Protein AF-0000000087132779 (afdb_homodimer)

pLDDT: mean 94.35, std 6.94, range [48.72, 98.88]

Structure (mmCIF, N/CA/C/O backbone):
data_AF-0000000087132779-model_v1
#
loop_
_entity.id
_entity.type
_entity.pdbx_description
1 polymer Glucokinase
#
loop_
_atom_site.group_PDB
_atom_site.id
_atom_site.type_symbol
_atom_site.label_atom_id
_atom_site.label_alt_id
_atom_site.label_comp_id
_atom_site.label_asym_id
_atom_site.label_entity_id
_atom_site.label_seq_id
_atom_site.pdbx_PDB_ins_code
_atom_site.Cartn_x
_atom_site.Cartn_y
_atom_site.Cartn_z
_atom_site.occupancy
_atom_site.B_iso_or_equiv
_atom_site.auth_seq_id
_atom_site.auth_comp_id
_atom_site.auth_asym_id
_atom_site.auth_atom_id
_atom_site.pdbx_PDB_model_num
ATOM 1 N N . MET A 1 1 ? -3.043 42.375 21.844 1 48.72 1 MET A N 1
ATOM 2 C CA . MET A 1 1 ? -3.693 41.344 21.031 1 48.72 1 MET A CA 1
ATOM 3 C C . MET A 1 1 ? -2.66 40.438 20.375 1 48.72 1 MET A C 1
ATOM 5 O O . MET A 1 1 ? -1.729 40.938 19.719 1 48.72 1 MET A O 1
ATOM 9 N N . THR A 1 2 ? -2.551 39.156 20.781 1 70.31 2 THR A N 1
ATOM 10 C CA . THR A 1 2 ? -1.488 38.312 20.266 1 70.31 2 THR A CA 1
ATOM 11 C C . THR A 1 2 ? -1.548 38.188 18.75 1 70.31 2 THR A C 1
ATOM 13 O O . THR A 1 2 ? -2.633 38.125 18.172 1 70.31 2 THR A O 1
ATOM 16 N N . ALA A 1 3 ? -0.578 38.594 18.094 1 89.5 3 ALA A N 1
ATOM 17 C CA . ALA A 1 3 ? -0.479 38.562 16.641 1 89.5 3 ALA A CA 1
ATOM 18 C C . ALA A 1 3 ? -0.928 37.219 16.078 1 89.5 3 ALA A C 1
ATOM 20 O O . ALA A 1 3 ? -0.63 36.156 16.656 1 89.5 3 ALA A O 1
ATOM 21 N N . THR A 1 4 ? -1.933 37.219 15.203 1 93.44 4 THR A N 1
ATOM 22 C CA . THR A 1 4 ? -2.475 36 14.609 1 93.44 4 THR A CA 1
ATOM 23 C C . THR A 1 4 ? -2.264 36 13.102 1 93.44 4 THR A C 1
ATOM 25 O O . THR A 1 4 ? -2.072 37.062 12.484 1 93.44 4 THR A O 1
ATOM 28 N N . ASP A 1 5 ? -2.135 34.812 12.57 1 95.38 5 ASP A N 1
ATOM 29 C CA . ASP A 1 5 ? -2.195 34.594 11.133 1 95.38 5 ASP A CA 1
ATOM 30 C C . ASP A 1 5 ? -3.545 34 10.727 1 95.38 5 ASP A C 1
ATOM 32 O O . ASP A 1 5 ? -4.23 33.375 11.547 1 95.38 5 ASP A O 1
ATOM 36 N N . LEU A 1 6 ? -3.941 34.281 9.516 1 96.75 6 LEU A N 1
ATOM 37 C CA . LEU A 1 6 ? -5.191 33.719 8.992 1 96.75 6 LEU A CA 1
ATOM 38 C C . LEU A 1 6 ? -4.93 32.625 7.988 1 96.75 6 LEU A C 1
ATOM 40 O O . LEU A 1 6 ? -4.059 32.75 7.121 1 96.75 6 LEU A O 1
ATOM 44 N N . ILE A 1 7 ? -5.664 31.469 8.133 1 98 7 ILE A N 1
ATOM 45 C CA . ILE A 1 7 ? -5.582 30.406 7.133 1 98 7 ILE A CA 1
ATOM 46 C C . ILE A 1 7 ? -6.988 29.984 6.723 1 98 7 ILE A C 1
ATOM 48 O O . ILE A 1 7 ? -7.965 30.297 7.406 1 98 7 ILE A O 1
ATOM 52 N N . MET A 1 8 ? -7.074 29.359 5.582 1 98.25 8 MET A N 1
ATOM 53 C CA . MET A 1 8 ? -8.336 28.891 5.02 1 98.25 8 MET A CA 1
ATOM 54 C C . MET A 1 8 ? -8.289 27.391 4.742 1 98.25 8 MET A C 1
ATOM 56 O O . MET A 1 8 ? -7.258 26.875 4.305 1 98.25 8 MET A O 1
ATOM 60 N N . SER A 1 9 ? -9.266 26.609 5.086 1 98.56 9 SER A N 1
ATOM 61 C CA . SER A 1 9 ? -9.422 25.203 4.738 1 98.56 9 SER A CA 1
ATOM 62 C C . SER A 1 9 ? -10.789 24.938 4.117 1 98.56 9 SER A C 1
ATOM 64 O O . SER A 1 9 ? -11.719 25.734 4.281 1 98.56 9 SER A O 1
ATOM 66 N N . GLY A 1 10 ? -10.867 23.891 3.359 1 97.94 10 GLY A N 1
ATOM 67 C CA . GLY A 1 10 ? -12.133 23.609 2.697 1 97.94 10 GLY A CA 1
ATOM 68 C C . GLY A 1 10 ? -12.328 22.141 2.385 1 97.94 10 GLY A C 1
ATOM 69 O O . GLY A 1 10 ? -11.367 21.375 2.314 1 97.94 10 GLY A O 1
ATOM 70 N N . ASP A 1 11 ? -13.531 21.734 2.316 1 96.44 11 ASP A N 1
ATOM 71 C CA . ASP A 1 11 ? -14.031 20.469 1.805 1 96.44 11 ASP A CA 1
ATOM 72 C C . ASP A 1 11 ? -14.867 20.672 0.544 1 96.44 11 ASP A C 1
ATOM 74 O O . ASP A 1 11 ? -15.984 21.188 0.611 1 96.44 11 ASP A O 1
ATOM 78 N N . CYS A 1 12 ? -14.305 20.266 -0.526 1 94.75 12 CYS A N 1
ATOM 79 C CA . CYS A 1 12 ? -14.883 20.578 -1.829 1 94.75 12 CYS A CA 1
ATOM 80 C C . CYS A 1 12 ? -15.375 19.312 -2.523 1 94.75 12 CYS A C 1
ATOM 82 O O . CYS A 1 12 ? -14.578 18.562 -3.086 1 94.75 12 CYS A O 1
ATOM 84 N N . GLY A 1 13 ? -16.656 19.109 -2.543 1 89.56 13 GLY A N 1
ATOM 85 C CA . GLY A 1 13 ? -17.25 18 -3.252 1 89.56 13 GLY A CA 1
ATOM 86 C C . GLY A 1 13 ? -17.875 18.391 -4.57 1 89.56 13 GLY A C 1
ATOM 87 O O . GLY A 1 13 ? -17.75 19.547 -5.008 1 89.56 13 GLY A O 1
ATOM 88 N N . GLY A 1 14 ? -18.469 17.453 -5.262 1 84.75 14 GLY A N 1
ATOM 89 C CA . GLY A 1 14 ? -19.141 17.719 -6.527 1 84.75 14 GLY A CA 1
ATOM 90 C C . GLY A 1 14 ? -20.375 18.594 -6.383 1 84.75 14 GLY A C 1
ATOM 91 O O . GLY A 1 14 ? -20.703 19.359 -7.289 1 84.75 14 GLY A O 1
ATOM 92 N N . THR A 1 15 ? -21.016 18.531 -5.223 1 87.62 15 THR A N 1
ATOM 93 C CA . THR A 1 15 ? -22.281 19.219 -5.035 1 87.62 15 THR A CA 1
ATOM 94 C C . THR A 1 15 ? -22.125 20.406 -4.102 1 87.62 15 THR A C 1
ATOM 96 O O . THR A 1 15 ? -22.703 21.469 -4.332 1 87.62 15 THR A O 1
ATOM 99 N N . ASN A 1 16 ? -21.344 20.203 -3.109 1 92.5 16 ASN A N 1
ATOM 100 C CA . ASN A 1 16 ? -21.203 21.25 -2.1 1 92.5 16 ASN A CA 1
ATOM 101 C C . ASN A 1 16 ? -19.734 21.562 -1.812 1 92.5 16 ASN A C 1
ATOM 103 O O . ASN A 1 16 ? -18.875 20.703 -1.989 1 92.5 16 ASN A O 1
ATOM 107 N N . THR A 1 17 ? -19.562 22.719 -1.429 1 94.94 17 THR A N 1
ATOM 108 C CA . THR A 1 17 ? -18.266 23.188 -0.926 1 94.94 17 THR A CA 1
ATOM 109 C C . THR A 1 17 ? -18.422 23.844 0.442 1 94.94 17 THR A C 1
ATOM 111 O O . THR A 1 17 ? -19.266 24.719 0.623 1 94.94 17 THR A O 1
ATOM 114 N N . ARG A 1 18 ? -17.688 23.406 1.365 1 97.38 18 ARG A N 1
ATOM 115 C CA . ARG A 1 18 ? -17.625 24.031 2.678 1 97.38 18 ARG A CA 1
ATOM 116 C C . ARG A 1 18 ? -16.266 24.688 2.908 1 97.38 18 ARG A C 1
ATOM 118 O O . ARG A 1 18 ? -15.234 24.031 2.764 1 97.38 18 ARG A O 1
ATOM 125 N N . LEU A 1 19 ? -16.25 25.906 3.248 1 98.06 19 LEU A N 1
ATOM 126 C CA . LEU A 1 19 ? -15.031 26.656 3.514 1 98.06 19 LEU A CA 1
ATOM 127 C C . LEU A 1 19 ? -14.992 27.141 4.957 1 98.06 19 LEU A C 1
ATOM 129 O O . LEU A 1 19 ? -16.031 27.406 5.551 1 98.06 19 LEU A O 1
ATOM 133 N N . SER A 1 20 ? -13.797 27.219 5.508 1 98.25 20 SER A N 1
ATOM 134 C CA . SER A 1 20 ? -13.594 27.688 6.867 1 98.25 20 SER A CA 1
ATOM 135 C C . SER A 1 20 ? -12.367 28.594 6.957 1 98.25 20 SER A C 1
ATOM 137 O O . SER A 1 20 ? -11.359 28.359 6.285 1 98.25 20 SER A O 1
ATOM 139 N N . LEU A 1 21 ? -12.469 29.641 7.785 1 97.88 21 LEU A N 1
ATOM 140 C CA . LEU A 1 21 ? -11.367 30.516 8.125 1 97.88 21 LEU A CA 1
ATOM 141 C C . LEU A 1 21 ? -10.93 30.312 9.578 1 97.88 21 LEU A C 1
ATOM 143 O O . LEU A 1 21 ? -11.773 30.156 10.461 1 97.88 21 LEU A O 1
ATOM 147 N N . TRP A 1 22 ? -9.617 30.297 9.719 1 97.69 22 TRP A N 1
ATOM 148 C CA . TRP A 1 22 ? -9.039 30.078 11.047 1 97.69 22 TRP A CA 1
ATOM 149 C C . TRP A 1 22 ? -8.023 31.156 11.383 1 97.69 22 TRP A C 1
ATOM 151 O O . TRP A 1 22 ? -7.215 31.547 10.539 1 97.69 22 TRP A O 1
ATOM 161 N N . THR A 1 23 ? -8.078 31.656 12.602 1 96.94 23 THR A N 1
ATOM 162 C CA . THR A 1 23 ? -7.004 32.5 13.125 1 96.94 23 THR A CA 1
ATOM 163 C C . THR A 1 23 ? -6.023 31.656 13.945 1 96.94 23 THR A C 1
ATOM 165 O O . THR A 1 23 ? -6.434 30.875 14.805 1 96.94 23 THR A O 1
ATOM 168 N N . ILE A 1 24 ? -4.754 31.766 13.609 1 97.12 24 ILE A N 1
ATOM 169 C CA . ILE A 1 24 ? -3.701 30.984 14.25 1 97.12 24 ILE A CA 1
ATOM 170 C C . ILE A 1 24 ? -2.779 31.906 15.039 1 97.12 24 ILE A C 1
ATOM 172 O O . ILE A 1 24 ? -2.078 32.75 14.461 1 97.12 24 ILE A O 1
ATOM 176 N N . PRO A 1 25 ? -2.711 31.781 16.344 1 95.75 25 PRO A N 1
ATOM 177 C CA . PRO A 1 25 ? -1.708 32.562 17.062 1 95.75 25 PRO A CA 1
ATOM 178 C C . PRO A 1 25 ? -0.286 32.281 16.578 1 95.75 25 PRO A C 1
ATOM 180 O O . PRO A 1 25 ? 0.076 31.141 16.328 1 95.75 25 PRO A O 1
ATOM 183 N N . LYS A 1 26 ? 0.53 33.281 16.422 1 93.69 26 LYS A N 1
ATOM 184 C CA . LYS A 1 26 ? 1.861 33.188 15.828 1 93.69 26 LYS A CA 1
ATOM 185 C C . LYS A 1 26 ? 2.742 32.219 16.625 1 93.69 26 LYS A C 1
ATOM 187 O O . LYS A 1 26 ? 3.57 31.5 16.047 1 93.69 26 LYS A O 1
ATOM 192 N N . GLU A 1 27 ? 2.529 32.062 17.891 1 92.12 27 GLU A N 1
ATOM 193 C CA . GLU A 1 27 ? 3.393 31.219 18.719 1 92.12 27 GLU A CA 1
ATOM 194 C C . GLU A 1 27 ? 2.766 29.844 18.953 1 92.12 27 GLU A C 1
ATOM 196 O O . GLU A 1 27 ? 3.346 29 19.656 1 92.12 27 GLU A O 1
ATOM 201 N N . ALA A 1 28 ? 1.688 29.656 18.312 1 94.06 28 ALA A N 1
ATOM 202 C CA . ALA A 1 28 ? 0.996 28.391 18.562 1 94.06 28 ALA A CA 1
ATOM 203 C C . ALA A 1 28 ? 1.761 27.219 17.938 1 94.06 28 ALA A C 1
ATOM 205 O O . ALA A 1 28 ? 2.316 27.344 16.844 1 94.06 28 ALA A O 1
ATOM 206 N N . LYS A 1 29 ? 1.892 26.109 18.688 1 93.69 29 LYS A N 1
ATOM 207 C CA . LYS A 1 29 ? 2.496 24.859 18.219 1 93.69 29 LYS A CA 1
ATOM 208 C C . LYS A 1 29 ? 1.529 23.688 18.375 1 93.69 29 LYS A C 1
ATOM 210 O O . LYS A 1 29 ? 0.797 23.609 19.359 1 93.69 29 LYS A O 1
ATOM 215 N N . HIS A 1 30 ? 1.453 22.875 17.375 1 94.69 30 HIS A N 1
ATOM 216 C CA . HIS A 1 30 ? 0.612 21.688 17.453 1 94.69 30 HIS A CA 1
ATOM 217 C C . HIS A 1 30 ? 1.139 20.703 18.5 1 94.69 30 HIS A C 1
ATOM 219 O O . HIS A 1 30 ? 2.34 20.438 18.547 1 94.69 30 HIS A O 1
ATOM 225 N N . VAL A 1 31 ? 0.242 20.203 19.297 1 92.88 31 VAL A N 1
ATOM 226 C CA . VAL A 1 31 ? 0.545 19.156 20.266 1 92.88 31 VAL A CA 1
ATOM 227 C C . VAL A 1 31 ? 0.028 17.812 19.75 1 92.88 31 VAL A C 1
ATOM 229 O O . VAL A 1 31 ? -1.149 17.688 19.406 1 92.88 31 VAL A O 1
ATOM 232 N N . LYS A 1 32 ? 0.917 16.859 19.719 1 88.94 32 LYS A N 1
ATOM 233 C CA . LYS A 1 32 ? 0.518 15.531 19.281 1 88.94 32 LYS A CA 1
ATOM 234 C C . LYS A 1 32 ? -0.653 15.008 20.109 1 88.94 32 LYS A C 1
ATOM 236 O O . LYS A 1 32 ? -0.661 15.133 21.344 1 88.94 32 LYS A O 1
ATOM 241 N N . GLY A 1 33 ? -1.621 14.383 19.359 1 89.62 33 GLY A N 1
ATOM 242 C CA . GLY A 1 33 ? -2.787 13.859 20.047 1 89.62 33 GLY A CA 1
ATOM 243 C C . GLY A 1 33 ? -3.867 14.898 20.281 1 89.62 33 GLY A C 1
ATOM 244 O O . GLY A 1 33 ? -4.77 14.695 21.094 1 89.62 33 GLY A O 1
ATOM 245 N N . ASP A 1 34 ? -3.727 16.031 19.641 1 95.56 34 ASP A N 1
ATOM 246 C CA . ASP A 1 34 ? -4.723 17.094 19.781 1 95.56 34 ASP A CA 1
ATOM 247 C C . ASP A 1 34 ? -5.059 17.688 18.406 1 95.56 34 ASP A C 1
ATOM 249 O O . ASP A 1 34 ? -4.387 17.406 17.422 1 95.56 34 ASP A O 1
ATOM 253 N N . ILE A 1 35 ? -6.121 18.469 18.406 1 96.81 35 ILE A N 1
ATOM 254 C CA . ILE A 1 35 ? -6.523 19.203 17.203 1 96.81 35 ILE A CA 1
ATOM 255 C C . ILE A 1 35 ? -5.496 20.281 16.875 1 96.81 35 ILE A C 1
ATOM 257 O O . ILE A 1 35 ? -4.887 20.859 17.781 1 96.81 35 ILE A O 1
ATOM 261 N N . ALA A 1 36 ? -5.297 20.562 15.578 1 97.38 36 ALA A N 1
ATOM 262 C CA . ALA A 1 36 ? -4.371 21.625 15.195 1 97.38 36 ALA A CA 1
ATOM 263 C C . ALA A 1 36 ? -4.785 22.953 15.812 1 97.38 36 ALA A C 1
ATOM 265 O O . ALA A 1 36 ? -5.973 23.203 16.031 1 97.38 36 ALA A O 1
ATOM 266 N N . PRO A 1 37 ? -3.812 23.812 16.062 1 97.25 37 PRO A N 1
ATOM 267 C CA . PRO A 1 37 ? -4.141 25.094 16.688 1 97.25 37 PRO A CA 1
ATOM 268 C C . PRO A 1 37 ? -4.988 26 15.797 1 97.25 37 PRO A C 1
ATOM 270 O O . PRO A 1 37 ? -4.938 25.875 14.57 1 97.25 37 PRO A O 1
ATOM 273 N N . GLY A 1 38 ? -5.719 26.844 16.547 1 96.69 38 GLY A N 1
ATOM 274 C CA . GLY A 1 38 ? -6.473 27.875 15.828 1 96.69 38 GLY A CA 1
ATOM 275 C C . GLY A 1 38 ? -7.922 27.953 16.266 1 96.69 38 GLY A C 1
ATOM 276 O O . GLY A 1 38 ? -8.438 27.031 16.906 1 96.69 38 GLY A O 1
ATOM 277 N N . GLU A 1 39 ? -8.508 29.078 15.953 1 96.38 39 GLU A N 1
ATOM 278 C CA . GLU A 1 39 ? -9.93 29.312 16.188 1 96.38 39 GLU A CA 1
ATOM 279 C C . GLU A 1 39 ? -10.664 29.578 14.875 1 96.38 39 GLU A C 1
ATOM 281 O O . GLU A 1 39 ? -10.242 30.406 14.07 1 96.38 39 GLU A O 1
ATOM 286 N N . MET A 1 40 ? -11.695 28.75 14.672 1 96.94 40 MET A N 1
ATOM 287 C CA . MET A 1 40 ? -12.508 29 13.477 1 96.94 40 MET A CA 1
ATOM 288 C C . MET A 1 40 ? -13.305 30.297 13.609 1 96.94 40 MET A C 1
ATOM 290 O O . MET A 1 40 ? -14.094 30.453 14.539 1 96.94 40 MET A O 1
ATOM 294 N N . VAL A 1 41 ? -13.172 31.234 12.719 1 96.06 41 VAL A N 1
ATOM 295 C CA . VAL A 1 41 ? -13.797 32.531 12.859 1 96.06 41 VAL A CA 1
ATOM 296 C C . VAL A 1 41 ? -14.969 32.656 11.883 1 96.06 41 VAL A C 1
ATOM 298 O O . VAL A 1 41 ? -15.844 33.531 12.062 1 96.06 41 VAL A O 1
ATOM 301 N N . TYR A 1 42 ? -14.938 31.844 10.852 1 97.19 42 TYR A N 1
ATOM 302 C CA . TYR A 1 42 ? -16.031 31.859 9.891 1 97.19 42 TYR A CA 1
ATOM 303 C C . TYR A 1 42 ? -16.094 30.562 9.109 1 97.19 42 TYR A C 1
ATOM 305 O O . TYR A 1 42 ? -15.055 29.984 8.781 1 97.19 42 TYR A O 1
ATOM 313 N N . SER A 1 43 ? -17.281 30.016 8.828 1 97.88 43 SER A N 1
ATOM 314 C CA . SER A 1 43 ? -17.5 28.828 8.008 1 97.88 43 SER A CA 1
ATOM 315 C C . SER A 1 43 ? -18.844 28.906 7.289 1 97.88 43 SER A C 1
ATOM 317 O O . SER A 1 43 ? -19.828 29.422 7.828 1 97.88 43 SER A O 1
ATOM 319 N N . LYS A 1 44 ? -18.828 28.375 6.121 1 98 44 LYS A N 1
ATOM 320 C CA . LYS A 1 44 ? -20.078 28.391 5.348 1 98 44 LYS A CA 1
ATOM 321 C C . LYS A 1 44 ? -20.062 27.312 4.27 1 98 44 LYS A C 1
ATOM 323 O O . LYS A 1 44 ? -19 26.984 3.723 1 98 44 LYS A O 1
ATOM 328 N N . LYS A 1 45 ? -21.203 26.797 4 1 97.75 45 LYS A N 1
ATOM 329 C CA . LYS A 1 45 ? -21.422 25.812 2.947 1 97.75 45 LYS A CA 1
ATOM 330 C C . LYS A 1 45 ? -22.109 26.438 1.735 1 97.75 45 LYS A C 1
ATOM 332 O O . LYS A 1 45 ? -23.031 27.25 1.883 1 97.75 45 LYS A O 1
ATOM 337 N N . TYR A 1 46 ? -21.625 26.109 0.609 1 96.31 46 TYR A N 1
ATOM 338 C CA . TYR A 1 46 ? -22.156 26.609 -0.649 1 96.31 46 TYR A CA 1
ATOM 339 C C . TYR A 1 46 ? -22.625 25.469 -1.538 1 96.31 46 TYR A C 1
ATOM 341 O O . TYR A 1 46 ? -21.984 24.422 -1.604 1 96.31 46 TYR A O 1
ATOM 349 N N . LEU A 1 47 ? -23.75 25.656 -2.201 1 94.69 47 LEU A N 1
ATOM 350 C CA . LEU A 1 47 ? -24.156 24.75 -3.283 1 94.69 47 LEU A CA 1
ATOM 351 C C . LEU A 1 47 ? -23.422 25.109 -4.578 1 94.69 47 LEU A C 1
ATOM 353 O O . LEU A 1 47 ? -23.641 26.188 -5.137 1 94.69 47 LEU A O 1
ATOM 357 N N . ASN A 1 48 ? -22.641 24.203 -5.07 1 91.75 48 ASN A N 1
ATOM 358 C CA . ASN A 1 48 ? -21.75 24.516 -6.176 1 91.75 48 ASN A CA 1
ATOM 359 C C . ASN A 1 48 ? -22.516 25 -7.402 1 91.75 48 ASN A C 1
ATOM 361 O O . ASN A 1 48 ? -22.062 25.922 -8.094 1 91.75 48 ASN A O 1
ATOM 365 N N . GLU A 1 49 ? -23.672 24.406 -7.672 1 89.56 49 GLU A N 1
ATOM 366 C CA . GLU A 1 49 ? -24.453 24.672 -8.883 1 89.56 49 GLU A CA 1
ATOM 367 C C . GLU A 1 49 ? -24.953 26.125 -8.914 1 89.56 49 GLU A C 1
ATOM 369 O O . GLU A 1 49 ? -25.375 26.609 -9.961 1 89.56 49 GLU A O 1
ATOM 374 N N . GLU A 1 50 ? -24.938 26.797 -7.848 1 92.75 50 GLU A N 1
ATOM 375 C CA . GLU A 1 50 ? -25.469 28.156 -7.758 1 92.75 50 GLU A CA 1
ATOM 376 C C . GLU A 1 50 ? -24.422 29.188 -8.172 1 92.75 50 GLU A C 1
ATOM 378 O O . GLU A 1 50 ? -24.719 30.375 -8.305 1 92.75 50 GLU A O 1
ATOM 383 N N . TYR A 1 51 ? -23.234 28.719 -8.445 1 92.94 51 TYR A N 1
ATOM 384 C CA . TYR A 1 51 ? -22.156 29.656 -8.742 1 92.94 51 TYR A CA 1
ATOM 385 C C . TYR A 1 51 ? -21.438 29.25 -10.023 1 92.94 51 TYR A C 1
ATOM 387 O O . TYR A 1 51 ? -21.406 28.078 -10.391 1 92.94 51 TYR A O 1
ATOM 395 N N . ALA A 1 52 ? -20.75 30.188 -10.68 1 89.38 52 ALA A N 1
ATOM 396 C CA . ALA A 1 52 ? -20.141 29.969 -12 1 89.38 52 ALA A CA 1
ATOM 397 C C . ALA A 1 52 ? -18.781 29.281 -11.875 1 89.38 52 ALA A C 1
ATOM 399 O O . ALA A 1 52 ? -18.375 28.562 -12.781 1 89.38 52 ALA A O 1
ATOM 400 N N . SER A 1 53 ? -18.109 29.562 -10.789 1 89.81 53 SER A N 1
ATOM 401 C CA . SER A 1 53 ? -16.766 29 -10.609 1 89.81 53 SER A CA 1
ATOM 402 C C . SER A 1 53 ? -16.406 28.891 -9.133 1 89.81 53 SER A C 1
ATOM 404 O O . SER A 1 53 ? -17.031 29.531 -8.289 1 89.81 53 SER A O 1
ATOM 406 N N . PHE A 1 54 ? -15.414 28.094 -8.867 1 92 54 PHE A N 1
ATOM 407 C CA . PHE A 1 54 ? -14.93 27.969 -7.496 1 92 54 PHE A CA 1
ATOM 408 C C . PHE A 1 54 ? -14.312 29.281 -7.016 1 92 54 PHE A C 1
ATOM 410 O O . PHE A 1 54 ? -14.453 29.641 -5.844 1 92 54 PHE A O 1
ATOM 417 N N . ALA A 1 55 ? -13.617 29.938 -7.902 1 92.19 55 ALA A N 1
ATOM 418 C CA . ALA A 1 55 ? -13.039 31.234 -7.551 1 92.19 55 ALA A CA 1
ATOM 419 C C . ALA A 1 55 ? -14.109 32.219 -7.074 1 92.19 55 ALA A C 1
ATOM 421 O O . ALA A 1 55 ? -13.891 32.969 -6.125 1 92.19 55 ALA A O 1
ATOM 422 N N . GLU A 1 56 ? -15.195 32.188 -7.754 1 93.25 56 GLU A N 1
ATOM 423 C CA . GLU A 1 56 ? -16.328 33.031 -7.34 1 93.25 56 GLU A CA 1
ATOM 424 C C . GLU A 1 56 ? -16.75 32.719 -5.914 1 93.25 56 GLU A C 1
ATOM 426 O O . GLU A 1 56 ? -17.016 33.625 -5.117 1 93.25 56 GLU A O 1
ATOM 431 N N . VAL A 1 57 ? -16.828 31.438 -5.613 1 94.62 57 VAL A N 1
ATOM 432 C CA . VAL A 1 57 ? -17.219 30.969 -4.285 1 94.62 57 VAL A CA 1
ATOM 433 C C . VAL A 1 57 ? -16.219 31.484 -3.248 1 94.62 57 VAL A C 1
ATOM 435 O O . VAL A 1 57 ? -16.609 31.969 -2.182 1 94.62 57 VAL A O 1
ATOM 438 N N . CYS A 1 58 ? -14.977 31.453 -3.551 1 94.69 58 CYS A N 1
ATOM 439 C CA . CYS A 1 58 ? -13.945 31.891 -2.625 1 94.69 58 CYS A CA 1
ATOM 440 C C . CYS A 1 58 ? -14.055 33.406 -2.369 1 94.69 58 CYS A C 1
ATOM 442 O O . CYS A 1 58 ? -13.938 33.844 -1.229 1 94.69 58 CYS A O 1
ATOM 444 N N . HIS A 1 59 ? -14.258 34.156 -3.426 1 94.25 59 HIS A N 1
ATOM 445 C CA . HIS A 1 59 ? -14.422 35.594 -3.273 1 94.25 59 HIS A CA 1
ATOM 446 C C . HIS A 1 59 ? -15.633 35.938 -2.402 1 94.25 59 HIS A C 1
ATOM 448 O O . HIS A 1 59 ? -15.547 36.781 -1.509 1 94.25 59 HIS A O 1
ATOM 454 N N . LEU A 1 60 ? -16.672 35.281 -2.742 1 94.81 60 LEU A N 1
ATOM 455 C CA . LEU A 1 60 ? -17.891 35.5 -1.975 1 94.81 60 LEU A CA 1
ATOM 456 C C . LEU A 1 60 ? -17.688 35.156 -0.503 1 94.81 60 LEU A C 1
ATOM 458 O O . LEU A 1 60 ? -18.094 35.906 0.378 1 94.81 60 LEU A O 1
ATOM 462 N N . PHE A 1 61 ? -17.062 34.062 -0.261 1 96.62 61 PHE A N 1
ATOM 463 C CA . PHE A 1 61 ? -16.781 33.594 1.092 1 96.62 61 PHE A CA 1
ATOM 464 C C . PHE A 1 61 ? -15.961 34.625 1.86 1 96.62 61 PHE A C 1
ATOM 466 O O . PHE A 1 61 ? -16.297 34.969 2.99 1 96.62 61 PHE A O 1
ATOM 473 N N . LEU A 1 62 ? -14.859 35.031 1.24 1 94.81 62 LEU A N 1
ATOM 474 C CA . LEU A 1 62 ? -13.961 36 1.891 1 94.81 62 LEU A CA 1
ATOM 475 C C . LEU A 1 62 ? -14.664 37.312 2.133 1 94.81 62 LEU A C 1
ATOM 477 O O . LEU A 1 62 ? -14.422 37.969 3.15 1 94.81 62 LEU A O 1
ATOM 481 N N . ASN A 1 63 ? -15.492 37.719 1.248 1 93.81 63 ASN A N 1
ATOM 482 C CA . ASN A 1 63 ? -16.266 38.938 1.419 1 93.81 63 ASN A CA 1
ATOM 483 C C . ASN A 1 63 ? -17.266 38.844 2.562 1 93.81 63 ASN A C 1
ATOM 485 O O . ASN A 1 63 ? -17.438 39.75 3.35 1 93.81 63 ASN A O 1
ATOM 489 N N . GLU A 1 64 ? -17.906 37.688 2.592 1 94.88 64 GLU A N 1
ATOM 490 C CA . GLU A 1 64 ? -18.938 37.438 3.596 1 94.88 64 GLU A CA 1
ATOM 491 C C . GLU A 1 64 ? -18.328 37.375 4.996 1 94.88 64 GLU A C 1
ATOM 493 O O . GLU A 1 64 ? -18.984 37.719 5.98 1 94.88 64 GLU A O 1
ATOM 498 N N . ALA A 1 65 ? -17.141 36.875 5.102 1 93.31 65 ALA A N 1
ATOM 499 C CA . ALA A 1 65 ? -16.469 36.75 6.391 1 93.31 65 ALA A CA 1
ATOM 500 C C . ALA A 1 65 ? -16.172 38.125 7.012 1 93.31 65 ALA A C 1
ATOM 502 O O . ALA A 1 65 ? -15.953 38.219 8.219 1 93.31 65 ALA A O 1
ATOM 503 N N . LYS A 1 66 ? -16.25 39.219 6.215 1 87.62 66 LYS A N 1
ATOM 504 C CA . LYS A 1 66 ? -16.078 40.594 6.648 1 87.62 66 LYS A CA 1
ATOM 505 C C . LYS A 1 66 ? -14.75 40.781 7.371 1 87.62 66 LYS A C 1
ATOM 507 O O . LYS A 1 66 ? -14.688 41.469 8.391 1 87.62 66 LYS A O 1
ATOM 512 N N . LEU A 1 67 ? -13.867 39.938 7.184 1 74.25 67 LEU A N 1
ATOM 513 C CA . LEU A 1 67 ? -12.531 40.156 7.742 1 74.25 67 LEU A CA 1
ATOM 514 C C . LEU A 1 67 ? -11.734 41.125 6.895 1 74.25 67 LEU A C 1
ATOM 516 O O . LEU A 1 67 ? -11.156 40.75 5.875 1 74.25 67 LEU A O 1
ATOM 520 N N . VAL A 1 68 ? -11.984 42.375 7.039 1 65.81 68 VAL A N 1
ATOM 521 C CA . VAL A 1 68 ? -11.461 43.469 6.254 1 65.81 68 VAL A CA 1
ATOM 522 C C . VAL A 1 68 ? -9.938 43.438 6.246 1 65.81 68 VAL A C 1
ATOM 524 O O . VAL A 1 68 ? -9.312 43.25 7.289 1 65.81 68 VAL A O 1
ATOM 527 N N . ASP A 1 69 ? -9.305 43.406 5.07 1 71.81 69 ASP A N 1
ATOM 528 C CA . ASP A 1 69 ? -7.898 43.656 4.773 1 71.81 69 ASP A CA 1
ATOM 529 C C . ASP A 1 69 ? -7.035 42.469 5.191 1 71.81 69 ASP A C 1
ATOM 531 O O . ASP A 1 69 ? -5.824 42.594 5.383 1 71.81 69 ASP A O 1
ATOM 535 N N . GLN A 1 70 ? -7.688 41.312 5.492 1 88.25 70 GLN A N 1
ATOM 536 C CA . GLN A 1 70 ? -6.855 40.156 5.84 1 88.25 70 GLN A CA 1
ATOM 537 C C . GLN A 1 70 ? -6.977 39.062 4.793 1 88.25 70 GLN A C 1
ATOM 539 O O . GLN A 1 70 ? -8.086 38.656 4.422 1 88.25 70 GLN A O 1
ATOM 544 N N . ILE A 1 71 ? -5.895 38.688 4.27 1 93.19 71 ILE A N 1
ATOM 545 C CA . ILE A 1 71 ? -5.797 37.594 3.303 1 93.19 71 ILE A CA 1
ATOM 546 C C . ILE A 1 71 ? -5.156 36.375 3.963 1 93.19 71 ILE A C 1
ATOM 548 O O . ILE A 1 71 ? -4.129 36.5 4.633 1 93.19 71 ILE A O 1
ATOM 552 N N . PRO A 1 72 ? -5.836 35.25 3.826 1 97.31 72 PRO A N 1
ATOM 553 C CA . PRO A 1 72 ? -5.203 34.062 4.395 1 97.31 72 PRO A CA 1
ATOM 554 C C . PRO A 1 72 ? -3.791 33.844 3.855 1 97.31 72 PRO A C 1
ATOM 556 O O . PRO A 1 72 ? -3.535 34.062 2.67 1 97.31 72 PRO A O 1
ATOM 559 N N . GLU A 1 73 ? -2.922 33.344 4.73 1 97.38 73 GLU A N 1
ATOM 560 C CA . GLU A 1 73 ? -1.543 33.062 4.336 1 97.38 73 GLU A CA 1
ATOM 561 C C . GLU A 1 73 ? -1.436 31.734 3.611 1 97.38 73 GLU A C 1
ATOM 563 O O . GLU A 1 73 ? -0.584 31.562 2.736 1 97.38 73 GLU A O 1
ATOM 568 N N . ALA A 1 74 ? -2.287 30.812 4.008 1 98.19 74 ALA A N 1
ATOM 569 C CA . ALA A 1 74 ? -2.295 29.469 3.453 1 98.19 74 ALA A CA 1
ATOM 570 C C . ALA A 1 74 ? -3.721 28.938 3.309 1 98.19 74 ALA A C 1
ATOM 572 O O . ALA A 1 74 ? -4.605 29.312 4.086 1 98.19 74 ALA A O 1
ATOM 573 N N . CYS A 1 75 ? -3.9 28.094 2.303 1 98.5 75 CYS A N 1
ATOM 574 C CA . CYS A 1 75 ? -5.199 27.484 2.037 1 98.5 75 CYS A CA 1
ATOM 575 C C . CYS A 1 75 ? -5.047 26.031 1.604 1 98.5 75 CYS A C 1
ATOM 577 O O . CYS A 1 75 ? -4.234 25.734 0.729 1 98.5 75 CYS A O 1
ATOM 579 N N . VAL A 1 76 ? -5.785 25.172 2.26 1 98.69 76 VAL A N 1
ATOM 580 C CA . VAL A 1 76 ? -5.824 23.766 1.851 1 98.69 76 VAL A CA 1
ATOM 581 C C . VAL A 1 76 ? -7.262 23.359 1.534 1 98.69 76 VAL A C 1
ATOM 583 O O . VAL A 1 76 ? -8.164 23.578 2.348 1 98.69 76 VAL A O 1
ATOM 586 N N . LEU A 1 77 ? -7.441 22.812 0.361 1 98.25 77 LEU A N 1
ATOM 587 C CA . LEU A 1 77 ? -8.758 22.375 -0.095 1 98.25 77 LEU A CA 1
ATOM 588 C C . LEU A 1 77 ? -8.781 20.859 -0.293 1 98.25 77 LEU A C 1
ATOM 590 O O . LEU A 1 77 ? -8.055 20.328 -1.137 1 98.25 77 LEU A O 1
ATOM 594 N N . ALA A 1 78 ? -9.57 20.156 0.509 1 97.94 78 ALA A N 1
ATOM 595 C CA . ALA A 1 78 ? -9.836 18.734 0.302 1 97.94 78 ALA A CA 1
ATOM 596 C C . ALA A 1 78 ? -10.867 18.531 -0.803 1 97.94 78 ALA A C 1
ATOM 598 O O . ALA A 1 78 ? -12.016 18.953 -0.676 1 97.94 78 ALA A O 1
ATOM 599 N N . CYS A 1 79 ? -10.453 17.859 -1.825 1 95.62 79 CYS A N 1
ATOM 600 C CA . CYS A 1 79 ? -11.305 17.781 -3.006 1 95.62 79 CYS A CA 1
ATOM 601 C C . CYS A 1 79 ? -11.625 16.328 -3.34 1 95.62 79 CYS A C 1
ATOM 603 O O . CYS A 1 79 ? -10.781 15.445 -3.184 1 95.62 79 CYS A O 1
ATOM 605 N N . ALA A 1 80 ? -12.852 16.156 -3.811 1 88.25 80 ALA A N 1
ATOM 606 C CA . ALA A 1 80 ? -13.203 14.859 -4.363 1 88.25 80 ALA A CA 1
ATOM 607 C C . ALA A 1 80 ? -12.5 14.617 -5.695 1 88.25 80 ALA A C 1
ATOM 609 O O . ALA A 1 80 ? -12.344 15.547 -6.496 1 88.25 80 ALA A O 1
ATOM 610 N N . GLY A 1 81 ? -11.961 13.453 -5.891 1 83.12 81 GLY A N 1
ATOM 611 C CA . GLY A 1 81 ? -11.367 13.109 -7.172 1 83.12 81 GLY A CA 1
ATOM 612 C C . GLY A 1 81 ? -9.852 13.18 -7.164 1 83.12 81 GLY A C 1
ATOM 613 O O . GLY A 1 81 ? -9.25 13.602 -6.176 1 83.12 81 GLY A O 1
ATOM 614 N N . PRO A 1 82 ? -9.25 12.844 -8.234 1 84.25 82 PRO A N 1
ATOM 615 C CA . PRO A 1 82 ? -7.789 12.828 -8.344 1 84.25 82 PRO A CA 1
ATOM 616 C C . PRO A 1 82 ? -7.191 14.227 -8.453 1 84.25 82 PRO A C 1
ATOM 618 O O . PRO A 1 82 ? -7.684 15.055 -9.227 1 84.25 82 PRO A O 1
ATOM 621 N N . ILE A 1 83 ? -6.168 14.5 -7.684 1 91.19 83 ILE A N 1
ATOM 622 C CA . ILE A 1 83 ? -5.434 15.758 -7.746 1 91.19 83 ILE A CA 1
ATOM 623 C C . ILE A 1 83 ? -4.203 15.602 -8.633 1 91.19 83 ILE A C 1
ATOM 625 O O . ILE A 1 83 ? -3.34 14.758 -8.359 1 91.19 83 ILE A O 1
ATOM 629 N N . LEU A 1 84 ? -4.141 16.312 -9.688 1 85.81 84 LEU A N 1
ATOM 630 C CA . LEU A 1 84 ? -2.982 16.297 -10.57 1 85.81 84 LEU A CA 1
ATOM 631 C C . LEU A 1 84 ? -2.369 17.703 -10.688 1 85.81 84 LEU A C 1
ATOM 633 O O . LEU A 1 84 ? -3.043 18.641 -11.094 1 85.81 84 LEU A O 1
ATOM 637 N N . LYS A 1 85 ? -1.12 17.891 -10.281 1 88.38 85 LYS A N 1
ATOM 638 C CA . LYS A 1 85 ? -0.406 19.172 -10.359 1 88.38 85 LYS A CA 1
ATOM 639 C C . LYS A 1 85 ? -1.173 20.266 -9.633 1 88.38 85 LYS A C 1
ATOM 641 O O . LYS A 1 85 ? -1.381 21.359 -10.188 1 88.38 85 LYS A O 1
ATOM 646 N N . ASN A 1 86 ? -1.749 19.891 -8.539 1 94.94 86 ASN A N 1
ATOM 647 C CA . ASN A 1 86 ? -2.455 20.828 -7.668 1 94.94 86 ASN A CA 1
ATOM 648 C C . ASN A 1 86 ? -3.707 21.375 -8.344 1 94.94 86 ASN A C 1
ATOM 650 O O . ASN A 1 86 ? -4.047 22.547 -8.164 1 94.94 86 ASN A O 1
ATOM 654 N N . THR A 1 87 ? -4.297 20.531 -9.203 1 94.12 87 THR A N 1
ATOM 655 C CA . THR A 1 87 ? -5.559 20.844 -9.859 1 94.12 87 THR A CA 1
ATOM 656 C C . THR A 1 87 ? -6.52 19.656 -9.789 1 94.12 87 THR A C 1
ATOM 658 O O . THR A 1 87 ? -6.094 18.516 -9.602 1 94.12 87 THR A O 1
ATOM 661 N N . VAL A 1 88 ? -7.82 19.938 -9.875 1 93 88 VAL A N 1
ATOM 662 C CA . VAL A 1 88 ? -8.836 18.891 -9.914 1 93 88 VAL A CA 1
ATOM 663 C C . VAL A 1 88 ? -9.984 19.328 -10.828 1 93 88 VAL A C 1
ATOM 665 O O . VAL A 1 88 ? -10.336 20.5 -10.883 1 93 88 VAL A O 1
ATOM 668 N N . ASP A 1 89 ? -10.461 18.359 -11.617 1 87.62 89 ASP A N 1
ATOM 669 C CA . ASP A 1 89 ? -11.633 18.547 -12.461 1 87.62 89 ASP A CA 1
ATOM 670 C C . ASP A 1 89 ? -12.836 17.797 -11.922 1 87.62 89 ASP A C 1
ATOM 672 O O . ASP A 1 89 ? -12.766 16.578 -11.703 1 87.62 89 ASP A O 1
ATOM 676 N N . PHE A 1 90 ? -13.875 18.516 -11.656 1 81.5 90 PHE A N 1
ATOM 677 C CA . PHE A 1 90 ? -15.125 17.875 -11.258 1 81.5 90 PHE A CA 1
ATOM 678 C C . PHE A 1 90 ? -16.016 17.609 -12.469 1 81.5 90 PHE A C 1
ATOM 680 O O . PHE A 1 90 ? -16.594 18.531 -13.031 1 81.5 90 PHE A O 1
ATOM 687 N N . THR A 1 91 ? -15.977 16.484 -13.062 1 63.88 91 THR A N 1
ATOM 688 C CA . THR A 1 91 ? -16.672 16.188 -14.305 1 63.88 91 THR A CA 1
ATOM 689 C C . THR A 1 91 ? -18.172 16.078 -14.07 1 63.88 91 THR A C 1
ATOM 691 O O . THR A 1 91 ? -18.969 16.156 -15.016 1 63.88 91 THR A O 1
ATOM 694 N N . ASN A 1 92 ? -18.578 15.758 -13 1 59.94 92 ASN A N 1
ATOM 695 C CA . ASN A 1 92 ? -19.984 15.523 -12.734 1 59.94 92 ASN A CA 1
ATOM 696 C C . ASN A 1 92 ? -20.734 16.828 -12.508 1 59.94 92 ASN A C 1
ATOM 698 O O . ASN A 1 92 ? -21.953 16.812 -12.305 1 59.94 92 ASN A O 1
ATOM 702 N N . VAL A 1 93 ? -20.062 17.891 -12.492 1 59.34 93 VAL A N 1
ATOM 703 C CA . VAL A 1 93 ? -20.734 19.172 -12.32 1 59.34 93 VAL A CA 1
ATOM 704 C C . VAL A 1 93 ? -21.125 19.734 -13.68 1 59.34 93 VAL A C 1
ATOM 706 O O . VAL A 1 93 ? -20.328 19.719 -14.617 1 59.34 93 VAL A O 1
ATOM 709 N N . GLU A 1 94 ? -22.375 19.922 -13.992 1 55.22 94 GLU A N 1
ATOM 710 C CA . GLU A 1 94 ? -22.969 20.328 -15.258 1 55.22 94 GLU A CA 1
ATOM 711 C C . GLU A 1 94 ? -22.031 21.281 -16.016 1 55.22 94 GLU A C 1
ATOM 713 O O . GLU A 1 94 ? -21.875 21.156 -17.234 1 55.22 94 GLU A O 1
ATOM 718 N N . PHE A 1 95 ? -21.531 22.281 -15.391 1 59.5 95 PHE A N 1
ATOM 719 C CA . PHE A 1 95 ? -20.734 23.266 -16.125 1 59.5 95 PHE A CA 1
ATOM 720 C C . PHE A 1 95 ? -19.25 23 -15.93 1 59.5 95 PHE A C 1
ATOM 722 O O . PHE A 1 95 ? -18.406 23.766 -16.422 1 59.5 95 PHE A O 1
ATOM 729 N N . GLY A 1 96 ? -18.875 21.891 -15.445 1 65.5 96 GLY A N 1
ATOM 730 C CA . GLY A 1 96 ? -17.484 21.531 -15.227 1 65.5 96 GLY A CA 1
ATOM 731 C C . GLY A 1 96 ? -16.766 22.453 -14.258 1 65.5 96 GLY A C 1
ATOM 732 O O . GLY A 1 96 ? -16.875 23.672 -14.359 1 65.5 96 GLY A O 1
ATOM 733 N N . TRP A 1 97 ? -16.641 22.219 -13.031 1 80.31 97 TRP A N 1
ATOM 734 C CA . TRP A 1 97 ? -15.891 22.984 -12.039 1 80.31 97 TRP A CA 1
ATOM 735 C C . TRP A 1 97 ? -14.445 22.484 -11.961 1 80.31 97 TRP A C 1
ATOM 737 O O . TRP A 1 97 ? -14.195 21.281 -11.945 1 80.31 97 TRP A O 1
ATOM 747 N N . LYS A 1 98 ? -13.586 23.469 -12.297 1 87.88 98 LYS A N 1
ATOM 748 C CA . LYS A 1 98 ? -12.156 23.188 -12.133 1 87.88 98 LYS A CA 1
ATOM 749 C C . LYS A 1 98 ? -11.562 24.031 -11.016 1 87.88 98 LYS A C 1
ATOM 751 O O . LYS A 1 98 ? -11.867 25.219 -10.891 1 87.88 98 LYS A O 1
ATOM 756 N N . ILE A 1 99 ? -10.867 23.406 -10.125 1 94.12 99 ILE A N 1
ATOM 757 C CA . ILE A 1 99 ? -10.117 24.125 -9.102 1 94.12 99 ILE A CA 1
ATOM 758 C C . ILE A 1 99 ? -8.625 24.062 -9.422 1 94.12 99 ILE A C 1
ATOM 760 O O . ILE A 1 99 ? -8.055 22.984 -9.578 1 94.12 99 ILE A O 1
ATOM 764 N N . ASP A 1 100 ? -8.07 25.219 -9.578 1 95.56 100 ASP A N 1
ATOM 765 C CA . ASP A 1 100 ? -6.656 25.375 -9.906 1 95.56 100 ASP A CA 1
ATOM 766 C C . ASP A 1 100 ? -5.906 26.094 -8.789 1 95.56 100 ASP A C 1
ATOM 768 O O . ASP A 1 100 ? -6.012 27.312 -8.648 1 95.56 100 ASP A O 1
ATOM 772 N N . GLY A 1 101 ? -5.008 25.375 -8.031 1 96.81 101 GLY A N 1
ATOM 773 C CA . GLY A 1 101 ? -4.301 25.906 -6.883 1 96.81 101 GLY A CA 1
ATOM 774 C C . GLY A 1 101 ? -3.477 27.141 -7.215 1 96.81 101 GLY A C 1
ATOM 775 O O . GLY A 1 101 ? -3.711 28.219 -6.66 1 96.81 101 GLY A O 1
ATOM 776 N N . PRO A 1 102 ? -2.57 27 -8.117 1 96.88 102 PRO A N 1
ATOM 777 C CA . PRO A 1 102 ? -1.768 28.156 -8.523 1 96.88 102 PRO A CA 1
ATOM 778 C C . PRO A 1 102 ? -2.621 29.328 -8.992 1 96.88 102 PRO A C 1
ATOM 780 O O . PRO A 1 102 ? -2.309 30.484 -8.695 1 96.88 102 PRO A O 1
ATOM 783 N N . GLY A 1 103 ? -3.621 29.062 -9.766 1 96.38 103 GLY A N 1
ATOM 784 C CA . GLY A 1 103 ? -4.535 30.109 -10.18 1 96.38 103 GLY A CA 1
ATOM 785 C C . GLY A 1 103 ? -5.195 30.828 -9.016 1 96.38 103 GLY A C 1
ATOM 786 O O . GLY A 1 103 ? -5.34 32.062 -9.031 1 96.38 103 GLY A O 1
ATOM 787 N N . LEU A 1 104 ? -5.602 30.078 -8.055 1 96.69 104 LEU A N 1
ATOM 788 C CA . LEU A 1 104 ? -6.242 30.641 -6.875 1 96.69 104 LEU A CA 1
ATOM 789 C C . LEU A 1 104 ? -5.262 31.5 -6.086 1 96.69 104 LEU A C 1
ATOM 791 O O . LEU A 1 104 ? -5.648 32.531 -5.504 1 96.69 104 LEU A O 1
ATOM 795 N N . GLU A 1 105 ? -4.008 31.016 -5.969 1 97.56 105 GLU A N 1
ATOM 796 C CA . GLU A 1 105 ? -2.982 31.828 -5.316 1 97.56 105 GLU A CA 1
ATOM 797 C C . GLU A 1 105 ? -2.922 33.219 -5.914 1 97.56 105 GLU A C 1
ATOM 799 O O . GLU A 1 105 ? -2.945 34.219 -5.184 1 97.56 105 GLU A O 1
ATOM 804 N N . LYS A 1 106 ? -2.939 33.344 -7.199 1 96.81 106 LYS A N 1
ATOM 805 C CA . LYS A 1 106 ? -2.844 34.594 -7.91 1 96.81 106 LYS A CA 1
ATOM 806 C C . LYS A 1 106 ? -4.125 35.406 -7.758 1 96.81 106 LYS A C 1
ATOM 808 O O . LYS A 1 106 ? -4.074 36.625 -7.477 1 96.81 106 LYS A O 1
ATOM 813 N N . GLU A 1 107 ? -5.172 34.812 -7.926 1 94.5 107 GLU A N 1
ATOM 814 C CA . GLU A 1 107 ? -6.461 35.469 -7.965 1 94.5 107 GLU A CA 1
ATOM 815 C C . GLU A 1 107 ? -6.844 36.031 -6.586 1 94.5 107 GLU A C 1
ATOM 817 O O . GLU A 1 107 ? -7.445 37.094 -6.477 1 94.5 107 GLU A O 1
ATOM 822 N N . LEU A 1 108 ? -6.547 35.281 -5.559 1 94.5 108 LEU A N 1
ATOM 823 C CA . LEU A 1 108 ? -7.004 35.625 -4.219 1 94.5 108 LEU A CA 1
ATOM 824 C C . LEU A 1 108 ? -5.891 36.312 -3.422 1 94.5 108 LEU A C 1
ATOM 826 O O . LEU A 1 108 ? -6.141 36.875 -2.354 1 94.5 108 LEU A O 1
ATOM 830 N N . GLY A 1 109 ? -4.691 36.188 -3.949 1 94.88 109 GLY A N 1
ATOM 831 C CA . GLY A 1 109 ? -3.551 36.75 -3.252 1 94.88 109 GLY A CA 1
ATOM 832 C C . GLY A 1 109 ? -3.078 35.906 -2.086 1 94.88 109 GLY A C 1
ATOM 833 O O . GLY A 1 109 ? -2.449 36.406 -1.156 1 94.88 109 GLY A O 1
ATOM 834 N N . ILE A 1 110 ? -3.441 34.688 -2.045 1 96.62 110 ILE A N 1
ATOM 835 C CA . ILE A 1 110 ? -3 33.75 -1.009 1 96.62 110 ILE A CA 1
ATOM 836 C C . ILE A 1 110 ? -1.611 33.219 -1.352 1 96.62 110 ILE A C 1
ATOM 838 O O . ILE A 1 110 ? -1.366 32.781 -2.48 1 96.62 110 ILE A O 1
ATOM 842 N N . LYS A 1 111 ? -0.742 33.188 -0.385 1 97 111 LYS A N 1
ATOM 843 C CA . LYS A 1 111 ? 0.65 32.844 -0.647 1 97 111 LYS A CA 1
ATOM 844 C C . LYS A 1 111 ? 0.776 31.375 -1.096 1 97 111 LYS A C 1
ATOM 846 O O . LYS A 1 111 ? 1.543 31.062 -2.01 1 97 111 LYS A O 1
ATOM 851 N N . LYS A 1 112 ? 0.054 30.5 -0.426 1 97.69 112 LYS A N 1
ATOM 852 C CA . LYS A 1 112 ? 0.137 29.078 -0.75 1 97.69 112 LYS A CA 1
ATOM 853 C C . LYS A 1 112 ? -1.242 28.422 -0.729 1 97.69 112 LYS A C 1
ATOM 855 O O . LYS A 1 112 ? -1.955 28.5 0.274 1 97.69 112 LYS A O 1
ATOM 860 N N . VAL A 1 113 ? -1.589 27.859 -1.876 1 98.12 113 VAL A N 1
ATOM 861 C CA . VAL A 1 113 ? -2.816 27.078 -1.976 1 98.12 113 VAL A CA 1
ATOM 862 C C . VAL A 1 113 ? -2.484 25.625 -2.363 1 98.12 113 VAL A C 1
ATOM 864 O O . VAL A 1 113 ? -1.793 25.391 -3.355 1 98.12 113 VAL A O 1
ATOM 867 N N . ARG A 1 114 ? -2.947 24.672 -1.555 1 97.88 114 ARG A N 1
ATOM 868 C CA . ARG A 1 114 ? -2.73 23.266 -1.854 1 97.88 114 ARG A CA 1
ATOM 869 C C . ARG A 1 114 ? -4.055 22.516 -1.924 1 97.88 114 ARG A C 1
ATOM 871 O O . ARG A 1 114 ? -4.926 22.688 -1.071 1 97.88 114 ARG A O 1
ATOM 878 N N . LEU A 1 115 ? -4.203 21.812 -2.994 1 97.56 115 LEU A N 1
ATOM 879 C CA . LEU A 1 115 ? -5.301 20.859 -3.115 1 97.56 115 LEU A CA 1
ATOM 880 C C . LEU A 1 115 ? -4.863 19.469 -2.686 1 97.56 115 LEU A C 1
ATOM 882 O O . LEU A 1 115 ? -3.787 19 -3.066 1 97.56 115 LEU A O 1
ATOM 886 N N . ILE A 1 116 ? -5.695 18.812 -1.871 1 96.88 116 ILE A N 1
ATOM 887 C CA . ILE A 1 116 ? -5.461 17.422 -1.517 1 96.88 116 ILE A CA 1
ATOM 888 C C . ILE A 1 116 ? -6.734 16.609 -1.735 1 96.88 116 ILE A C 1
ATOM 890 O O . ILE A 1 116 ? -7.836 17.172 -1.763 1 96.88 116 ILE A O 1
ATOM 894 N N . ASN A 1 117 ? -6.543 15.312 -1.998 1 95.62 117 ASN A N 1
ATOM 895 C CA . ASN A 1 117 ? -7.68 14.398 -2.057 1 95.62 117 ASN A CA 1
ATOM 896 C C . ASN A 1 117 ? -8.43 14.344 -0.728 1 95.62 117 ASN A C 1
ATOM 898 O O . ASN A 1 117 ? -7.812 14.445 0.338 1 95.62 117 ASN A O 1
ATOM 902 N N . ASP A 1 118 ? -9.688 14.148 -0.823 1 94.19 118 ASP A N 1
ATOM 903 C CA . ASP A 1 118 ? -10.523 14.117 0.373 1 94.19 118 ASP A CA 1
ATOM 904 C C . ASP A 1 118 ? -10.062 13.023 1.337 1 94.19 118 ASP A C 1
ATOM 906 O O . ASP A 1 118 ? -10.117 13.203 2.555 1 94.19 118 ASP A O 1
ATOM 910 N N . PHE A 1 119 ? -9.586 11.93 0.841 1 94.88 119 PHE A N 1
ATOM 911 C CA . PHE A 1 119 ? -9.156 10.875 1.75 1 94.88 119 PHE A CA 1
ATOM 912 C C . PHE A 1 119 ? -7.762 11.164 2.289 1 94.88 119 PHE A C 1
ATOM 914 O O . PHE A 1 119 ? -7.383 10.656 3.346 1 94.88 119 PHE A O 1
ATOM 921 N N . ALA A 1 120 ? -6.992 11.891 1.52 1 97 120 ALA A N 1
ATOM 922 C CA . ALA A 1 120 ? -5.754 12.383 2.115 1 97 120 ALA A CA 1
ATOM 923 C C . ALA A 1 120 ? -6.043 13.312 3.293 1 97 120 ALA A C 1
ATOM 925 O O . ALA A 1 120 ? -5.34 13.281 4.305 1 97 120 ALA A O 1
ATOM 926 N N . ALA A 1 121 ? -7.078 14.172 3.127 1 97.75 121 ALA A N 1
ATOM 927 C CA . ALA A 1 121 ? -7.484 15.016 4.246 1 97.75 121 ALA A CA 1
ATOM 928 C C . ALA A 1 121 ? -7.887 14.164 5.453 1 97.75 121 ALA A C 1
ATOM 930 O O . ALA A 1 121 ? -7.539 14.5 6.59 1 97.75 121 ALA A O 1
ATOM 931 N N . MET A 1 122 ? -8.594 13.094 5.203 1 96.5 122 MET A N 1
ATOM 932 C CA . MET A 1 122 ? -8.922 12.141 6.258 1 96.5 122 MET A CA 1
ATOM 933 C C . MET A 1 122 ? -7.66 11.617 6.934 1 96.5 122 MET A C 1
ATOM 935 O O . MET A 1 122 ? -7.605 11.523 8.164 1 96.5 122 MET A O 1
ATOM 939 N N . GLY A 1 123 ? -6.676 11.273 6.133 1 98.06 123 GLY A N 1
ATOM 940 C CA . GLY A 1 123 ? -5.402 10.797 6.652 1 98.06 123 GLY A CA 1
ATOM 941 C C . GLY A 1 123 ? -4.723 11.805 7.566 1 98.06 123 GLY A C 1
ATOM 942 O O . GLY A 1 123 ? -4.293 11.453 8.672 1 98.06 123 GLY A O 1
ATOM 943 N N . TYR A 1 124 ? -4.668 13.047 7.129 1 98.19 124 TYR A N 1
ATOM 944 C CA . TYR A 1 124 ? -4.078 14.078 7.969 1 98.19 124 TYR A CA 1
ATOM 945 C C . TYR A 1 124 ? -4.883 14.266 9.25 1 98.19 124 TYR A C 1
ATOM 947 O O . TYR A 1 124 ? -4.324 14.586 10.305 1 98.19 124 TYR A O 1
ATOM 955 N N . GLY A 1 125 ? -6.18 14.07 9.141 1 98.25 125 GLY A N 1
ATOM 956 C CA . GLY A 1 125 ? -7.035 14.148 10.312 1 98.25 125 GLY A CA 1
ATOM 957 C C . GLY A 1 125 ? -6.645 13.172 11.406 1 98.25 125 GLY A C 1
ATOM 958 O O . GLY A 1 125 ? -6.848 13.438 12.586 1 98.25 125 GLY A O 1
ATOM 959 N N . LEU A 1 126 ? -6.094 12.047 11.055 1 98.25 126 LEU A N 1
ATOM 960 C CA . LEU A 1 126 ? -5.66 11.039 12.023 1 98.25 126 LEU A CA 1
ATOM 961 C C . LEU A 1 126 ? -4.648 11.633 13 1 98.25 126 LEU A C 1
ATOM 963 O O . LEU A 1 126 ? -4.598 11.227 14.164 1 98.25 126 LEU A O 1
ATOM 967 N N . LEU A 1 127 ? -3.854 12.594 12.516 1 97.94 127 LEU A N 1
ATOM 968 C CA . LEU A 1 127 ? -2.781 13.188 13.305 1 97.94 127 LEU A CA 1
ATOM 969 C C . LEU A 1 127 ? -3.342 14.141 14.352 1 97.94 127 LEU A C 1
ATOM 971 O O . LEU A 1 127 ? -2.6 14.656 15.188 1 97.94 127 LEU A O 1
ATOM 975 N N . THR A 1 128 ? -4.695 14.289 14.359 1 98.06 128 THR A N 1
ATOM 976 C CA . THR A 1 128 ? -5.34 15.234 15.266 1 98.06 128 THR A CA 1
ATOM 977 C C . THR A 1 128 ? -6.246 14.508 16.25 1 98.06 128 THR A C 1
ATOM 979 O O . THR A 1 128 ? -6.957 15.141 17.031 1 98.06 128 THR A O 1
ATOM 982 N N . LEU A 1 129 ? -6.234 13.234 16.219 1 98.06 129 LEU A N 1
ATOM 983 C CA . LEU A 1 129 ? -7.137 12.445 17.047 1 98.06 129 LEU A CA 1
ATOM 984 C C . LEU A 1 129 ? -6.723 12.523 18.516 1 98.06 129 LEU A C 1
ATOM 986 O O . LEU A 1 129 ? -5.539 12.398 18.844 1 98.06 129 LEU A O 1
ATOM 990 N N . ARG A 1 130 ? -7.68 12.766 19.406 1 97.19 130 ARG A N 1
ATOM 991 C CA . ARG A 1 130 ? -7.504 12.672 20.859 1 97.19 130 ARG A CA 1
ATOM 992 C C . ARG A 1 130 ? -7.848 11.273 21.359 1 97.19 130 ARG A C 1
ATOM 994 O O . ARG A 1 130 ? -8.664 10.57 20.75 1 97.19 130 ARG A O 1
ATOM 1001 N N . PRO A 1 131 ? -7.332 10.789 22.438 1 95.5 131 PRO A N 1
ATOM 1002 C CA . PRO A 1 131 ? -7.461 9.406 22.906 1 95.5 131 PRO A CA 1
ATOM 1003 C C . PRO A 1 131 ? -8.914 8.977 23.078 1 95.5 131 PRO A C 1
ATOM 1005 O O . PRO A 1 131 ? -9.25 7.805 22.859 1 95.5 131 PRO A O 1
ATOM 1008 N N . HIS A 1 132 ? -9.828 9.875 23.375 1 96.88 132 HIS A N 1
ATOM 1009 C CA . HIS A 1 132 ? -11.219 9.508 23.641 1 96.88 132 HIS A CA 1
ATOM 1010 C C . HIS A 1 132 ? -12.016 9.406 22.344 1 96.88 132 HIS A C 1
ATOM 1012 O O . HIS A 1 132 ? -13.188 9.031 22.344 1 96.88 132 HIS A O 1
ATOM 1018 N N . GLU A 1 133 ? -11.367 9.664 21.25 1 97.94 133 GLU A N 1
ATOM 1019 C CA . GLU A 1 133 ? -12.078 9.766 19.969 1 97.94 133 GLU A CA 1
ATOM 1020 C C . GLU A 1 133 ? -11.906 8.5 19.141 1 97.94 133 GLU A C 1
ATOM 1022 O O . GLU A 1 133 ? -12.312 8.445 17.984 1 97.94 133 GLU A O 1
ATOM 1027 N N . TYR A 1 134 ? -11.312 7.492 19.656 1 97.94 134 TYR A N 1
ATOM 1028 C CA . TYR A 1 134 ? -11.195 6.203 18.984 1 97.94 134 TYR A CA 1
ATOM 1029 C C . TYR A 1 134 ? -11.203 5.062 20 1 97.94 134 TYR A C 1
ATOM 1031 O O . TYR A 1 134 ? -10.969 5.281 21.188 1 97.94 134 TYR A O 1
ATOM 1039 N N . ILE A 1 135 ? -11.508 3.916 19.562 1 98.31 135 ILE A N 1
ATOM 1040 C CA . ILE A 1 135 ? -11.469 2.693 20.359 1 98.31 135 ILE A CA 1
ATOM 1041 C C . ILE A 1 135 ? -10.242 1.87 19.984 1 98.31 135 ILE A C 1
ATOM 1043 O O . ILE A 1 135 ? -9.961 1.662 18.797 1 98.31 135 ILE A O 1
ATOM 1047 N N . VAL A 1 136 ? -9.438 1.455 20.969 1 98.12 136 VAL A N 1
ATOM 1048 C CA . VAL A 1 136 ? -8.297 0.562 20.766 1 98.12 136 VAL A CA 1
ATOM 1049 C C . VAL A 1 136 ? -8.797 -0.868 20.562 1 98.12 136 VAL A C 1
ATOM 1051 O O . VAL A 1 136 ? -9.438 -1.438 21.453 1 98.12 136 VAL A O 1
ATOM 1054 N N . LEU A 1 137 ? -8.516 -1.47 19.422 1 98.19 137 LEU A N 1
ATOM 1055 C CA . LEU A 1 137 ? -9.086 -2.773 19.094 1 98.19 137 LEU A CA 1
ATOM 1056 C C . LEU A 1 137 ? -8.117 -3.895 19.469 1 98.19 137 LEU A C 1
ATOM 1058 O O . LEU A 1 137 ? -8.516 -5.059 19.562 1 98.19 137 LEU A O 1
ATOM 1062 N N . ASN A 1 138 ? -6.844 -3.617 19.531 1 97.94 138 ASN A N 1
ATOM 1063 C CA . ASN A 1 138 ? -5.852 -4.598 19.953 1 97.94 138 ASN A CA 1
ATOM 1064 C C . ASN A 1 138 ? -4.711 -3.943 20.719 1 97.94 138 ASN A C 1
ATOM 1066 O O . ASN A 1 138 ? -4.504 -2.732 20.625 1 97.94 138 ASN A O 1
ATOM 1070 N N . GLU A 1 139 ? -3.988 -4.742 21.484 1 96.12 139 GLU A N 1
ATOM 1071 C CA . GLU A 1 139 ? -2.852 -4.25 22.25 1 96.12 139 GLU A CA 1
ATOM 1072 C C . GLU A 1 139 ? -1.551 -4.375 21.469 1 96.12 139 GLU A C 1
ATOM 1074 O O . GLU A 1 139 ? -1.034 -5.48 21.281 1 96.12 139 GLU A O 1
ATOM 1079 N N . ALA A 1 140 ? -1.015 -3.365 20.984 1 97.06 140 ALA A N 1
ATOM 1080 C CA . ALA A 1 140 ? 0.271 -3.271 20.297 1 97.06 140 ALA A CA 1
ATOM 1081 C C . ALA A 1 140 ? 0.87 -1.875 20.453 1 97.06 140 ALA A C 1
ATOM 1083 O O . ALA A 1 140 ? 0.146 -0.876 20.422 1 97.06 140 ALA A O 1
ATOM 1084 N N . PRO A 1 141 ? 2.145 -1.815 20.656 1 95.69 141 PRO A N 1
ATOM 1085 C CA . PRO A 1 141 ? 2.762 -0.495 20.812 1 95.69 141 PRO A CA 1
ATOM 1086 C C . PRO A 1 141 ? 2.744 0.317 19.516 1 95.69 141 PRO A C 1
ATOM 1088 O O . PRO A 1 141 ? 2.904 -0.243 18.438 1 95.69 141 PRO A O 1
ATOM 1091 N N . LYS A 1 142 ? 2.605 1.598 19.688 1 96.25 142 LYS A N 1
ATOM 1092 C CA . LYS A 1 142 ? 2.668 2.521 18.547 1 96.25 142 LYS A CA 1
ATOM 1093 C C . LYS A 1 142 ? 4.109 2.928 18.25 1 96.25 142 LYS A C 1
ATOM 1095 O O . LYS A 1 142 ? 4.863 3.275 19.172 1 96.25 142 LYS A O 1
ATOM 1100 N N . ASP A 1 143 ? 4.543 2.809 17 1 95.5 143 ASP A N 1
ATOM 1101 C CA . ASP A 1 143 ? 5.852 3.256 16.531 1 95.5 143 ASP A CA 1
ATOM 1102 C C . ASP A 1 143 ? 5.734 4.52 15.68 1 95.5 143 ASP A C 1
ATOM 1104 O O . ASP A 1 143 ? 5.398 4.449 14.5 1 95.5 143 ASP A O 1
ATOM 1108 N N . GLU A 1 144 ? 6.078 5.645 16.172 1 93.19 144 GLU A N 1
ATOM 1109 C CA . GLU A 1 144 ? 5.871 6.941 15.531 1 93.19 144 GLU A CA 1
ATOM 1110 C C . GLU A 1 144 ? 6.828 7.141 14.359 1 93.19 144 GLU A C 1
ATOM 1112 O O . GLU A 1 144 ? 6.723 8.125 13.625 1 93.19 144 GLU A O 1
ATOM 1117 N N . THR A 1 145 ? 7.715 6.227 14.164 1 92.56 145 THR A N 1
ATOM 1118 C CA . THR A 1 145 ? 8.672 6.32 13.062 1 92.56 145 THR A CA 1
ATOM 1119 C C . THR A 1 145 ? 8.273 5.383 11.922 1 92.56 145 THR A C 1
ATOM 1121 O O . THR A 1 145 ? 9.055 5.168 10.992 1 92.56 145 THR A O 1
ATOM 1124 N N . ALA A 1 146 ? 7.105 4.801 12.023 1 95.94 146 ALA A N 1
ATOM 1125 C CA . ALA A 1 146 ? 6.625 3.836 11.039 1 95.94 146 ALA A CA 1
ATOM 1126 C C . ALA A 1 146 ? 5.391 4.363 10.312 1 95.94 146 ALA A C 1
ATOM 1128 O O . ALA A 1 146 ? 4.789 5.352 10.742 1 95.94 146 ALA A O 1
ATOM 1129 N N . PRO A 1 147 ? 5.02 3.766 9.242 1 97.94 147 PRO A N 1
ATOM 1130 C CA . PRO A 1 147 ? 3.844 4.203 8.484 1 97.94 147 PRO A CA 1
ATOM 1131 C C . PRO A 1 147 ? 2.549 4.086 9.281 1 97.94 147 PRO A C 1
ATOM 1133 O O . PRO A 1 147 ? 2.463 3.283 10.219 1 97.94 147 PRO A O 1
ATOM 1136 N N . MET A 1 148 ? 1.619 4.941 8.977 1 98.75 148 MET A N 1
ATOM 1137 C CA . MET A 1 148 ? 0.213 4.848 9.359 1 98.75 148 MET A CA 1
ATOM 1138 C C . MET A 1 148 ? -0.664 4.562 8.141 1 98.75 148 MET A C 1
ATOM 1140 O O . MET A 1 148 ? -0.231 4.742 7.004 1 98.75 148 MET A O 1
ATOM 1144 N N . ALA A 1 149 ? -1.856 4.094 8.359 1 98.81 149 ALA A N 1
ATOM 1145 C CA . ALA A 1 149 ? -2.809 3.896 7.27 1 98.81 149 ALA A CA 1
ATOM 1146 C C . ALA A 1 149 ? -4.242 3.883 7.789 1 98.81 149 ALA A C 1
ATOM 1148 O O . ALA A 1 149 ? -4.473 3.734 8.992 1 98.81 149 ALA A O 1
ATOM 1149 N N . THR A 1 150 ? -5.133 4.121 6.918 1 98.56 150 THR A N 1
ATOM 1150 C CA . THR A 1 150 ? -6.543 4.055 7.281 1 98.56 150 THR A CA 1
ATOM 1151 C C . THR A 1 150 ? -7.367 3.447 6.152 1 98.56 150 THR A C 1
ATOM 1153 O O . THR A 1 150 ? -6.957 3.473 4.992 1 98.56 150 THR A O 1
ATOM 1156 N N . ILE A 1 151 ? -8.375 2.832 6.484 1 98.62 151 ILE A N 1
ATOM 1157 C CA . ILE A 1 151 ? -9.43 2.314 5.617 1 98.62 151 ILE A CA 1
ATOM 1158 C C . ILE A 1 151 ? -10.797 2.736 6.16 1 98.62 151 ILE A C 1
ATOM 1160 O O . ILE A 1 151 ? -11.016 2.734 7.371 1 98.62 151 ILE A O 1
ATOM 1164 N N . GLY A 1 152 ? -11.625 3.203 5.336 1 97.81 152 GLY A N 1
ATOM 1165 C CA . GLY A 1 152 ? -12.93 3.67 5.781 1 97.81 152 GLY A CA 1
ATOM 1166 C C . GLY A 1 152 ? -14.047 3.332 4.812 1 97.81 152 GLY A C 1
ATOM 1167 O O . GLY A 1 152 ? -13.977 3.688 3.633 1 97.81 152 GLY A O 1
ATOM 1168 N N . ALA A 1 153 ? -15.125 2.695 5.316 1 97.19 153 ALA A N 1
ATOM 1169 C CA . ALA A 1 153 ? -16.281 2.332 4.504 1 97.19 153 ALA A CA 1
ATOM 1170 C C . ALA A 1 153 ? -17.438 3.305 4.723 1 97.19 153 ALA A C 1
ATOM 1172 O O . ALA A 1 153 ? -17.734 3.686 5.859 1 97.19 153 ALA A O 1
ATOM 1173 N N . GLY A 1 154 ? -18.016 3.789 3.771 1 94.06 154 GLY A N 1
ATOM 1174 C CA . GLY A 1 154 ? -19.234 4.566 3.645 1 94.06 154 GLY A CA 1
ATOM 1175 C C . GLY A 1 154 ? -19.969 4.32 2.34 1 94.06 154 GLY A C 1
ATOM 1176 O O . GLY A 1 154 ? -20.25 3.172 1.992 1 94.06 154 GLY A O 1
ATOM 1177 N N . THR A 1 155 ? -20.172 5.453 1.571 1 91.62 155 THR A N 1
ATOM 1178 C CA . THR A 1 155 ? -20.703 5.254 0.228 1 91.62 155 THR A CA 1
ATOM 1179 C C . THR A 1 155 ? -19.75 4.398 -0.608 1 91.62 155 THR A C 1
ATOM 1181 O O . THR A 1 155 ? -20.188 3.617 -1.453 1 91.62 155 THR A O 1
ATOM 1184 N N . GLY A 1 156 ? -18.531 4.551 -0.429 1 94.81 156 GLY A N 1
ATOM 1185 C CA . GLY A 1 156 ? -17.484 3.725 -1.002 1 94.81 156 GLY A CA 1
ATOM 1186 C C . GLY A 1 156 ? -16.484 3.219 0.029 1 94.81 156 GLY A C 1
ATOM 1187 O O . GLY A 1 156 ? -16.797 3.182 1.224 1 94.81 156 GLY A O 1
ATOM 1188 N N . LEU A 1 157 ? -15.422 2.742 -0.398 1 97.5 157 LEU A N 1
ATOM 1189 C CA . LEU A 1 157 ? -14.344 2.262 0.458 1 97.5 157 LEU A CA 1
ATOM 1190 C C . LEU A 1 157 ? -13.047 2.994 0.155 1 97.5 157 LEU A C 1
ATOM 1192 O O . LEU A 1 157 ? -12.406 2.74 -0.869 1 97.5 157 LEU A O 1
ATOM 1196 N N . GLY A 1 158 ? -12.664 3.908 1.048 1 96.88 158 GLY A N 1
ATOM 1197 C CA . GLY A 1 158 ? -11.461 4.691 0.846 1 96.88 158 GLY A CA 1
ATOM 1198 C C . GLY A 1 158 ? -10.273 4.164 1.628 1 96.88 158 GLY A C 1
ATOM 1199 O O . GLY A 1 158 ? -10.438 3.516 2.664 1 96.88 158 GLY A O 1
ATOM 1200 N N . GLU A 1 159 ? -9.117 4.375 1.107 1 98.06 159 GLU A N 1
ATOM 1201 C CA . GLU A 1 159 ? -7.859 4.055 1.772 1 98.06 159 GLU A CA 1
ATOM 1202 C C . GLU A 1 159 ? -6.809 5.137 1.513 1 98.06 159 GLU A C 1
ATOM 1204 O O . GLU A 1 159 ? -6.84 5.801 0.476 1 98.06 159 GLU A O 1
ATOM 1209 N N . CYS A 1 160 ? -5.973 5.363 2.422 1 98.25 160 CYS A N 1
ATOM 1210 C CA . CYS A 1 160 ? -4.746 6.133 2.234 1 98.25 160 CYS A CA 1
ATOM 1211 C C . CYS A 1 160 ? -3.686 5.719 3.248 1 98.25 160 CYS A C 1
ATOM 1213 O O . CYS A 1 160 ? -3.949 4.898 4.129 1 98.25 160 CYS A O 1
ATOM 1215 N N . PHE A 1 161 ? -2.477 6.148 3.072 1 98.75 161 PHE A N 1
ATOM 1216 C CA . PHE A 1 161 ? -1.391 5.836 3.992 1 98.75 161 PHE A CA 1
ATOM 1217 C C . PHE A 1 161 ? -0.516 7.059 4.234 1 98.75 161 PHE A C 1
ATOM 1219 O O . PHE A 1 161 ? -0.546 8.016 3.457 1 98.75 161 PHE A O 1
ATOM 1226 N N . LEU A 1 162 ? 0.123 7.109 5.383 1 98.5 162 LEU A N 1
ATOM 1227 C CA . LEU A 1 162 ? 1.042 8.172 5.785 1 98.5 162 LEU A CA 1
ATOM 1228 C C . LEU A 1 162 ? 2.424 7.605 6.094 1 98.5 162 LEU A C 1
ATOM 1230 O O . LEU A 1 162 ? 2.541 6.5 6.625 1 98.5 162 LEU A O 1
ATOM 1234 N N . THR A 1 163 ? 3.439 8.312 5.727 1 98 163 THR A N 1
ATOM 1235 C CA . THR A 1 163 ? 4.805 7.938 6.078 1 98 163 THR A CA 1
ATOM 1236 C C . THR A 1 163 ? 5.527 9.102 6.758 1 98 163 THR A C 1
ATOM 1238 O O . THR A 1 163 ? 5.324 10.258 6.395 1 98 163 THR A O 1
ATOM 1241 N N . PRO A 1 164 ? 6.324 8.773 7.754 1 95.12 164 PRO A N 1
ATOM 1242 C CA . PRO A 1 164 ? 7.094 9.82 8.43 1 95.12 164 PRO A CA 1
ATOM 1243 C C . PRO A 1 164 ? 8.312 10.273 7.617 1 95.12 164 PRO A C 1
ATOM 1245 O O . PRO A 1 164 ? 8.992 9.445 7.012 1 95.12 164 PRO A O 1
ATOM 1248 N N . GLY A 1 165 ? 8.516 11.57 7.578 1 90.06 165 GLY A N 1
ATOM 1249 C CA . GLY A 1 165 ? 9.758 12.102 7.027 1 90.06 165 GLY A CA 1
ATOM 1250 C C . GLY A 1 165 ? 10.906 12.07 8.016 1 90.06 165 GLY A C 1
ATOM 1251 O O . GLY A 1 165 ? 10.742 11.617 9.148 1 90.06 165 GLY A O 1
ATOM 1252 N N . THR A 1 166 ? 12.07 12.477 7.559 1 83.12 166 THR A N 1
ATOM 1253 C CA . THR A 1 166 ? 13.25 12.539 8.414 1 83.12 166 THR A CA 1
ATOM 1254 C C . THR A 1 166 ? 13.039 13.539 9.555 1 83.12 166 THR A C 1
ATOM 1256 O O . THR A 1 166 ? 13.695 13.445 10.594 1 83.12 166 THR A O 1
ATOM 1259 N N . ASP A 1 167 ? 12.117 14.477 9.359 1 83.31 167 ASP A N 1
ATOM 1260 C CA . ASP A 1 167 ? 11.812 15.469 10.383 1 83.31 167 ASP A CA 1
ATOM 1261 C C . ASP A 1 167 ? 10.75 14.953 11.344 1 83.31 167 ASP A C 1
ATOM 1263 O O . ASP A 1 167 ? 10.383 15.648 12.297 1 83.31 167 ASP A O 1
ATOM 1267 N N . GLY A 1 168 ? 10.273 13.797 11.094 1 86.62 168 GLY A N 1
ATOM 1268 C CA . GLY A 1 168 ? 9.273 13.195 11.961 1 86.62 168 GLY A CA 1
ATOM 1269 C C . GLY A 1 168 ? 7.852 13.57 11.578 1 86.62 168 GLY A C 1
ATOM 1270 O O . GLY A 1 168 ? 6.891 13.062 12.156 1 86.62 168 GLY A O 1
ATOM 1271 N N . GLN A 1 169 ? 7.723 14.484 10.594 1 91.38 169 GLN A N 1
ATOM 1272 C CA . GLN A 1 169 ? 6.395 14.891 10.141 1 91.38 169 GLN A CA 1
ATOM 1273 C C . GLN A 1 169 ? 5.84 13.914 9.109 1 91.38 169 GLN A C 1
ATOM 1275 O O . GLN A 1 169 ? 6.566 13.461 8.227 1 91.38 169 GLN A O 1
ATOM 1280 N N . TYR A 1 170 ? 4.609 13.594 9.227 1 96.06 170 TYR A N 1
ATOM 1281 C CA . TYR A 1 170 ? 3.98 12.633 8.32 1 96.06 170 TYR A CA 1
ATOM 1282 C C . TYR A 1 170 ? 3.496 13.32 7.051 1 96.06 170 TYR A C 1
ATOM 1284 O O . TYR A 1 170 ? 3.023 14.453 7.09 1 96.06 170 TYR A O 1
ATOM 1292 N N . SER A 1 171 ? 3.627 12.664 5.977 1 96.44 171 SER A N 1
ATOM 1293 C CA . SER A 1 171 ? 2.979 12.992 4.711 1 96.44 171 SER A CA 1
ATOM 1294 C C . SER A 1 171 ? 1.934 11.938 4.34 1 96.44 171 SER A C 1
ATOM 1296 O O . SER A 1 171 ? 2.15 10.742 4.535 1 96.44 171 SER A O 1
ATOM 1298 N N . CYS A 1 172 ? 0.843 12.414 3.854 1 97.44 172 CYS A N 1
ATOM 1299 C CA . CYS A 1 172 ? -0.253 11.516 3.514 1 97.44 172 CYS A CA 1
ATOM 1300 C C . CYS A 1 172 ? -0.351 11.32 2.006 1 97.44 172 CYS A C 1
ATOM 1302 O O . CYS A 1 172 ? -0.188 12.273 1.24 1 97.44 172 CYS A O 1
ATOM 1304 N N . PHE A 1 173 ? -0.617 10.148 1.573 1 97.19 173 PHE A N 1
ATOM 1305 C CA . PHE A 1 173 ? -0.763 9.781 0.172 1 97.19 173 PHE A CA 1
ATOM 1306 C C . PHE A 1 173 ? -2.096 9.078 -0.067 1 97.19 173 PHE A C 1
ATOM 1308 O O . PHE A 1 173 ? -2.35 8.008 0.488 1 97.19 173 PHE A O 1
ATOM 1315 N N . ALA A 1 174 ? -2.945 9.711 -0.874 1 96.44 174 ALA A N 1
ATOM 1316 C CA . ALA A 1 174 ? -4.211 9.094 -1.268 1 96.44 174 ALA A CA 1
ATOM 1317 C C . ALA A 1 174 ? -3.98 7.945 -2.244 1 96.44 174 ALA A C 1
ATOM 1319 O O . ALA A 1 174 ? -2.975 7.926 -2.961 1 96.44 174 ALA A O 1
ATOM 1320 N N . CYS A 1 175 ? -4.914 7.016 -2.221 1 96.81 175 CYS A N 1
ATOM 1321 C CA . CYS A 1 175 ? -4.816 5.902 -3.156 1 96.81 175 CYS A CA 1
ATOM 1322 C C . CYS A 1 175 ? -6.203 5.379 -3.523 1 96.81 175 CYS A C 1
ATOM 1324 O O . CYS A 1 175 ? -7.199 6.082 -3.357 1 96.81 175 CYS A O 1
ATOM 1326 N N . GLU A 1 176 ? -6.223 4.238 -4.219 1 97.38 176 GLU A N 1
ATOM 1327 C CA . GLU A 1 176 ? -7.465 3.613 -4.66 1 97.38 176 GLU A CA 1
ATOM 1328 C C . GLU A 1 176 ? -7.57 2.176 -4.156 1 97.38 176 GLU A C 1
ATOM 1330 O O . GLU A 1 176 ? -8.07 1.3 -4.863 1 97.38 176 GLU A O 1
ATOM 1335 N N . GLY A 1 177 ? -7.129 1.962 -2.945 1 97.88 177 GLY A N 1
ATOM 1336 C CA . GLY A 1 177 ? -7.02 0.613 -2.414 1 97.88 177 GLY A CA 1
ATOM 1337 C C . GLY A 1 177 ? -8.359 -0.084 -2.271 1 97.88 177 GLY A C 1
ATOM 1338 O O . GLY A 1 177 ? -8.422 -1.315 -2.252 1 97.88 177 GLY A O 1
ATOM 1339 N N . GLY A 1 178 ? -9.422 0.652 -2.174 1 97.94 178 GLY A N 1
ATOM 1340 C CA . GLY A 1 178 ? -10.742 0.069 -2.041 1 97.94 178 GLY A CA 1
ATOM 1341 C C . GLY A 1 178 ? -11.211 -0.639 -3.299 1 97.94 178 GLY A C 1
ATOM 1342 O O . GLY A 1 178 ? -12.203 -1.373 -3.273 1 97.94 178 GLY A O 1
ATOM 1343 N N . HIS A 1 179 ? -10.453 -0.541 -4.371 1 98.12 179 HIS A N 1
ATOM 1344 C CA . HIS A 1 179 ? -10.875 -1.104 -5.648 1 98.12 179 HIS A CA 1
ATOM 1345 C C . HIS A 1 179 ? -10.062 -2.354 -5.992 1 98.12 179 HIS A C 1
ATOM 1347 O O . HIS A 1 179 ? -10.109 -2.834 -7.125 1 98.12 179 HIS A O 1
ATOM 1353 N N . THR A 1 180 ? -9.312 -2.881 -5.039 1 98.19 180 THR A N 1
ATOM 1354 C CA . THR A 1 180 ? -8.625 -4.152 -5.246 1 98.19 180 THR A CA 1
ATOM 1355 C C . THR A 1 180 ? -9.625 -5.289 -5.414 1 98.19 180 THR A C 1
ATOM 1357 O O . THR A 1 180 ? -10.82 -5.109 -5.176 1 98.19 180 THR A O 1
ATOM 1360 N N . ASP A 1 181 ? -9.133 -6.41 -5.844 1 97.5 181 ASP A N 1
ATOM 1361 C CA . ASP A 1 181 ? -9.977 -7.551 -6.176 1 97.5 181 ASP A CA 1
ATOM 1362 C C . ASP A 1 181 ? -10.602 -8.156 -4.922 1 97.5 181 ASP A C 1
ATOM 1364 O O . ASP A 1 181 ? -9.93 -8.312 -3.898 1 97.5 181 ASP A O 1
ATOM 1368 N N . PHE A 1 182 ? -11.898 -8.438 -4.961 1 97.06 182 PHE A N 1
ATOM 1369 C CA . PHE A 1 182 ? -12.555 -9.188 -3.895 1 97.06 182 PHE A CA 1
ATOM 1370 C C . PHE A 1 182 ? -12.141 -10.656 -3.928 1 97.06 182 PHE A C 1
ATOM 1372 O O . PHE A 1 182 ? -12.234 -11.305 -4.969 1 97.06 182 PHE A O 1
ATOM 1379 N N . ALA A 1 183 ? -11.633 -11.164 -2.822 1 95.75 183 ALA A N 1
ATOM 1380 C CA . ALA A 1 183 ? -11.266 -12.57 -2.654 1 95.75 183 ALA A CA 1
ATOM 1381 C C . ALA A 1 183 ? -12.273 -13.297 -1.767 1 95.75 183 ALA A C 1
ATOM 1383 O O . ALA A 1 183 ? -12.234 -13.18 -0.54 1 95.75 183 ALA A O 1
ATOM 1384 N N . PRO A 1 184 ? -13.133 -14.07 -2.34 1 93.62 184 PRO A N 1
ATOM 1385 C CA . PRO A 1 184 ? -14.094 -14.805 -1.509 1 93.62 184 PRO A CA 1
ATOM 1386 C C . PRO A 1 184 ? -13.422 -15.812 -0.581 1 93.62 184 PRO A C 1
ATOM 1388 O O . PRO A 1 184 ? -12.453 -16.469 -0.973 1 93.62 184 PRO A O 1
ATOM 1391 N N . ALA A 1 185 ? -13.938 -15.969 0.619 1 90.5 185 ALA A N 1
ATOM 1392 C CA . ALA A 1 185 ? -13.227 -16.734 1.639 1 90.5 185 ALA A CA 1
ATOM 1393 C C . ALA A 1 185 ? -13.836 -18.125 1.801 1 90.5 185 ALA A C 1
ATOM 1395 O O . ALA A 1 185 ? -13.148 -19.062 2.209 1 90.5 185 ALA A O 1
ATOM 1396 N N . ASP A 1 186 ? -15.078 -18.219 1.57 1 90.06 186 ASP A N 1
ATOM 1397 C CA . ASP A 1 186 ? -15.766 -19.484 1.818 1 90.06 186 ASP A CA 1
ATOM 1398 C C . ASP A 1 186 ? -16.859 -19.719 0.776 1 90.06 186 ASP A C 1
ATOM 1400 O O . ASP A 1 186 ? -16.953 -18.984 -0.206 1 90.06 186 ASP A O 1
ATOM 1404 N N . GLU A 1 187 ? -17.609 -20.766 1.017 1 90.94 187 GLU A N 1
ATOM 1405 C CA . GLU A 1 187 ? -18.562 -21.219 0.002 1 90.94 187 GLU A CA 1
ATOM 1406 C C . GLU A 1 187 ? -19.641 -20.172 -0.234 1 90.94 187 GLU A C 1
ATOM 1408 O O . GLU A 1 187 ? -20.016 -19.906 -1.378 1 90.94 187 GLU A O 1
ATOM 1413 N N . ILE A 1 188 ? -20.188 -19.609 0.821 1 95.12 188 ILE A N 1
ATOM 1414 C CA . ILE A 1 188 ? -21.266 -18.641 0.683 1 95.12 188 ILE A CA 1
ATOM 1415 C C . ILE A 1 188 ? -20.75 -17.406 -0.055 1 95.12 188 ILE A C 1
ATOM 1417 O O . ILE A 1 188 ? -21.469 -16.828 -0.878 1 95.12 188 ILE A O 1
ATOM 1421 N N . GLU A 1 189 ? -19.531 -16.969 0.206 1 94.94 189 GLU A N 1
ATOM 1422 C CA . GLU A 1 189 ? -18.953 -15.805 -0.478 1 94.94 189 GLU A CA 1
ATOM 1423 C C . GLU A 1 189 ? -18.641 -16.125 -1.934 1 94.94 189 GLU A C 1
ATOM 1425 O O . GLU A 1 189 ? -18.703 -15.25 -2.799 1 94.94 189 GLU A O 1
ATOM 1430 N N . ILE A 1 190 ? -18.297 -17.359 -2.207 1 92.56 190 ILE A N 1
ATOM 1431 C CA . ILE A 1 190 ? -18.062 -17.75 -3.592 1 92.56 190 ILE A CA 1
ATOM 1432 C C . ILE A 1 190 ? -19.375 -17.672 -4.375 1 92.56 190 ILE A C 1
ATOM 1434 O O . ILE A 1 190 ? -19.391 -17.234 -5.52 1 92.56 190 ILE A O 1
ATOM 1438 N N . GLU A 1 191 ? -20.484 -18.156 -3.746 1 95.06 191 GLU A N 1
ATOM 1439 C CA . GLU A 1 191 ? -21.781 -18.031 -4.387 1 95.06 191 GLU A CA 1
ATOM 1440 C C . GLU A 1 191 ? -22.156 -16.578 -4.609 1 95.06 191 GLU A C 1
ATOM 1442 O O . GLU A 1 191 ? -22.641 -16.203 -5.676 1 95.06 191 GLU A O 1
ATOM 1447 N N . LEU A 1 192 ? -21.938 -15.797 -3.568 1 96.06 192 LEU A N 1
ATOM 1448 C CA . LEU A 1 192 ? -22.156 -14.352 -3.654 1 96.06 192 LEU A CA 1
ATOM 1449 C C . LEU A 1 192 ? -21.328 -13.75 -4.789 1 96.06 192 LEU A C 1
ATOM 1451 O O . LEU A 1 192 ? -21.844 -12.953 -5.578 1 96.06 192 LEU A O 1
ATOM 1455 N N . TYR A 1 193 ? -20.047 -14.117 -4.844 1 93.62 193 TYR A N 1
ATOM 1456 C CA . TYR A 1 193 ? -19.094 -13.672 -5.859 1 93.62 193 TYR A CA 1
ATOM 1457 C C . TYR A 1 193 ? -19.609 -13.977 -7.262 1 93.62 193 TYR A C 1
ATOM 1459 O O . TYR A 1 193 ? -19.641 -13.102 -8.125 1 93.62 193 TYR A O 1
ATOM 1467 N N . ASN A 1 194 ? -20.031 -15.156 -7.484 1 92.44 194 ASN A N 1
ATOM 1468 C CA . AS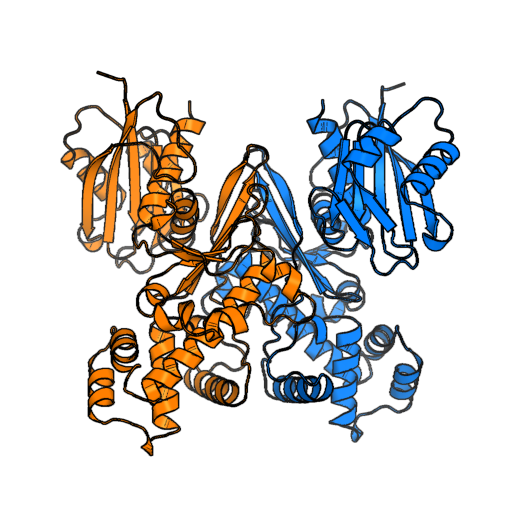N A 1 194 ? -20.516 -15.586 -8.797 1 92.44 194 ASN A CA 1
ATOM 1469 C C . ASN A 1 194 ? -21.781 -14.836 -9.188 1 92.44 194 ASN A C 1
ATOM 1471 O O . ASN A 1 194 ? -21.953 -14.461 -10.352 1 92.44 194 ASN A O 1
ATOM 1475 N N . GLU A 1 195 ? -22.656 -14.648 -8.281 1 93.75 195 GLU A N 1
ATOM 1476 C CA . GLU A 1 195 ? -23.906 -13.945 -8.57 1 93.75 195 GLU A CA 1
ATOM 1477 C C . GLU A 1 195 ? -23.641 -12.492 -8.961 1 93.75 195 GLU A C 1
ATOM 1479 O O . GLU A 1 195 ? -24.234 -11.984 -9.914 1 93.75 195 GLU A O 1
ATOM 1484 N N . ILE A 1 196 ? -22.812 -11.844 -8.148 1 93.25 196 ILE A N 1
ATOM 1485 C CA . ILE A 1 196 ? -22.516 -10.438 -8.414 1 93.25 196 ILE A CA 1
ATOM 1486 C C . ILE A 1 196 ? -21.828 -10.305 -9.766 1 93.25 196 ILE A C 1
ATOM 1488 O O . ILE A 1 196 ? -22.125 -9.391 -10.539 1 93.25 196 ILE A O 1
ATOM 1492 N N . LYS A 1 197 ? -20.875 -11.18 -10.016 1 91.44 197 LYS A N 1
ATOM 1493 C CA . LYS A 1 197 ? -20.203 -11.172 -11.312 1 91.44 197 LYS A CA 1
ATOM 1494 C C . LYS A 1 197 ? -21.203 -11.258 -12.453 1 91.44 197 LYS A C 1
ATOM 1496 O O . LYS A 1 197 ? -21.094 -10.523 -13.445 1 91.44 197 LYS A O 1
ATOM 1501 N N . SER A 1 198 ? -22.109 -12.148 -12.336 1 90.75 198 SER A N 1
ATOM 1502 C CA . SER A 1 198 ? -23.141 -12.328 -13.352 1 90.75 198 SER A CA 1
ATOM 1503 C C . SER A 1 198 ? -23.984 -11.078 -13.516 1 90.75 198 SER A C 1
ATOM 1505 O O . SER A 1 198 ? -24.25 -10.641 -14.633 1 90.75 198 SER A O 1
ATOM 1507 N N . LYS A 1 199 ? -24.359 -10.461 -12.469 1 90.38 199 LYS A N 1
ATOM 1508 C CA . LYS A 1 199 ? -25.203 -9.266 -12.477 1 90.38 199 LYS A CA 1
ATOM 1509 C C . LYS A 1 199 ? -24.469 -8.078 -13.102 1 90.38 199 LYS A C 1
ATOM 1511 O O . LYS A 1 199 ? -25.062 -7.289 -13.836 1 90.38 199 LYS A O 1
ATOM 1516 N N . LEU A 1 200 ? -23.188 -7.977 -12.766 1 87.19 200 LEU A N 1
ATOM 1517 C CA . LEU A 1 200 ? -22.391 -6.848 -13.227 1 87.19 200 LEU A CA 1
ATOM 1518 C C . LEU A 1 200 ? -21.922 -7.074 -14.656 1 87.19 200 LEU A C 1
ATOM 1520 O O . LEU A 1 200 ? -21.484 -6.133 -15.328 1 87.19 200 LEU A O 1
ATOM 1524 N N . GLY A 1 201 ? -21.969 -8.352 -15.109 1 80.94 201 GLY A N 1
ATOM 1525 C CA . GLY A 1 201 ? -21.453 -8.672 -16.438 1 80.94 201 GLY A CA 1
ATOM 1526 C C . GLY A 1 201 ? -19.938 -8.664 -16.484 1 80.94 201 GLY A C 1
ATOM 1527 O O . GLY A 1 201 ? -19.344 -8.359 -17.531 1 80.94 201 GLY A O 1
ATOM 1528 N N . CYS A 1 202 ? -19.359 -8.828 -15.359 1 78 202 CYS A N 1
ATOM 1529 C CA . CYS A 1 202 ? -17.891 -8.891 -15.32 1 78 202 CYS A CA 1
ATOM 1530 C C . CYS A 1 202 ? -17.391 -10.297 -15.602 1 78 202 CYS A C 1
ATOM 1532 O O . CYS A 1 202 ? -17.891 -11.266 -15.016 1 78 202 CYS A O 1
ATOM 1534 N N . GLY A 1 203 ? -16.562 -10.406 -16.484 1 71.94 203 GLY A N 1
ATOM 1535 C CA . GLY A 1 203 ? -16.047 -11.719 -16.844 1 71.94 203 GLY A CA 1
ATOM 1536 C C . GLY A 1 203 ? -15.008 -12.242 -15.867 1 71.94 203 GLY A C 1
ATOM 1537 O O . GLY A 1 203 ? -14.734 -13.445 -15.828 1 71.94 203 GLY A O 1
ATOM 1538 N N . LYS A 1 204 ? -14.453 -11.336 -15.078 1 81.94 204 LYS A N 1
ATOM 1539 C CA . LYS A 1 204 ? -13.344 -11.828 -14.266 1 81.94 204 LYS A CA 1
ATOM 1540 C C . LYS A 1 204 ? -13.461 -11.352 -12.82 1 81.94 204 LYS A C 1
ATOM 1542 O O . LYS A 1 204 ? -14.086 -12.016 -11.992 1 81.94 204 LYS A O 1
ATOM 1547 N N . ARG A 1 205 ? -13.039 -10.25 -12.484 1 84.62 205 ARG A N 1
ATOM 1548 C CA . ARG A 1 205 ? -12.938 -9.766 -11.109 1 84.62 205 ARG A CA 1
ATOM 1549 C C . ARG A 1 205 ? -13.852 -8.562 -10.891 1 84.62 205 ARG A C 1
ATOM 1551 O O . ARG A 1 205 ? -14.336 -7.957 -11.852 1 84.62 205 ARG A O 1
ATOM 1558 N N . PHE A 1 206 ? -14.25 -8.305 -9.617 1 92.31 206 PHE A N 1
ATOM 1559 C CA . PHE A 1 206 ? -14.797 -7.008 -9.234 1 92.31 206 PHE A CA 1
ATOM 1560 C C . PHE A 1 206 ? -14.148 -6.508 -7.945 1 92.31 206 PHE A C 1
ATOM 1562 O O . PHE A 1 206 ? -13.422 -7.25 -7.281 1 92.31 206 PHE A O 1
ATOM 1569 N N . SER A 1 207 ? -14.359 -5.27 -7.621 1 96.25 207 SER A N 1
ATOM 1570 C CA . SER A 1 207 ? -13.703 -4.582 -6.512 1 96.25 207 SER A CA 1
ATOM 1571 C C . SER A 1 207 ? -14.305 -4.996 -5.172 1 96.25 207 SER A C 1
ATOM 1573 O O . SER A 1 207 ? -15.508 -5.219 -5.07 1 96.25 207 SER A O 1
ATOM 1575 N N . ILE A 1 208 ? -13.469 -5.023 -4.117 1 98 208 ILE A N 1
ATOM 1576 C CA . ILE A 1 208 ? -13.875 -5.297 -2.746 1 98 208 ILE A CA 1
ATOM 1577 C C . ILE A 1 208 ? -14.891 -4.25 -2.293 1 98 208 ILE A C 1
ATOM 1579 O O . ILE A 1 208 ? -15.742 -4.531 -1.443 1 98 208 ILE A O 1
ATOM 1583 N N . GLU A 1 209 ? -14.891 -3.082 -2.879 1 97.81 209 GLU A N 1
ATOM 1584 C CA . GLU A 1 209 ? -15.836 -2.02 -2.553 1 97.81 209 GLU A CA 1
ATOM 1585 C C . GLU A 1 209 ? -17.281 -2.465 -2.807 1 97.81 209 GLU A C 1
ATOM 1587 O O . GLU A 1 209 ? -18.203 -1.952 -2.184 1 97.81 209 GLU A O 1
ATOM 1592 N N . ARG A 1 210 ? -17.453 -3.418 -3.732 1 96.5 210 ARG A N 1
ATOM 1593 C CA . ARG A 1 210 ? -18.781 -3.924 -4.051 1 96.5 210 ARG A CA 1
ATOM 1594 C C . ARG A 1 210 ? -19.359 -4.734 -2.889 1 96.5 210 ARG A C 1
ATOM 1596 O O . ARG A 1 210 ? -20.562 -5.008 -2.848 1 96.5 210 ARG A O 1
ATOM 1603 N N . ILE A 1 211 ? -18.547 -5.121 -1.971 1 97.75 211 ILE A N 1
ATOM 1604 C CA . ILE A 1 211 ? -18.938 -5.906 -0.807 1 97.75 211 ILE A CA 1
ATOM 1605 C C . ILE A 1 211 ? -18.828 -5.051 0.454 1 97.75 211 ILE A C 1
ATOM 1607 O O . ILE A 1 211 ? -19.734 -5.047 1.293 1 97.75 211 ILE A O 1
ATOM 1611 N N . VAL A 1 212 ? -17.719 -4.293 0.565 1 98.44 212 VAL A N 1
ATOM 1612 C CA . VAL A 1 212 ? -17.422 -3.516 1.766 1 98.44 212 VAL A CA 1
ATOM 1613 C C . VAL A 1 212 ? -17.719 -2.041 1.508 1 98.44 212 VAL A C 1
ATOM 1615 O O . VAL A 1 212 ? -16.812 -1.249 1.269 1 98.44 212 VAL A O 1
ATOM 1618 N N . SER A 1 213 ? -18.906 -1.651 1.566 1 97.5 213 SER A N 1
ATOM 1619 C CA . SER A 1 213 ? -19.469 -0.311 1.445 1 97.5 213 SER A CA 1
ATOM 1620 C C . SER A 1 213 ? -20.953 -0.303 1.794 1 97.5 213 SER A C 1
ATOM 1622 O O . SER A 1 213 ? -21.547 -1.358 2.029 1 97.5 213 SER A O 1
ATOM 1624 N N . GLY A 1 214 ? -21.562 0.888 1.906 1 96.12 214 GLY A N 1
ATOM 1625 C CA . GLY A 1 214 ? -23 0.966 2.104 1 96.12 214 GLY A CA 1
ATOM 1626 C C . GLY A 1 214 ? -23.781 0.182 1.07 1 96.12 214 GLY A C 1
ATOM 1627 O O . GLY A 1 214 ? -24.531 -0.736 1.416 1 96.12 214 GLY A O 1
ATOM 1628 N N . PRO A 1 215 ? -23.641 0.494 -0.191 1 96.25 215 PRO A N 1
ATOM 1629 C CA . PRO A 1 215 ? -24.266 -0.294 -1.253 1 96.25 215 PRO A CA 1
ATOM 1630 C C . PRO A 1 215 ? -23.891 -1.773 -1.188 1 96.25 215 PRO A C 1
ATOM 1632 O O . PRO A 1 215 ? -24.703 -2.633 -1.548 1 96.25 215 PRO A O 1
ATOM 1635 N N . GLY A 1 216 ? -22.688 -2.076 -0.782 1 97.06 216 GLY A N 1
ATOM 1636 C CA . GLY A 1 216 ? -22.266 -3.461 -0.625 1 97.06 216 GLY A CA 1
ATOM 1637 C C . GLY A 1 216 ? -23.125 -4.23 0.371 1 97.06 216 GLY A C 1
ATOM 1638 O O . GLY A 1 216 ? -23.438 -5.402 0.151 1 97.06 216 GLY A O 1
ATOM 1639 N N . LEU A 1 217 ? -23.516 -3.576 1.483 1 97.25 217 LEU A N 1
ATOM 1640 C CA . LEU A 1 217 ? -24.406 -4.18 2.465 1 97.25 217 LEU A CA 1
ATOM 1641 C C . LEU A 1 217 ? -25.719 -4.598 1.817 1 97.25 217 LEU A C 1
ATOM 1643 O O . LEU A 1 217 ? -26.219 -5.695 2.068 1 97.25 217 LEU A O 1
ATOM 1647 N N . ALA A 1 218 ? -26.203 -3.699 1.067 1 97.5 218 ALA A N 1
ATOM 1648 C CA . ALA A 1 218 ? -27.453 -3.971 0.374 1 97.5 218 ALA A CA 1
ATOM 1649 C C . ALA A 1 218 ? -27.312 -5.164 -0.568 1 97.5 218 ALA A C 1
ATOM 1651 O O . ALA A 1 218 ? -28.203 -6.016 -0.634 1 97.5 218 ALA A O 1
ATOM 1652 N N . THR A 1 219 ? -26.234 -5.211 -1.291 1 97.19 219 THR A N 1
ATOM 1653 C CA . THR A 1 219 ? -25.969 -6.293 -2.234 1 97.19 219 THR A CA 1
ATOM 1654 C C . THR A 1 219 ? -25.938 -7.637 -1.518 1 97.19 219 THR A C 1
ATOM 1656 O O . THR A 1 219 ? -26.5 -8.617 -2.002 1 97.19 219 THR A O 1
ATOM 1659 N N . ILE A 1 220 ? -25.266 -7.727 -0.39 1 98.31 220 ILE A N 1
ATOM 1660 C CA . ILE A 1 220 ? -25.156 -8.961 0.385 1 98.31 220 ILE A CA 1
ATOM 1661 C C . ILE A 1 220 ? -26.547 -9.391 0.858 1 98.31 220 ILE A C 1
ATOM 1663 O O . ILE A 1 220 ? -26.922 -10.562 0.727 1 98.31 220 ILE A O 1
ATOM 1667 N N . TYR A 1 221 ? -27.312 -8.445 1.411 1 98.56 221 TYR A N 1
ATOM 1668 C CA . TYR A 1 221 ? -28.656 -8.75 1.898 1 98.56 221 TYR A CA 1
ATOM 1669 C C . TYR A 1 221 ? -29.531 -9.297 0.778 1 98.56 221 TYR A C 1
ATOM 1671 O O . TYR A 1 221 ? -30.25 -10.289 0.964 1 98.56 221 TYR A O 1
ATOM 1679 N N . GLU A 1 222 ? -29.5 -8.648 -0.335 1 97.75 222 GLU A N 1
ATOM 1680 C CA . GLU A 1 222 ? -30.297 -9.078 -1.475 1 97.75 222 GLU A CA 1
ATOM 1681 C C . GLU A 1 222 ? -29.953 -10.508 -1.886 1 97.75 222 GLU A C 1
ATOM 1683 O O . GLU A 1 222 ? -30.844 -11.305 -2.188 1 97.75 222 GLU A O 1
ATOM 1688 N N . PHE A 1 223 ? -28.75 -10.812 -1.927 1 98.19 223 PHE A N 1
ATOM 1689 C CA . PHE A 1 223 ? -28.297 -12.164 -2.236 1 98.19 223 PHE A CA 1
ATOM 1690 C C . PHE A 1 223 ? -28.859 -13.172 -1.238 1 98.19 223 PHE A C 1
ATOM 1692 O O . PHE A 1 223 ? -29.406 -14.203 -1.63 1 98.19 223 PHE A O 1
ATOM 1699 N N . LEU A 1 224 ? -28.688 -12.844 0.056 1 98.38 224 LEU A N 1
ATOM 1700 C CA . LEU A 1 224 ? -29.125 -13.766 1.102 1 98.38 224 LEU A CA 1
ATOM 1701 C C . LEU A 1 224 ? -30.641 -13.938 1.065 1 98.38 224 LEU A C 1
ATOM 1703 O O . LEU A 1 224 ? -31.141 -15.047 1.262 1 98.38 224 LEU A O 1
ATOM 1707 N N . ALA A 1 225 ? -31.344 -12.852 0.832 1 98.31 225 ALA A N 1
ATOM 1708 C CA . ALA A 1 225 ? -32.812 -12.914 0.749 1 98.31 225 ALA A CA 1
ATOM 1709 C C . ALA A 1 225 ? -33.25 -13.82 -0.392 1 98.31 225 ALA A C 1
ATOM 1711 O O . ALA A 1 225 ? -34.25 -14.523 -0.274 1 98.31 225 ALA A O 1
ATOM 1712 N N . LYS A 1 226 ? -32.594 -13.742 -1.481 1 97.75 226 LYS A N 1
ATOM 1713 C CA . LYS A 1 226 ? -32.875 -14.602 -2.623 1 97.75 226 LYS A CA 1
ATOM 1714 C C . LYS A 1 226 ? -32.531 -16.047 -2.326 1 97.75 226 LYS A C 1
ATOM 1716 O O . LYS A 1 226 ? -33.281 -16.969 -2.695 1 97.75 226 LYS A O 1
ATOM 1721 N N . LYS A 1 227 ? -31.391 -16.281 -1.711 1 97.62 227 LYS A N 1
ATOM 1722 C CA . LYS A 1 227 ? -30.891 -17.625 -1.43 1 97.62 227 LYS A CA 1
ATOM 1723 C C . LYS A 1 227 ? -31.75 -18.328 -0.382 1 97.62 227 LYS A C 1
ATOM 1725 O O . LYS A 1 227 ? -31.953 -19.547 -0.45 1 97.62 227 LYS A O 1
ATOM 1730 N N . PHE A 1 228 ? -32.156 -17.562 0.581 1 97.88 228 PHE A N 1
ATOM 1731 C CA . PHE A 1 228 ? -32.938 -18.109 1.684 1 97.88 228 PHE A CA 1
ATOM 1732 C C . PHE A 1 228 ? -34.312 -17.406 1.796 1 97.88 228 PHE A C 1
ATOM 1734 O O . PHE A 1 228 ? -34.594 -16.781 2.816 1 97.88 228 PHE A O 1
ATOM 1741 N N . PRO A 1 229 ? -35.156 -17.594 0.929 1 97.69 229 PRO A N 1
ATOM 1742 C CA . PRO A 1 229 ? -36.438 -16.906 0.93 1 97.69 229 PRO A CA 1
ATOM 1743 C C . PRO A 1 229 ? -37.281 -17.219 2.168 1 97.69 229 PRO A C 1
ATOM 1745 O O . PRO A 1 229 ? -38.062 -16.375 2.607 1 97.69 229 PRO A O 1
ATOM 1748 N N . GLU A 1 230 ? -37.062 -18.328 2.707 1 97.31 230 GLU A N 1
ATOM 1749 C CA . GLU A 1 230 ? -37.844 -18.75 3.877 1 97.31 230 GLU A CA 1
ATOM 1750 C C . GLU A 1 230 ? -37.469 -17.938 5.109 1 97.31 230 GLU A C 1
ATOM 1752 O O . GLU A 1 230 ? -38.219 -17.906 6.086 1 97.31 230 GLU A O 1
ATOM 1757 N N . LYS A 1 231 ? -36.344 -17.297 5.102 1 97.62 231 LYS A N 1
ATOM 1758 C CA . LYS A 1 231 ? -35.844 -16.547 6.25 1 97.62 231 LYS A CA 1
ATOM 1759 C C . LYS A 1 231 ? -36.188 -15.062 6.121 1 97.62 231 LYS A C 1
ATOM 1761 O O . LYS A 1 231 ? -35.906 -14.273 7.027 1 97.62 231 LYS A O 1
ATOM 1766 N N . VAL A 1 232 ? -36.812 -14.695 5.051 1 98.31 232 VAL A N 1
ATOM 1767 C CA . VAL A 1 232 ? -37.125 -13.297 4.789 1 98.31 232 VAL A CA 1
ATOM 1768 C C . VAL A 1 232 ? -38.25 -12.836 5.684 1 98.31 232 VAL A C 1
ATOM 1770 O O . VAL A 1 232 ? -39.344 -13.445 5.684 1 98.31 232 VAL A O 1
ATOM 1773 N N . ASP A 1 233 ? -38 -11.828 6.484 1 98.06 233 ASP A N 1
ATOM 1774 C CA . ASP A 1 233 ? -39.062 -11.125 7.199 1 98.06 233 ASP A CA 1
ATOM 1775 C C . ASP A 1 233 ? -39.719 -10.086 6.301 1 98.06 233 ASP A C 1
ATOM 1777 O O . ASP A 1 233 ? -39.094 -9.094 5.922 1 98.06 233 ASP A O 1
ATOM 1781 N N . PRO A 1 234 ? -40.969 -10.305 6.004 1 97.81 234 PRO A N 1
ATOM 1782 C CA . PRO A 1 234 ? -41.656 -9.43 5.035 1 97.81 234 PRO A CA 1
ATOM 1783 C C . PRO A 1 234 ? -41.594 -7.961 5.438 1 97.81 234 PRO A C 1
ATOM 1785 O O . PRO A 1 234 ? -41.469 -7.086 4.578 1 97.81 234 PRO A O 1
ATOM 1788 N N . LYS A 1 235 ? -41.75 -7.699 6.688 1 97.69 235 LYS A N 1
ATOM 1789 C CA . LYS A 1 235 ? -41.75 -6.316 7.16 1 97.69 235 LYS A CA 1
ATOM 1790 C C . LYS A 1 235 ? -40.406 -5.66 6.945 1 97.69 235 LYS A C 1
ATOM 1792 O O . LYS A 1 235 ? -40.312 -4.543 6.438 1 97.69 235 LYS A O 1
ATOM 1797 N N . VAL A 1 236 ? -39.375 -6.34 7.301 1 97.94 236 VAL A N 1
ATOM 1798 C CA . VAL A 1 236 ? -38.031 -5.828 7.16 1 97.94 236 VAL A CA 1
ATOM 1799 C C . VAL A 1 236 ? -37.688 -5.684 5.684 1 97.94 236 VAL A C 1
ATOM 1801 O O . VAL A 1 236 ? -37.062 -4.695 5.277 1 97.94 236 VAL A O 1
ATOM 1804 N N . HIS A 1 237 ? -38.031 -6.633 4.914 1 98.06 237 HIS A N 1
ATOM 1805 C CA . HIS A 1 237 ? -37.75 -6.613 3.486 1 98.06 237 HIS A CA 1
ATOM 1806 C C . HIS A 1 237 ? -38.438 -5.438 2.803 1 98.06 237 HIS A C 1
ATOM 1808 O O . HIS A 1 237 ? -37.844 -4.797 1.925 1 98.06 237 HIS A O 1
ATOM 1814 N N . GLU A 1 238 ? -39.656 -5.18 3.135 1 97.81 238 GLU A N 1
ATOM 1815 C CA . GLU A 1 238 ? -40.406 -4.035 2.586 1 97.81 238 GLU A CA 1
ATOM 1816 C C . GLU A 1 238 ? -39.719 -2.725 2.949 1 97.81 238 GLU A C 1
ATOM 1818 O O . GLU A 1 238 ? -39.594 -1.826 2.111 1 97.81 238 GLU A O 1
ATOM 1823 N N . GLU A 1 239 ? -39.312 -2.648 4.215 1 97.69 239 GLU A N 1
ATOM 1824 C CA . GLU A 1 239 ? -38.562 -1.478 4.656 1 97.69 239 GLU A CA 1
ATOM 1825 C C . GLU A 1 239 ? -37.281 -1.309 3.842 1 97.69 239 GLU A C 1
ATOM 1827 O O . GLU A 1 239 ? -36.938 -0.194 3.443 1 97.69 239 GLU A O 1
ATOM 1832 N N . PHE A 1 240 ? -36.625 -2.389 3.629 1 97.69 240 PHE A N 1
ATOM 1833 C CA . PHE A 1 240 ? -35.375 -2.412 2.854 1 97.69 240 PHE A CA 1
ATOM 1834 C C . PHE A 1 240 ? -35.625 -1.923 1.431 1 97.69 240 PHE A C 1
ATOM 1836 O O . PHE A 1 240 ? -34.906 -1.077 0.923 1 97.69 240 PHE A O 1
ATOM 1843 N N . LEU A 1 241 ? -36.656 -2.389 0.771 1 97 241 LEU A N 1
ATOM 1844 C CA . LEU A 1 241 ? -36.969 -2.033 -0.609 1 97 241 LEU A CA 1
ATOM 1845 C C . LEU A 1 241 ? -37.312 -0.553 -0.724 1 97 241 LEU A C 1
ATOM 1847 O O . LEU A 1 241 ? -37.031 0.081 -1.74 1 97 241 LEU A O 1
ATOM 1851 N N . LYS A 1 242 ? -37.844 0.044 0.321 1 97 242 LYS A N 1
ATOM 1852 C CA . LYS A 1 242 ? -38.312 1.429 0.305 1 97 242 LYS A CA 1
ATOM 1853 C C . LYS A 1 242 ? -37.188 2.385 0.712 1 97 242 LYS A C 1
ATOM 1855 O O . LYS A 1 242 ? -37.281 3.596 0.5 1 97 242 LYS A O 1
ATOM 1860 N N . ALA A 1 243 ? -36.156 1.884 1.282 1 94.75 243 ALA A N 1
ATOM 1861 C CA . ALA A 1 243 ? -35.125 2.703 1.927 1 94.75 243 ALA A CA 1
ATOM 1862 C C . ALA A 1 243 ? -34.219 3.354 0.893 1 94.75 243 ALA A C 1
ATOM 1864 O O . ALA A 1 243 ? -33.5 4.301 1.206 1 94.75 243 ALA A O 1
ATOM 1865 N N . ASN A 1 244 ? -34.188 2.986 -0.336 1 90.06 244 ASN A N 1
ATOM 1866 C CA . ASN A 1 244 ? -33.344 3.525 -1.398 1 90.06 244 ASN A CA 1
ATOM 1867 C C . ASN A 1 244 ? -31.875 3.596 -0.974 1 90.06 244 ASN A C 1
ATOM 1869 O O . ASN A 1 244 ? -31.234 2.562 -0.758 1 90.06 244 ASN A O 1
ATOM 1873 N N . THR A 1 245 ? -31.359 4.859 -0.653 1 87.06 245 THR A N 1
ATOM 1874 C CA . THR A 1 245 ? -29.953 5.039 -0.332 1 87.06 245 THR A CA 1
ATOM 1875 C C . THR A 1 245 ? -29.688 4.723 1.138 1 87.06 245 THR A C 1
ATOM 1877 O O . THR A 1 245 ? -28.531 4.695 1.574 1 87.06 245 THR A O 1
ATOM 1880 N N . GLN A 1 246 ? -30.719 4.367 1.896 1 91.88 246 GLN A N 1
ATOM 1881 C CA . GLN A 1 246 ? -30.578 4.109 3.324 1 91.88 246 GLN A CA 1
ATOM 1882 C C . GLN A 1 246 ? -30.719 2.621 3.631 1 91.88 246 GLN A C 1
ATOM 1884 O O . GLN A 1 246 ? -31.047 2.244 4.758 1 91.88 246 GLN A O 1
ATOM 1889 N N . GLN A 1 247 ? -30.547 1.795 2.641 1 96.06 247 GLN A N 1
ATOM 1890 C CA . GLN A 1 247 ? -30.688 0.352 2.803 1 96.06 247 GLN A CA 1
ATOM 1891 C C . GLN A 1 247 ? -29.734 -0.182 3.867 1 96.06 247 GLN A C 1
ATOM 1893 O O . GLN A 1 247 ? -30.109 -1.053 4.656 1 96.06 247 GLN A O 1
ATOM 1898 N N . GLY A 1 248 ? -28.516 0.371 3.863 1 94.69 248 GLY A N 1
ATOM 1899 C CA . GLY A 1 248 ? -27.562 -0.03 4.883 1 94.69 248 GLY A CA 1
ATOM 1900 C C . GLY A 1 248 ? -28.047 0.223 6.297 1 94.69 248 GLY A C 1
ATOM 1901 O O . GLY A 1 248 ? -27.828 -0.59 7.191 1 94.69 248 GLY A O 1
ATOM 1902 N N . LYS A 1 249 ? -28.75 1.309 6.453 1 94.75 249 LYS A N 1
ATOM 1903 C CA . LYS A 1 249 ? -29.312 1.661 7.758 1 94.75 249 LYS A CA 1
ATOM 1904 C C . LYS A 1 249 ? -30.375 0.658 8.195 1 94.75 249 LYS A C 1
ATOM 1906 O O . LYS A 1 249 ? -30.406 0.246 9.359 1 94.75 249 LYS A O 1
ATOM 1911 N N . VAL A 1 250 ? -31.203 0.288 7.285 1 97.25 250 VAL A N 1
ATOM 1912 C CA . VAL A 1 250 ? -32.25 -0.68 7.57 1 97.25 250 VAL A CA 1
ATOM 1913 C C . VAL A 1 250 ? -31.641 -1.99 8.055 1 97.25 250 VAL A C 1
ATOM 1915 O O . VAL A 1 250 ? -32.094 -2.57 9.047 1 97.25 250 VAL A O 1
ATOM 1918 N N . ILE A 1 251 ? -30.609 -2.428 7.398 1 98 251 ILE A N 1
ATOM 1919 C CA . ILE A 1 251 ? -29.938 -3.672 7.746 1 98 251 ILE A CA 1
ATOM 1920 C C . ILE A 1 251 ? -29.328 -3.561 9.141 1 98 251 ILE A C 1
ATOM 1922 O O . ILE A 1 251 ? -29.531 -4.438 9.984 1 98 251 ILE A O 1
ATOM 1926 N N . GLY A 1 252 ? -28.594 -2.477 9.414 1 96.56 252 GLY A N 1
ATOM 1927 C CA . GLY A 1 252 ? -27.969 -2.275 10.711 1 96.56 252 GLY A CA 1
ATOM 1928 C C . GLY A 1 252 ? -28.969 -2.225 11.859 1 96.56 252 GLY A C 1
ATOM 1929 O O . GLY A 1 252 ? -28.734 -2.814 12.914 1 96.56 252 GLY A O 1
ATOM 1930 N N . GLU A 1 253 ? -30.062 -1.598 11.617 1 96.56 253 GLU A N 1
ATOM 1931 C CA . GLU A 1 253 ? -31.047 -1.388 12.672 1 96.56 253 GLU A CA 1
ATOM 1932 C C . GLU A 1 253 ? -31.781 -2.684 13 1 96.56 253 GLU A C 1
ATOM 1934 O O . GLU A 1 253 ? -32.25 -2.875 14.125 1 96.56 253 GLU A O 1
ATOM 1939 N N . ASN A 1 254 ? -31.875 -3.568 12.055 1 97.69 254 ASN A N 1
ATOM 1940 C CA . ASN A 1 254 ? -32.656 -4.781 12.25 1 97.69 254 ASN A CA 1
ATOM 1941 C C . ASN A 1 254 ? -31.766 -5.988 12.539 1 97.69 254 ASN A C 1
ATOM 1943 O O . ASN A 1 254 ? -32.281 -7.082 12.805 1 97.69 254 ASN A O 1
ATOM 1947 N N . ALA A 1 255 ? -30.484 -5.836 12.578 1 96.94 255 ALA A N 1
ATOM 1948 C CA . ALA A 1 255 ? -29.531 -6.949 12.625 1 96.94 255 ALA A CA 1
ATOM 1949 C C . ALA A 1 255 ? -29.656 -7.707 13.945 1 96.94 255 ALA A C 1
ATOM 1951 O O . ALA A 1 255 ? -29.391 -8.914 14 1 96.94 255 ALA A O 1
ATOM 1952 N N . LYS A 1 256 ? -30.031 -7.098 15 1 94.25 256 LYS A N 1
ATOM 1953 C CA . LYS A 1 256 ? -30.109 -7.738 16.312 1 94.25 256 LYS A CA 1
ATOM 1954 C C . LYS A 1 256 ? -31.234 -8.766 16.359 1 94.25 256 LYS A C 1
ATOM 1956 O O . LYS A 1 256 ? -31.141 -9.758 17.078 1 94.25 256 LYS A O 1
ATOM 1961 N N . THR A 1 257 ? -32.25 -8.578 15.594 1 95.44 257 THR A N 1
ATOM 1962 C CA . THR A 1 257 ? -33.406 -9.43 15.734 1 95.44 257 THR A CA 1
ATOM 1963 C C . THR A 1 257 ? -33.719 -10.172 14.438 1 95.44 257 THR A C 1
ATOM 1965 O O . THR A 1 257 ? -34.469 -11.148 14.43 1 95.44 257 THR A O 1
ATOM 1968 N N . ASN A 1 258 ? -33.188 -9.672 13.391 1 97.44 258 ASN A N 1
ATOM 1969 C CA . ASN A 1 258 ? -33.438 -10.281 12.094 1 97.44 258 ASN A CA 1
ATOM 1970 C C . ASN A 1 258 ? -32.25 -11.125 11.633 1 97.44 258 ASN A C 1
ATOM 1972 O O . ASN A 1 258 ? -31.125 -10.609 11.477 1 97.44 258 ASN A O 1
ATOM 1976 N N . GLU A 1 259 ? -32.531 -12.328 11.344 1 97.38 259 GLU A N 1
ATOM 1977 C CA . GLU A 1 259 ? -31.484 -13.305 11.047 1 97.38 259 GLU A CA 1
ATOM 1978 C C . GLU A 1 259 ? -30.719 -12.93 9.789 1 97.38 259 GLU A C 1
ATOM 1980 O O . GLU A 1 259 ? -29.484 -13 9.758 1 97.38 259 GLU A O 1
ATOM 1985 N N . LEU A 1 260 ? -31.406 -12.547 8.734 1 98.19 260 LEU A N 1
ATOM 1986 C CA . LEU A 1 260 ? -30.75 -12.227 7.469 1 98.19 260 LEU A CA 1
ATOM 1987 C C . LEU A 1 260 ? -29.922 -10.953 7.598 1 98.19 260 LEU A C 1
ATOM 1989 O O . LEU A 1 260 ? -28.828 -10.859 7.031 1 98.19 260 LEU A O 1
ATOM 1993 N N . CYS A 1 261 ? -30.484 -9.977 8.32 1 98.44 261 CYS A N 1
ATOM 1994 C CA . CYS A 1 261 ? -29.719 -8.758 8.562 1 98.44 261 CYS A CA 1
ATOM 1995 C C . CYS A 1 261 ? -28.469 -9.055 9.375 1 98.44 261 CYS A C 1
ATOM 1997 O O . CYS A 1 261 ? -27.391 -8.508 9.094 1 98.44 261 CYS A O 1
ATOM 1999 N N . ASN A 1 262 ? -28.641 -9.906 10.359 1 98.31 262 ASN A N 1
ATOM 2000 C CA . ASN A 1 262 ? -27.484 -10.305 11.164 1 98.31 262 ASN A CA 1
ATOM 2001 C C . ASN A 1 262 ? -26.422 -10.992 10.32 1 98.31 262 ASN A C 1
ATOM 2003 O O . ASN A 1 262 ? -25.25 -10.648 10.398 1 98.31 262 ASN A O 1
ATOM 2007 N N . GLN A 1 263 ? -26.844 -11.945 9.523 1 98.25 263 GLN A N 1
ATOM 2008 C CA . GLN A 1 263 ? -25.922 -12.672 8.656 1 98.25 263 GLN A CA 1
ATOM 2009 C C . GLN A 1 263 ? -25.25 -11.742 7.648 1 98.25 263 GLN A C 1
ATOM 2011 O O . GLN A 1 263 ? -24.078 -11.898 7.328 1 98.25 263 GLN A O 1
ATOM 2016 N N . THR A 1 264 ? -26.016 -10.789 7.148 1 98.62 264 THR A N 1
ATOM 2017 C CA . THR A 1 264 ? -25.484 -9.797 6.223 1 98.62 264 THR A CA 1
ATOM 2018 C C . THR A 1 264 ? -24.328 -9.031 6.855 1 98.62 264 THR A C 1
ATOM 2020 O O . THR A 1 264 ? -23.266 -8.906 6.258 1 98.62 264 THR A O 1
ATOM 2023 N N . LEU A 1 265 ? -24.547 -8.578 8.062 1 98.56 265 LEU A N 1
ATOM 2024 C CA . LEU A 1 265 ? -23.516 -7.801 8.75 1 98.56 265 LEU A CA 1
ATOM 2025 C C . LEU A 1 265 ? -22.297 -8.672 9.078 1 98.56 265 LEU A C 1
ATOM 2027 O O . LEU A 1 265 ? -21.172 -8.195 9.031 1 98.56 265 LEU A O 1
ATOM 2031 N N . GLU A 1 266 ? -22.547 -9.898 9.375 1 98.31 266 GLU A N 1
ATOM 2032 C CA . GLU A 1 266 ? -21.422 -10.797 9.672 1 98.31 266 GLU A CA 1
ATOM 2033 C C . GLU A 1 266 ? -20.547 -11.008 8.445 1 98.31 266 GLU A C 1
ATOM 2035 O O . GLU A 1 266 ? -19.312 -10.984 8.547 1 98.31 266 GLU A O 1
ATOM 2040 N N . ILE A 1 267 ? -21.156 -11.211 7.25 1 98.25 267 ILE A N 1
ATOM 2041 C CA . ILE A 1 267 ? -20.406 -11.367 6.008 1 98.25 267 ILE A CA 1
ATOM 2042 C C . ILE A 1 267 ? -19.656 -10.078 5.691 1 98.25 267 ILE A C 1
ATOM 2044 O O . ILE A 1 267 ? -18.469 -10.109 5.359 1 98.25 267 ILE A O 1
ATOM 2048 N N . PHE A 1 268 ? -20.391 -8.953 5.867 1 98.5 268 PHE A N 1
ATOM 2049 C CA . PHE A 1 268 ? -19.812 -7.637 5.609 1 98.5 268 PHE A CA 1
ATOM 2050 C C . PHE A 1 268 ? -18.594 -7.398 6.492 1 98.5 268 PHE A C 1
ATOM 2052 O O . PHE A 1 268 ? -17.531 -7.02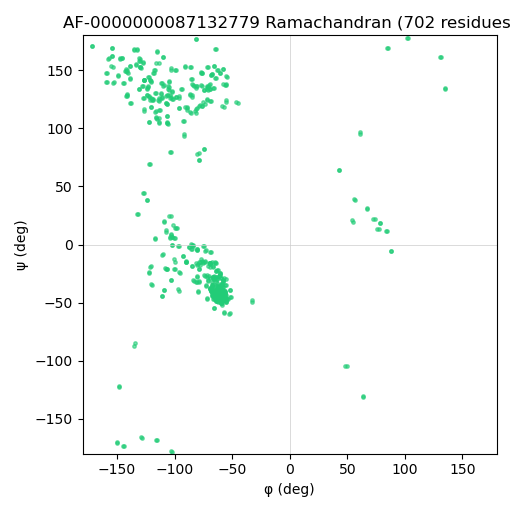7 6 1 98.5 268 PHE A O 1
ATOM 2059 N N . VAL A 1 269 ? -18.703 -7.621 7.766 1 98.62 269 VAL A N 1
ATOM 2060 C CA . VAL A 1 269 ? -17.656 -7.34 8.742 1 98.62 269 VAL A CA 1
ATOM 2061 C C . VAL A 1 269 ? -16.484 -8.305 8.539 1 98.62 269 VAL A C 1
ATOM 2063 O O . VAL A 1 269 ? -15.32 -7.91 8.672 1 98.62 269 VAL A O 1
ATOM 2066 N N . GLY A 1 270 ? -16.781 -9.531 8.219 1 98.25 270 GLY A N 1
ATOM 2067 C CA . GLY A 1 270 ? -15.719 -10.477 7.883 1 98.25 270 GLY A CA 1
ATOM 2068 C C . GLY A 1 270 ? -14.898 -10.039 6.684 1 98.25 270 GLY A C 1
ATOM 2069 O O . GLY A 1 270 ? -13.664 -10.055 6.73 1 98.25 270 GLY A O 1
ATOM 2070 N N . ALA A 1 271 ? -15.586 -9.641 5.609 1 98.38 271 ALA A N 1
ATOM 2071 C CA . ALA A 1 271 ? -14.922 -9.164 4.402 1 98.38 271 ALA A CA 1
ATOM 2072 C C . ALA A 1 271 ? -14.133 -7.891 4.676 1 98.38 271 ALA A C 1
ATOM 2074 O O . ALA A 1 271 ? -13.023 -7.711 4.156 1 98.38 271 ALA A O 1
ATOM 2075 N N . TYR A 1 272 ? -14.75 -6.992 5.5 1 98.81 272 TYR A N 1
ATOM 2076 C CA . TYR A 1 272 ? -14.094 -5.75 5.895 1 98.81 272 TYR A CA 1
ATOM 2077 C C . TYR A 1 272 ? -12.797 -6.031 6.637 1 98.81 272 TYR A C 1
ATOM 2079 O O . TYR A 1 272 ? -11.758 -5.438 6.336 1 98.81 272 TYR A O 1
ATOM 2087 N N . GLY A 1 273 ? -12.828 -6.98 7.57 1 98.69 273 GLY A N 1
ATOM 2088 C CA . GLY A 1 273 ? -11.633 -7.379 8.297 1 98.69 273 GLY A CA 1
ATOM 2089 C C . GLY A 1 273 ? -10.547 -7.945 7.402 1 98.69 273 GLY A C 1
ATOM 2090 O O . GLY A 1 273 ? -9.375 -7.598 7.551 1 98.69 273 GLY A O 1
ATOM 2091 N N . ARG A 1 274 ? -10.898 -8.805 6.465 1 98.31 274 ARG A N 1
ATOM 2092 C CA . ARG A 1 274 ? -9.93 -9.398 5.551 1 98.31 274 ARG A CA 1
ATOM 2093 C C . ARG A 1 274 ? -9.25 -8.328 4.703 1 98.31 274 ARG A C 1
ATOM 2095 O O . ARG A 1 274 ? -8.031 -8.359 4.508 1 98.31 274 ARG A O 1
ATOM 2102 N N . GLU A 1 275 ? -10.055 -7.375 4.184 1 98.69 275 GLU A N 1
ATOM 2103 C CA . GLU A 1 275 ? -9.469 -6.305 3.381 1 98.69 275 GLU A CA 1
ATOM 2104 C C . GLU A 1 275 ? -8.57 -5.41 4.227 1 98.69 275 GLU A C 1
ATOM 2106 O O . GLU A 1 275 ? -7.516 -4.969 3.768 1 98.69 275 GLU A O 1
ATOM 2111 N N . ALA A 1 276 ? -9.023 -5.098 5.418 1 98.88 276 ALA A N 1
ATOM 2112 C CA . ALA A 1 276 ? -8.172 -4.348 6.344 1 98.88 276 ALA A CA 1
ATOM 2113 C C . ALA A 1 276 ? -6.836 -5.055 6.555 1 98.88 276 ALA A C 1
ATOM 2115 O O . ALA A 1 276 ? -5.777 -4.422 6.508 1 98.88 276 ALA A O 1
ATOM 2116 N N . GLY A 1 277 ? -6.898 -6.352 6.785 1 98.69 277 GLY A N 1
ATOM 2117 C CA . GLY A 1 277 ? -5.672 -7.125 6.91 1 98.69 277 GLY A CA 1
ATOM 2118 C C . GLY A 1 277 ? -4.797 -7.059 5.672 1 98.69 277 GLY A C 1
ATOM 2119 O O . GLY A 1 277 ? -3.572 -6.941 5.777 1 98.69 277 GLY A O 1
ATOM 2120 N N . ASN A 1 278 ? -5.418 -7.172 4.496 1 98.75 278 ASN A N 1
ATOM 2121 C CA . ASN A 1 278 ? -4.672 -7.031 3.248 1 98.75 278 ASN A CA 1
ATOM 2122 C C . ASN A 1 278 ? -3.998 -5.664 3.148 1 98.75 278 ASN A C 1
ATOM 2124 O O . ASN A 1 278 ? -2.842 -5.566 2.732 1 98.75 278 ASN A O 1
ATOM 2128 N N . ALA A 1 279 ? -4.742 -4.625 3.508 1 98.81 279 ALA A N 1
ATOM 2129 C CA . ALA A 1 279 ? -4.168 -3.281 3.506 1 98.81 279 ALA A CA 1
ATOM 2130 C C . ALA A 1 279 ? -2.98 -3.191 4.461 1 98.81 279 ALA A C 1
ATOM 2132 O O . ALA A 1 279 ? -1.943 -2.617 4.121 1 98.81 279 ALA A O 1
ATOM 2133 N N . MET A 1 280 ? -3.127 -3.771 5.637 1 98.75 280 MET A N 1
ATOM 2134 C CA . MET A 1 280 ? -2.053 -3.744 6.625 1 98.75 280 MET A CA 1
ATOM 2135 C C . MET A 1 280 ? -0.81 -4.453 6.098 1 98.75 280 MET A C 1
ATOM 2137 O O . MET A 1 280 ? 0.315 -4.023 6.363 1 98.75 280 MET A O 1
ATOM 2141 N N . LEU A 1 281 ? -0.978 -5.484 5.367 1 98.56 281 LEU A N 1
ATOM 2142 C CA . LEU A 1 281 ? 0.15 -6.211 4.793 1 98.56 281 LEU A CA 1
ATOM 2143 C C . LEU A 1 281 ? 0.89 -5.348 3.775 1 98.56 281 LEU A C 1
ATOM 2145 O O . LEU A 1 281 ? 2.092 -5.523 3.566 1 98.56 281 LEU A O 1
ATOM 2149 N N . LYS A 1 282 ? 0.172 -4.418 3.096 1 98.62 282 LYS A N 1
ATOM 2150 C CA . LYS A 1 282 ? 0.749 -3.557 2.066 1 98.62 282 LYS A CA 1
ATOM 2151 C C . LYS A 1 282 ? 1.53 -2.402 2.688 1 98.62 282 LYS A C 1
ATOM 2153 O O . LYS A 1 282 ? 2.439 -1.854 2.062 1 98.62 282 LYS A O 1
ATOM 2158 N N . TYR A 1 283 ? 1.23 -2.064 3.996 1 98.38 283 TYR A N 1
ATOM 2159 C CA . TYR A 1 283 ? 1.805 -0.844 4.555 1 98.38 283 TYR A CA 1
ATOM 2160 C C . TYR A 1 283 ? 2.615 -1.146 5.809 1 98.38 283 TYR A C 1
ATOM 2162 O O . TYR A 1 283 ? 3.461 -0.346 6.215 1 98.38 283 TYR A O 1
ATOM 2170 N N . LEU A 1 284 ? 2.314 -2.289 6.516 1 97.56 284 LEU A N 1
ATOM 2171 C CA . LEU A 1 284 ? 2.814 -2.584 7.855 1 97.56 284 LEU A CA 1
ATOM 2172 C C . LEU A 1 284 ? 2.758 -1.343 8.742 1 97.56 284 LEU A C 1
ATOM 2174 O O . LEU A 1 284 ? 3.791 -0.876 9.227 1 97.56 284 LEU A O 1
ATOM 2178 N N . PRO A 1 285 ? 1.608 -0.869 9 1 98.5 285 PRO A N 1
ATOM 2179 C CA . PRO A 1 285 ? 1.417 0.42 9.664 1 98.5 285 PRO A CA 1
ATOM 2180 C C . PRO A 1 285 ? 1.62 0.335 11.18 1 98.5 285 PRO A C 1
ATOM 2182 O O . PRO A 1 285 ? 0.682 0.569 11.945 1 98.5 285 PRO A O 1
ATOM 2185 N N . ARG A 1 286 ? 2.818 0.193 11.633 1 97.38 286 ARG A N 1
ATOM 2186 C CA . ARG A 1 286 ? 3.146 0.123 13.055 1 97.38 286 ARG A CA 1
ATOM 2187 C C . ARG A 1 286 ? 2.924 1.47 13.734 1 97.38 286 ARG A C 1
ATOM 2189 O O . ARG A 1 286 ? 2.893 1.552 14.961 1 97.38 286 ARG A O 1
ATOM 2196 N N . GLY A 1 287 ? 2.809 2.576 12.945 1 97.75 287 GLY A N 1
ATOM 2197 C CA . GLY A 1 287 ? 2.43 3.871 13.492 1 97.75 287 GLY A CA 1
ATOM 2198 C C . GLY A 1 287 ? 0.96 3.955 13.859 1 97.75 287 GLY A C 1
ATOM 2199 O O . GLY A 1 287 ? 0.533 4.906 14.516 1 97.75 287 GLY A O 1
ATOM 2200 N N . GLY A 1 288 ? 0.205 2.988 13.359 1 98.69 288 GLY A N 1
ATOM 2201 C CA . GLY A 1 288 ? -1.222 2.912 13.633 1 98.69 288 GLY A CA 1
ATOM 2202 C C . GLY A 1 288 ? -2.047 2.619 12.391 1 98.69 288 GLY A C 1
ATOM 2203 O O . GLY A 1 288 ? -1.809 3.195 11.328 1 98.69 288 GLY A O 1
ATOM 2204 N N . PHE A 1 289 ? -2.934 1.728 12.539 1 98.88 289 PHE A N 1
ATOM 2205 C CA . PHE A 1 289 ? -3.928 1.435 11.508 1 98.88 289 PHE A CA 1
ATOM 2206 C C . PHE A 1 289 ? -5.324 1.829 11.984 1 98.88 289 PHE A C 1
ATOM 2208 O O . PHE A 1 289 ? -5.773 1.389 13.039 1 98.88 289 PHE A O 1
ATOM 2215 N N . TYR A 1 290 ? -6.023 2.645 11.219 1 98.81 290 TYR A N 1
ATOM 2216 C CA . TYR A 1 290 ? -7.246 3.285 11.688 1 98.81 290 TYR A CA 1
ATOM 2217 C C . TYR A 1 290 ? -8.438 2.904 10.812 1 98.81 290 TYR A C 1
ATOM 2219 O O . TYR A 1 290 ? -8.367 3.018 9.586 1 98.81 290 TYR A O 1
ATOM 2227 N N . ILE A 1 291 ? -9.461 2.41 11.422 1 98.69 291 ILE A N 1
ATOM 2228 C CA . ILE A 1 291 ? -10.742 2.197 10.758 1 98.69 291 ILE A CA 1
ATOM 2229 C C . ILE A 1 291 ? -11.578 3.471 10.836 1 98.69 291 ILE A C 1
ATOM 2231 O O . ILE A 1 291 ? -11.977 3.891 11.93 1 98.69 291 ILE A O 1
ATOM 2235 N N . THR A 1 292 ? -11.797 4.047 9.688 1 97.75 292 THR A N 1
ATOM 2236 C CA . THR A 1 292 ? -12.562 5.285 9.617 1 97.75 292 THR A CA 1
ATOM 2237 C C . THR A 1 292 ? -13.859 5.074 8.836 1 97.75 292 THR A C 1
ATOM 2239 O O . THR A 1 292 ? -14.266 3.936 8.594 1 97.75 292 THR A O 1
ATOM 2242 N N . GLY A 1 293 ? -14.523 6.16 8.5 1 94.12 293 GLY A N 1
ATOM 2243 C CA . GLY A 1 293 ? -15.797 6.035 7.801 1 94.12 293 GLY A CA 1
ATOM 2244 C C . GLY A 1 293 ? -16.969 5.832 8.742 1 94.12 293 GLY A C 1
ATOM 2245 O O . GLY A 1 293 ? -16.781 5.508 9.914 1 94.12 293 GLY A O 1
ATOM 2246 N N . GLY A 1 294 ? -18.188 5.918 8.242 1 93.94 294 GLY A N 1
ATOM 2247 C CA . GLY A 1 294 ? -19.391 5.98 9.07 1 93.94 294 GLY A CA 1
ATOM 2248 C C . GLY A 1 294 ? -19.969 4.613 9.383 1 93.94 294 GLY A C 1
ATOM 2249 O O . GLY A 1 294 ? -20.734 4.457 10.328 1 93.94 294 GLY A O 1
ATOM 2250 N N . LEU A 1 295 ? -19.594 3.539 8.711 1 95.38 295 LEU A N 1
ATOM 2251 C CA . LEU A 1 295 ? -20.281 2.256 8.836 1 95.38 295 LEU A CA 1
ATOM 2252 C C . LEU A 1 295 ? -19.844 1.524 10.094 1 95.38 295 LEU A C 1
ATOM 2254 O O . LEU A 1 295 ? -20.672 0.919 10.781 1 95.38 295 LEU A O 1
ATOM 2258 N N . ALA A 1 296 ? -18.547 1.581 10.422 1 96.44 296 ALA A N 1
ATOM 2259 C CA . ALA A 1 296 ? -18.062 0.854 11.594 1 96.44 296 ALA A CA 1
ATOM 2260 C C . ALA A 1 296 ? -18.641 1.439 12.875 1 96.44 296 ALA A C 1
ATOM 2262 O O . ALA A 1 296 ? -19.203 0.712 13.695 1 96.44 296 ALA A O 1
ATOM 2263 N N . PRO A 1 297 ? -18.625 2.777 13.062 1 95.88 297 PRO A N 1
ATOM 2264 C CA . PRO A 1 297 ? -19.203 3.346 14.281 1 95.88 297 PRO A CA 1
ATOM 2265 C C . PRO A 1 297 ? -20.703 3.082 14.406 1 95.88 297 PRO A C 1
ATOM 2267 O O . PRO A 1 297 ? -21.219 2.977 15.523 1 95.88 297 PRO A O 1
ATOM 2270 N N . LYS A 1 298 ? -21.406 2.971 13.328 1 94.88 298 LYS A N 1
ATOM 2271 C CA . LYS A 1 298 ? -22.844 2.742 13.336 1 94.88 298 LYS A CA 1
ATOM 2272 C C . LYS A 1 298 ? -23.156 1.279 13.633 1 94.88 298 LYS A C 1
ATOM 2274 O O . LYS A 1 298 ? -24.312 0.934 13.898 1 94.88 298 LYS A O 1
ATOM 2279 N N . ASN A 1 299 ? -22.234 0.413 13.539 1 96.12 299 ASN A N 1
ATOM 2280 C CA . ASN A 1 299 ? -22.375 -1.013 13.82 1 96.12 299 ASN A CA 1
ATOM 2281 C C . ASN A 1 299 ? -21.312 -1.484 14.812 1 96.12 299 ASN A C 1
ATOM 2283 O O . ASN A 1 299 ? -20.703 -2.535 14.617 1 96.12 299 ASN A O 1
ATOM 2287 N N . LEU A 1 300 ? -21.078 -0.77 15.836 1 96.19 300 LEU A N 1
ATOM 2288 C CA . LEU A 1 300 ? -19.953 -0.879 16.75 1 96.19 300 LEU A CA 1
ATOM 2289 C C . LEU A 1 300 ? -19.859 -2.281 17.344 1 96.19 300 LEU A C 1
ATOM 2291 O O . LEU A 1 300 ? -18.766 -2.836 17.469 1 96.19 300 LEU A O 1
ATOM 2295 N N . ASP A 1 301 ? -20.969 -2.91 17.719 1 96.06 301 ASP A N 1
ATOM 2296 C CA . ASP A 1 301 ? -20.984 -4.215 18.375 1 96.06 301 ASP A CA 1
ATOM 2297 C C . ASP A 1 301 ? -20.328 -5.277 17.5 1 96.06 301 ASP A C 1
ATOM 2299 O O . ASP A 1 301 ? -19.672 -6.191 18 1 96.06 301 ASP A O 1
ATOM 2303 N N . TYR A 1 302 ? -20.453 -5.184 16.219 1 97.06 302 TYR A N 1
ATOM 2304 C CA . TYR A 1 302 ? -19.922 -6.172 15.281 1 97.06 302 TYR A CA 1
ATOM 2305 C C . TYR A 1 302 ? -18.406 -6.031 15.141 1 97.06 302 TYR A C 1
ATOM 2307 O O . TYR A 1 302 ? -17.734 -6.945 14.656 1 97.06 302 TYR A O 1
ATOM 2315 N N . PHE A 1 303 ? -17.859 -4.918 15.578 1 97.5 303 PHE A N 1
ATOM 2316 C CA . PHE A 1 303 ? -16.422 -4.664 15.461 1 97.5 303 PHE A CA 1
ATOM 2317 C C . PHE A 1 303 ? -15.742 -4.793 16.828 1 97.5 303 PHE A C 1
ATOM 2319 O O . PHE A 1 303 ? -14.523 -4.941 16.891 1 97.5 303 PHE A O 1
ATOM 2326 N N . THR A 1 304 ? -16.516 -4.672 17.906 1 96.25 304 THR A N 1
ATOM 2327 C CA . THR A 1 304 ? -15.891 -4.551 19.219 1 96.25 304 THR A CA 1
ATOM 2328 C C . THR A 1 304 ? -16.328 -5.691 20.125 1 96.25 304 THR A C 1
ATOM 2330 O O . THR A 1 304 ? -15.578 -6.102 21.016 1 96.25 304 THR A O 1
ATOM 2333 N N . LYS A 1 305 ? -17.5 -6.125 20 1 95.31 305 LYS A N 1
ATOM 2334 C CA . LYS A 1 305 ? -18.016 -7.172 20.875 1 95.31 305 LYS A CA 1
ATOM 2335 C C . LYS A 1 305 ? -17.891 -8.547 20.219 1 95.31 305 LYS A C 1
ATOM 2337 O O . LYS A 1 305 ? -17.609 -9.539 20.891 1 95.31 305 LYS A O 1
ATOM 2342 N N . LYS A 1 306 ? -18.172 -8.523 18.938 1 92.69 306 LYS A N 1
ATOM 2343 C CA . LYS A 1 306 ? -17.922 -9.75 18.188 1 92.69 306 LYS A CA 1
ATOM 2344 C C . LYS A 1 306 ? -16.484 -9.828 17.719 1 92.69 306 LYS A C 1
ATOM 2346 O O . LYS A 1 306 ? -15.82 -8.805 17.531 1 92.69 306 LYS A O 1
ATOM 2351 N N . ASP A 1 307 ? -15.922 -11 17.516 1 95.56 307 ASP A N 1
ATOM 2352 C CA . ASP A 1 307 ? -14.516 -11.125 17.156 1 95.56 307 ASP A CA 1
ATOM 2353 C C . ASP A 1 307 ? -14.359 -11.32 15.641 1 95.56 307 ASP A C 1
ATOM 2355 O O . ASP A 1 307 ? -13.281 -11.672 15.164 1 95.56 307 ASP A O 1
ATOM 2359 N N . ILE A 1 308 ? -15.438 -11.047 14.961 1 96.88 308 ILE A N 1
ATOM 2360 C CA . ILE A 1 308 ? -15.477 -11.32 13.531 1 96.88 308 ILE A CA 1
ATOM 2361 C C . ILE A 1 308 ? -14.43 -10.477 12.812 1 96.88 308 ILE A C 1
ATOM 2363 O O . ILE A 1 308 ? -13.625 -10.992 12.031 1 96.88 308 ILE A O 1
ATOM 2367 N N . PHE A 1 309 ? -14.406 -9.211 13.117 1 98.38 309 PHE A N 1
ATOM 2368 C CA . PHE A 1 309 ? -13.539 -8.273 12.406 1 98.38 309 PHE A CA 1
ATOM 2369 C C . PHE A 1 309 ? -12.07 -8.586 12.664 1 98.38 309 PHE A C 1
ATOM 2371 O O . PHE A 1 309 ? -11.305 -8.812 11.734 1 98.38 309 PHE A O 1
ATOM 2378 N N . LEU A 1 310 ? -11.656 -8.648 13.867 1 98.25 310 LEU A N 1
ATOM 2379 C CA . LEU A 1 310 ? -10.25 -8.828 14.219 1 98.25 310 LEU A CA 1
ATOM 2380 C C . LEU A 1 310 ? -9.766 -10.219 13.82 1 98.25 310 LEU A C 1
ATOM 2382 O O . LEU A 1 310 ? -8.625 -10.383 13.398 1 98.25 310 LEU A O 1
ATOM 2386 N N . ASN A 1 311 ? -10.648 -11.227 13.992 1 97.5 311 ASN A N 1
ATOM 2387 C CA . ASN A 1 311 ? -10.258 -12.562 13.555 1 97.5 311 ASN A CA 1
ATOM 2388 C C . ASN A 1 311 ? -9.945 -12.594 12.062 1 97.5 311 ASN A C 1
ATOM 2390 O O . ASN A 1 311 ? -8.945 -13.18 11.648 1 97.5 311 ASN A O 1
ATOM 2394 N N . ALA A 1 312 ? -10.789 -11.969 11.281 1 97.5 312 ALA A N 1
ATOM 2395 C CA . ALA A 1 312 ? -10.586 -11.93 9.836 1 97.5 312 ALA A CA 1
ATOM 2396 C C . ALA A 1 312 ? -9.359 -11.102 9.484 1 97.5 312 ALA A C 1
ATOM 2398 O O . ALA A 1 312 ? -8.586 -11.469 8.594 1 97.5 312 ALA A O 1
ATOM 2399 N N . LEU A 1 313 ? -9.188 -10.008 10.172 1 98.38 313 LEU A N 1
ATOM 2400 C CA . LEU A 1 313 ? -8.086 -9.078 9.922 1 98.38 313 LEU A CA 1
ATOM 2401 C C . LEU A 1 313 ? -6.742 -9.758 10.156 1 98.38 313 LEU A C 1
ATOM 2403 O O . LEU A 1 313 ? -5.82 -9.602 9.344 1 98.38 313 LEU A O 1
ATOM 2407 N N . PHE A 1 314 ? -6.625 -10.531 11.203 1 97.94 314 PHE A N 1
ATOM 2408 C CA . PHE A 1 314 ? -5.34 -11.055 11.648 1 97.94 314 PHE A CA 1
ATOM 2409 C C . PHE A 1 314 ? -5.07 -12.422 11.039 1 97.94 314 PHE A C 1
ATOM 2411 O O . PHE A 1 314 ? -3.965 -12.961 11.164 1 97.94 314 PHE A O 1
ATOM 2418 N N . ASP A 1 315 ? -6.047 -13.047 10.375 1 96.38 315 ASP A N 1
ATOM 2419 C CA . ASP A 1 315 ? -5.871 -14.359 9.758 1 96.38 315 ASP A CA 1
ATOM 2420 C C . ASP A 1 315 ? -5.035 -14.266 8.484 1 96.38 315 ASP A C 1
ATOM 2422 O O . ASP A 1 315 ? -5.578 -14.32 7.379 1 96.38 315 ASP A O 1
ATOM 2426 N N . LYS A 1 316 ? -3.738 -14.234 8.695 1 96.62 316 LYS A N 1
ATOM 2427 C CA . LYS A 1 316 ? -2.83 -14.07 7.562 1 96.62 316 LYS A CA 1
ATOM 2428 C C . LYS A 1 316 ? -1.695 -15.086 7.617 1 96.62 316 LYS A C 1
ATOM 2430 O O . LYS A 1 316 ? -0.589 -14.82 7.145 1 96.62 316 LYS A O 1
ATOM 2435 N N . GLY A 1 317 ? -1.989 -16.234 8.281 1 92.5 317 GLY A N 1
ATOM 2436 C CA . GLY A 1 317 ? -1.047 -17.344 8.297 1 92.5 317 GLY A CA 1
ATOM 2437 C C . GLY A 1 317 ? 0.259 -17.016 8.992 1 92.5 317 GLY A C 1
ATOM 2438 O O . GLY A 1 317 ? 0.259 -16.516 10.125 1 92.5 317 GLY A O 1
ATOM 2439 N N . ARG A 1 318 ? 1.377 -17.281 8.398 1 90.38 318 ARG A N 1
ATOM 2440 C CA . ARG A 1 318 ? 2.699 -17.203 9.016 1 90.38 318 ARG A CA 1
ATOM 2441 C C . ARG A 1 318 ? 3.086 -15.75 9.281 1 90.38 318 ARG A C 1
ATOM 2443 O O . ARG A 1 318 ? 3.984 -15.477 10.078 1 90.38 318 ARG A O 1
ATOM 2450 N N . VAL A 1 319 ? 2.379 -14.797 8.648 1 94.5 319 VAL A N 1
ATOM 2451 C CA . VAL A 1 319 ? 2.766 -13.406 8.844 1 94.5 319 VAL A CA 1
ATOM 2452 C C . VAL A 1 319 ? 1.788 -12.727 9.797 1 94.5 319 VAL A C 1
ATOM 2454 O O . VAL A 1 319 ? 1.855 -11.508 10 1 94.5 319 VAL A O 1
ATOM 2457 N N . SER A 1 320 ? 0.852 -13.445 10.391 1 96.5 320 SER A N 1
ATOM 2458 C CA . SER A 1 320 ? -0.097 -12.914 11.359 1 96.5 320 SER A CA 1
ATOM 2459 C C . SER A 1 320 ? 0.62 -12.156 12.477 1 96.5 320 SER A C 1
ATOM 2461 O O . SER A 1 320 ? 0.169 -11.086 12.898 1 96.5 320 SER A O 1
ATOM 2463 N N . PRO A 1 321 ? 1.796 -12.633 12.984 1 94.19 321 PRO A N 1
ATOM 2464 C CA . PRO A 1 321 ? 2.475 -11.891 14.047 1 94.19 321 PRO A CA 1
ATOM 2465 C C . PRO A 1 321 ? 2.904 -10.492 13.602 1 94.19 321 PRO A C 1
ATOM 2467 O O . PRO A 1 321 ? 2.854 -9.547 14.398 1 94.19 321 PRO A O 1
ATOM 2470 N N . ALA A 1 322 ? 3.32 -10.344 12.383 1 93 322 ALA A N 1
ATOM 2471 C CA . ALA A 1 322 ? 3.742 -9.047 11.867 1 93 322 ALA A CA 1
ATOM 2472 C C . ALA A 1 322 ? 2.592 -8.047 11.891 1 93 322 ALA A C 1
ATOM 2474 O O . ALA A 1 322 ? 2.789 -6.871 12.219 1 93 322 ALA A O 1
ATOM 2475 N N . ILE A 1 323 ? 1.384 -8.469 11.562 1 96.25 323 ILE A N 1
ATOM 2476 C CA . ILE A 1 323 ? 0.229 -7.578 11.516 1 96.25 323 ILE A CA 1
ATOM 2477 C C . ILE A 1 323 ? -0.292 -7.34 12.93 1 96.25 323 ILE A C 1
ATOM 2479 O O . ILE A 1 323 ? -0.793 -6.254 13.242 1 96.25 323 ILE A O 1
ATOM 2483 N N . ARG A 1 324 ? -0.15 -8.367 13.805 1 97.44 324 ARG A N 1
ATOM 2484 C CA . ARG A 1 324 ? -0.586 -8.211 15.195 1 97.44 324 ARG A CA 1
ATOM 2485 C C . ARG A 1 324 ? 0.281 -7.191 15.93 1 97.44 324 ARG A C 1
ATOM 2487 O O . ARG A 1 324 ? -0.136 -6.633 16.938 1 97.44 324 ARG A O 1
ATOM 2494 N N . ALA A 1 325 ? 1.428 -6.93 15.391 1 96.06 325 ALA A N 1
ATOM 2495 C CA . ALA A 1 325 ? 2.35 -5.969 15.992 1 96.06 325 ALA A CA 1
ATOM 2496 C C . ALA A 1 325 ? 1.957 -4.539 15.633 1 96.06 325 ALA A C 1
ATOM 2498 O O . ALA A 1 325 ? 2.551 -3.582 16.141 1 96.06 325 ALA A O 1
ATOM 2499 N N . CYS A 1 326 ? 0.959 -4.34 14.82 1 97.88 326 CYS A N 1
ATOM 2500 C CA . CYS A 1 326 ? 0.45 -3.023 14.453 1 97.88 326 CYS A CA 1
ATOM 2501 C C . CYS A 1 326 ? -0.786 -2.666 15.266 1 97.88 326 CYS A C 1
ATOM 2503 O O . CYS A 1 326 ? -1.744 -3.438 15.32 1 97.88 326 CYS A O 1
ATOM 2505 N N . PRO A 1 327 ? -0.808 -1.536 15.922 1 98.62 327 PRO A N 1
ATOM 2506 C CA . PRO A 1 327 ? -2.025 -1.144 16.641 1 98.62 327 PRO A CA 1
ATOM 2507 C C . PRO A 1 327 ? -3.174 -0.788 15.695 1 98.62 327 PRO A C 1
ATOM 2509 O O . PRO A 1 327 ? -2.955 -0.142 14.664 1 98.62 327 PRO A O 1
ATOM 2512 N N . VAL A 1 328 ? -4.363 -1.253 16.047 1 98.81 328 VAL A N 1
ATOM 2513 C CA . VAL A 1 328 ? -5.57 -1.029 15.258 1 98.81 328 VAL A CA 1
ATOM 2514 C C . VAL A 1 328 ? -6.566 -0.202 16.062 1 98.81 328 VAL A C 1
ATOM 2516 O O . VAL A 1 328 ? -6.855 -0.52 17.219 1 98.81 328 VAL A O 1
ATOM 2519 N N . TYR A 1 329 ? -7.102 0.861 15.469 1 98.69 329 TYR A N 1
ATOM 2520 C CA . TYR A 1 329 ? -8.016 1.786 16.125 1 98.69 329 TYR A CA 1
ATOM 2521 C C . TYR A 1 329 ? -9.297 1.955 15.312 1 98.69 329 TYR A C 1
ATOM 2523 O O . TYR A 1 329 ? -9.258 1.954 14.078 1 98.69 329 TYR A O 1
ATOM 2531 N N . LEU A 1 330 ? -10.391 2.049 15.977 1 98.69 330 LEU A N 1
ATOM 2532 C CA . LEU A 1 330 ? -11.672 2.396 15.367 1 98.69 330 LEU A CA 1
ATOM 2533 C C . LEU A 1 330 ? -12.078 3.82 15.727 1 98.69 330 LEU A C 1
ATOM 2535 O O . LEU A 1 330 ? -12.375 4.109 16.891 1 98.69 330 LEU A O 1
ATOM 2539 N N . VAL A 1 331 ? -12.055 4.684 14.75 1 98.5 331 VAL A N 1
ATOM 2540 C CA . VAL A 1 331 ? -12.273 6.109 14.969 1 98.5 331 VAL A CA 1
ATOM 2541 C C . VAL A 1 331 ? -13.773 6.391 15.07 1 98.5 331 VAL A C 1
ATOM 2543 O O . VAL A 1 331 ? -14.562 5.895 14.266 1 98.5 331 VAL A O 1
ATOM 2546 N N . LEU A 1 332 ? -14.141 7.164 15.961 1 97.19 332 LEU A N 1
ATOM 2547 C CA . LEU A 1 332 ? -15.547 7.465 16.234 1 97.19 332 LEU A CA 1
ATOM 2548 C C . LEU A 1 332 ? -15.945 8.797 15.625 1 97.19 332 LEU A C 1
ATOM 2550 O O . LEU A 1 332 ? -17.125 9.039 15.375 1 97.19 332 LEU A O 1
ATOM 2554 N N . ASN A 1 333 ? -14.977 9.633 15.359 1 91.75 333 ASN A N 1
ATOM 2555 C CA . ASN A 1 333 ? -15.219 10.992 14.883 1 91.75 333 ASN A CA 1
ATOM 2556 C C . ASN A 1 333 ? -15.602 11.008 13.406 1 91.75 333 ASN A C 1
ATOM 2558 O O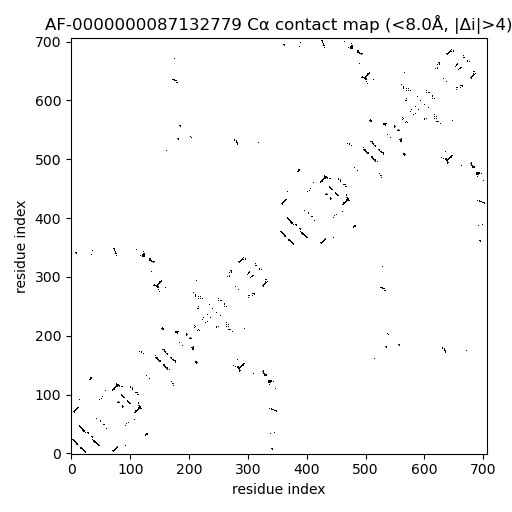 . ASN A 1 333 ? -15.039 10.258 12.609 1 91.75 333 ASN A O 1
ATOM 2562 N N . GLU A 1 334 ? -16.422 11.961 13.039 1 87.81 334 GLU A N 1
ATOM 2563 C CA . GLU A 1 334 ? -16.906 12.023 11.656 1 87.81 334 GLU A CA 1
ATOM 2564 C C . GLU A 1 334 ? -16.312 13.234 10.93 1 87.81 334 GLU A C 1
ATOM 2566 O O . GLU A 1 334 ? -16.453 13.352 9.711 1 87.81 334 GLU A O 1
ATOM 2571 N N . ASP A 1 335 ? -15.656 14.117 11.594 1 92.12 335 ASP A N 1
ATOM 2572 C CA . ASP A 1 335 ? -15.211 15.352 10.961 1 92.12 335 ASP A CA 1
ATOM 2573 C C . ASP A 1 335 ? -13.719 15.305 10.641 1 92.12 335 ASP A C 1
ATOM 2575 O O . ASP A 1 335 ? -13.055 16.344 10.578 1 92.12 335 ASP A O 1
ATOM 2579 N N . LEU A 1 336 ? -13.141 14.164 10.484 1 95.19 336 LEU A N 1
ATOM 2580 C CA . LEU A 1 336 ? -11.703 13.992 10.32 1 95.19 336 LEU A CA 1
ATOM 2581 C C . LEU A 1 336 ? -11.211 14.688 9.055 1 95.19 336 LEU A C 1
ATOM 2583 O O . LEU A 1 336 ? -10.094 15.203 9.016 1 95.19 336 LEU A O 1
ATOM 2587 N N . GLY A 1 337 ? -12.023 14.617 8.008 1 95.88 337 GLY A N 1
ATOM 2588 C CA . GLY A 1 337 ? -11.625 15.289 6.781 1 95.88 337 GLY A CA 1
ATOM 2589 C C . GLY A 1 337 ? -11.398 16.781 6.961 1 95.88 337 GLY A C 1
ATOM 2590 O O . GLY A 1 337 ? -10.375 17.312 6.523 1 95.88 337 GLY A O 1
ATOM 2591 N N . GLU A 1 338 ? -12.32 17.453 7.621 1 95.88 338 GLU A N 1
ATOM 2592 C CA . GLU A 1 338 ? -12.211 18.875 7.887 1 95.88 338 GLU A CA 1
ATOM 2593 C C . GLU A 1 338 ? -11.016 19.188 8.781 1 95.88 338 GLU A C 1
ATOM 2595 O O . GLU A 1 338 ? -10.273 20.141 8.531 1 95.88 338 GLU A O 1
ATOM 2600 N N . ARG A 1 339 ? -10.844 18.375 9.781 1 97.06 339 ARG A N 1
ATOM 2601 C CA . ARG A 1 339 ? -9.719 18.547 10.688 1 97.06 339 ARG A CA 1
ATOM 2602 C C . ARG A 1 339 ? -8.391 18.391 9.961 1 97.06 339 ARG A C 1
ATOM 2604 O O . ARG A 1 339 ? -7.414 19.078 10.266 1 97.06 339 ARG A O 1
ATOM 2611 N N . GLY A 1 340 ? -8.422 17.375 9.062 1 98.25 340 GLY A N 1
ATOM 2612 C CA . GLY A 1 340 ? -7.219 17.141 8.281 1 98.25 340 GLY A CA 1
ATOM 2613 C C . GLY A 1 340 ? -6.848 18.312 7.395 1 98.25 340 GLY A C 1
ATOM 2614 O O . GLY A 1 340 ? -5.672 18.672 7.301 1 98.25 340 GLY A O 1
ATOM 2615 N N . ALA A 1 341 ? -7.793 18.891 6.73 1 98.44 341 ALA A N 1
ATOM 2616 C CA . ALA A 1 341 ? -7.547 20.062 5.902 1 98.44 341 ALA A CA 1
ATOM 2617 C C . ALA A 1 341 ? -7.023 21.219 6.742 1 98.44 341 ALA A C 1
ATOM 2619 O O . ALA A 1 341 ? -6.082 21.922 6.34 1 98.44 341 ALA A O 1
ATOM 2620 N N . HIS A 1 342 ? -7.633 21.453 7.898 1 98.5 342 HIS A N 1
ATOM 2621 C CA . HIS A 1 342 ? -7.176 22.469 8.836 1 98.5 342 HIS A CA 1
ATOM 2622 C C . HIS A 1 342 ? -5.742 22.203 9.281 1 98.5 342 HIS A C 1
ATOM 2624 O O . HIS A 1 342 ? -4.902 23.109 9.258 1 98.5 342 HIS A O 1
ATOM 2630 N N . TYR A 1 343 ? -5.469 21 9.633 1 98.44 343 TYR A N 1
ATOM 2631 C CA . TYR A 1 343 ? -4.137 20.609 10.086 1 98.44 343 TYR A CA 1
ATOM 2632 C C . TYR A 1 343 ? -3.096 20.875 9.008 1 98.44 343 TYR A C 1
ATOM 2634 O O . TYR A 1 343 ? -2.037 21.438 9.281 1 98.44 343 TYR A O 1
ATOM 2642 N N . TYR A 1 344 ? -3.387 20.453 7.816 1 98.06 344 TYR A N 1
ATOM 2643 C CA . TYR A 1 344 ? -2.416 20.609 6.738 1 98.06 344 TYR A CA 1
ATOM 2644 C C . TYR A 1 344 ? -2.223 22.078 6.395 1 98.06 344 TYR A C 1
ATOM 2646 O O . TYR A 1 344 ? -1.117 22.5 6.051 1 98.06 344 TYR A O 1
ATOM 2654 N N . ALA A 1 345 ? -3.27 22.859 6.469 1 98.38 345 ALA A N 1
ATOM 2655 C CA . ALA A 1 345 ? -3.139 24.297 6.266 1 98.38 345 ALA A CA 1
ATOM 2656 C C . ALA A 1 345 ? -2.232 24.922 7.324 1 98.38 345 ALA A C 1
ATOM 2658 O O . ALA A 1 345 ? -1.416 25.797 7.016 1 98.38 345 ALA A O 1
ATOM 2659 N N . TYR A 1 346 ? -2.422 24.531 8.531 1 98 346 TYR A N 1
ATOM 2660 C CA . TYR A 1 346 ? -1.555 24.984 9.617 1 98 346 TYR A CA 1
ATOM 2661 C C . TYR A 1 346 ? -0.102 24.609 9.344 1 98 346 TYR A C 1
ATOM 2663 O O . TYR A 1 346 ? 0.799 25.438 9.539 1 98 346 TYR A O 1
ATOM 2671 N N . GLN A 1 347 ? 0.121 23.391 8.883 1 95.75 347 GLN A N 1
ATOM 2672 C CA . GLN A 1 347 ? 1.477 22.969 8.562 1 95.75 347 GLN A CA 1
ATOM 2673 C C . GLN A 1 347 ? 2.078 23.828 7.453 1 95.75 347 GLN A C 1
ATOM 2675 O O . GLN A 1 347 ? 3.256 24.188 7.512 1 95.75 347 GLN A O 1
ATOM 2680 N N . LEU A 1 348 ? 1.257 24.078 6.453 1 95.56 348 LEU A N 1
ATOM 2681 C CA . LEU A 1 348 ? 1.706 24.922 5.344 1 95.56 348 LEU A CA 1
ATOM 2682 C C . LEU A 1 348 ? 2.131 26.297 5.832 1 95.56 348 LEU A C 1
ATOM 2684 O O . LEU A 1 348 ? 3.135 26.844 5.371 1 95.56 348 LEU A O 1
ATOM 2688 N N . LEU A 1 349 ? 1.34 26.844 6.719 1 96.56 349 LEU A N 1
ATOM 2689 C CA . LEU A 1 349 ? 1.656 28.141 7.312 1 96.56 349 LEU A CA 1
ATOM 2690 C C . LEU A 1 349 ? 3.027 28.109 7.98 1 96.56 349 LEU A C 1
ATOM 2692 O O . LEU A 1 349 ? 3.836 29.031 7.785 1 96.56 349 LEU A O 1
ATOM 2696 N N . ARG A 1 350 ? 3.328 27.062 8.688 1 93.94 350 ARG A N 1
ATOM 2697 C CA . ARG A 1 350 ? 4.574 26.953 9.438 1 93.94 350 ARG A CA 1
ATOM 2698 C C . ARG A 1 350 ? 5.762 26.734 8.508 1 93.94 350 ARG A C 1
ATOM 2700 O O . ARG A 1 350 ? 6.871 27.188 8.789 1 93.94 350 ARG A O 1
ATOM 2707 N N . GLU A 1 351 ? 5.535 26.031 7.477 1 89.81 351 GLU A N 1
ATOM 2708 C CA . GLU A 1 351 ? 6.594 25.797 6.5 1 89.81 351 GLU A CA 1
ATOM 2709 C C . GLU A 1 351 ? 7.031 27.094 5.836 1 89.81 351 GLU A C 1
ATOM 2711 O O . GLU A 1 351 ? 8.172 27.219 5.391 1 89.81 351 GLU A O 1
ATOM 2716 N N . MET A 1 352 ? 6.164 28.031 5.742 1 89.94 352 MET A N 1
ATOM 2717 C CA . MET A 1 352 ? 6.434 29.297 5.062 1 89.94 352 MET A CA 1
ATOM 2718 C C . MET A 1 352 ? 7.125 30.281 6 1 89.94 352 MET A C 1
ATOM 2720 O O . MET A 1 352 ? 7.641 31.297 5.555 1 89.94 352 MET A O 1
ATOM 2724 N N . GLU A 1 353 ? 7.07 30.094 7.293 1 84.5 353 GLU A N 1
ATOM 2725 C CA . GLU A 1 353 ? 7.723 30.953 8.273 1 84.5 353 GLU A CA 1
ATOM 2726 C C . GLU A 1 353 ? 9.211 30.641 8.383 1 84.5 353 GLU A C 1
ATOM 2728 O O . GLU A 1 353 ? 10.031 31.531 8.578 1 84.5 353 GLU A O 1
ATOM 2733 N N . MET B 1 1 ? 45.906 13.094 -3.871 1 49.25 1 MET B N 1
ATOM 2734 C CA . MET B 1 1 ? 44.938 12.016 -3.762 1 49.25 1 MET B CA 1
ATOM 2735 C C . MET B 1 1 ? 43.594 12.531 -3.211 1 49.25 1 MET B C 1
ATOM 2737 O O . MET B 1 1 ? 43.562 13.211 -2.184 1 49.25 1 MET B O 1
ATOM 2741 N N . THR B 1 2 ? 42.531 12.531 -4.051 1 70.06 2 THR B N 1
ATOM 2742 C CA . THR B 1 2 ? 41.25 13.141 -3.623 1 70.06 2 THR B CA 1
ATOM 2743 C C . THR B 1 2 ? 40.75 12.5 -2.334 1 70.06 2 THR B C 1
ATOM 2745 O O . THR B 1 2 ? 40.875 11.281 -2.158 1 70.06 2 THR B O 1
ATOM 2748 N N . ALA B 1 3 ? 40.625 13.211 -1.336 1 89.69 3 ALA B N 1
ATOM 2749 C CA . ALA B 1 3 ? 40.156 12.742 -0.034 1 89.69 3 ALA B CA 1
ATOM 2750 C C . ALA B 1 3 ? 38.906 11.875 -0.181 1 89.69 3 ALA B C 1
ATOM 2752 O O . ALA B 1 3 ? 38.031 12.156 -1 1 89.69 3 A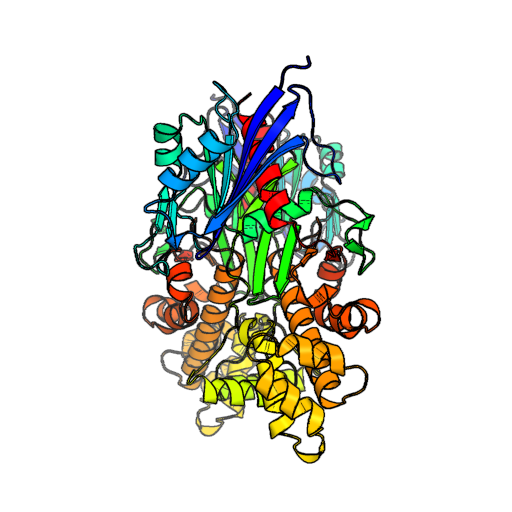LA B O 1
ATOM 2753 N N . THR B 1 4 ? 38.969 10.617 0.318 1 93.5 4 THR B N 1
ATOM 2754 C CA . THR B 1 4 ? 37.875 9.672 0.216 1 93.5 4 THR B CA 1
ATOM 2755 C C . THR B 1 4 ? 37.375 9.281 1.601 1 93.5 4 THR B C 1
ATOM 2757 O O . THR B 1 4 ? 38.094 9.414 2.592 1 93.5 4 THR B O 1
ATOM 2760 N N . ASP B 1 5 ? 36.125 8.977 1.657 1 95.5 5 ASP B N 1
ATOM 2761 C CA . ASP B 1 5 ? 35.5 8.336 2.814 1 95.5 5 ASP B CA 1
ATOM 2762 C C . ASP B 1 5 ? 35.25 6.848 2.551 1 95.5 5 ASP B C 1
ATOM 2764 O O . ASP B 1 5 ? 35.156 6.426 1.398 1 95.5 5 ASP B O 1
ATOM 2768 N N . LEU B 1 6 ? 35.281 6.07 3.596 1 96.81 6 LEU B N 1
ATOM 2769 C CA . LEU B 1 6 ? 35.031 4.641 3.49 1 96.81 6 LEU B CA 1
ATOM 2770 C C . LEU B 1 6 ? 33.625 4.293 4.023 1 96.81 6 LEU B C 1
ATOM 2772 O O . LEU B 1 6 ? 33.219 4.777 5.086 1 96.81 6 LEU B O 1
ATOM 2776 N N . ILE B 1 7 ? 32.875 3.479 3.26 1 98.06 7 ILE B N 1
ATOM 2777 C CA . ILE B 1 7 ? 31.594 2.977 3.758 1 98.06 7 ILE B CA 1
ATOM 2778 C C . ILE B 1 7 ? 31.516 1.466 3.549 1 98.06 7 ILE B C 1
ATOM 2780 O O . ILE B 1 7 ? 32.281 0.899 2.777 1 98.06 7 ILE B O 1
ATOM 2784 N N . MET B 1 8 ? 30.641 0.84 4.289 1 98.25 8 MET B N 1
ATOM 2785 C CA . MET B 1 8 ? 30.438 -0.604 4.238 1 98.25 8 MET B CA 1
ATOM 2786 C C . MET B 1 8 ? 28.969 -0.938 3.932 1 98.25 8 MET B C 1
ATOM 2788 O O . MET B 1 8 ? 28.062 -0.269 4.418 1 98.25 8 MET B O 1
ATOM 2792 N N . SER B 1 9 ? 28.672 -1.84 3.047 1 98.56 9 SER B N 1
ATOM 2793 C CA . SER B 1 9 ? 27.344 -2.375 2.773 1 98.56 9 SER B CA 1
ATOM 2794 C C . SER B 1 9 ? 27.344 -3.898 2.826 1 98.56 9 SER B C 1
ATOM 2796 O O . SER B 1 9 ? 28.391 -4.531 2.713 1 98.56 9 SER B O 1
ATOM 2798 N N . GLY B 1 10 ? 26.172 -4.457 3.062 1 97.94 10 GLY B N 1
ATOM 2799 C CA . GLY B 1 10 ? 26.125 -5.906 3.172 1 97.94 10 GLY B CA 1
ATOM 2800 C C . GLY B 1 10 ? 24.75 -6.473 2.84 1 97.94 10 GLY B C 1
ATOM 2801 O O . GLY B 1 10 ? 23.75 -5.758 2.889 1 97.94 10 GLY B O 1
ATOM 2802 N N . ASP B 1 11 ? 24.734 -7.66 2.418 1 96.38 11 ASP B N 1
ATOM 2803 C CA . ASP B 1 11 ? 23.578 -8.539 2.242 1 96.38 11 ASP B CA 1
ATOM 2804 C C . ASP B 1 11 ? 23.656 -9.742 3.184 1 96.38 11 ASP B C 1
ATOM 2806 O O . ASP B 1 11 ? 24.5 -10.625 2.998 1 96.38 11 ASP B O 1
ATOM 2810 N N . CYS B 1 12 ? 22.828 -9.711 4.133 1 94.75 12 CYS B N 1
ATOM 2811 C CA . CYS B 1 12 ? 22.906 -10.672 5.223 1 94.75 12 CYS B CA 1
ATOM 2812 C C . CYS B 1 12 ? 21.703 -11.609 5.215 1 94.75 12 CYS B C 1
ATOM 2814 O O . CYS B 1 12 ? 20.609 -11.234 5.652 1 94.75 12 CYS B O 1
ATOM 2816 N N . GLY B 1 13 ? 21.891 -12.812 4.797 1 89.56 13 GLY B N 1
ATOM 2817 C CA . GLY B 1 13 ? 20.859 -13.828 4.824 1 89.56 13 GLY B CA 1
ATOM 2818 C C . GLY B 1 13 ? 21.031 -14.828 5.949 1 89.56 13 GLY B C 1
ATOM 2819 O O . GLY B 1 13 ? 21.891 -14.664 6.809 1 89.56 13 GLY B O 1
ATOM 2820 N N . GLY B 1 14 ? 20.156 -15.812 6.02 1 84.62 14 GLY B N 1
ATOM 2821 C CA . GLY B 1 14 ? 20.25 -16.844 7.043 1 84.62 14 GLY B CA 1
ATOM 2822 C C . GLY B 1 14 ? 21.453 -17.734 6.891 1 84.62 14 GLY B C 1
ATOM 2823 O O . GLY B 1 14 ? 21.984 -18.25 7.879 1 84.62 14 GLY B O 1
ATOM 2824 N N . THR B 1 15 ? 21.922 -17.891 5.656 1 87.62 15 THR B N 1
ATOM 2825 C CA . THR B 1 15 ? 23 -18.844 5.387 1 87.62 15 THR B CA 1
ATOM 2826 C C . THR B 1 15 ? 24.297 -18.125 5.062 1 87.62 15 THR B C 1
ATOM 2828 O O . THR B 1 15 ? 25.375 -18.547 5.488 1 87.62 15 THR B O 1
ATOM 2831 N N . ASN B 1 16 ? 24.156 -17.094 4.34 1 92.44 16 ASN B N 1
ATOM 2832 C CA . ASN B 1 16 ? 25.359 -16.391 3.881 1 92.44 16 ASN B CA 1
ATOM 2833 C C . ASN B 1 16 ? 25.281 -14.891 4.176 1 92.44 16 ASN B C 1
ATOM 2835 O O . ASN B 1 16 ? 24.188 -14.328 4.258 1 92.44 16 ASN B O 1
ATOM 2839 N N . THR B 1 17 ? 26.391 -14.359 4.336 1 94.88 17 THR B N 1
ATOM 2840 C CA . THR B 1 17 ? 26.562 -12.914 4.441 1 94.88 17 THR B CA 1
ATOM 2841 C C . THR B 1 17 ? 27.594 -12.414 3.439 1 94.88 17 THR B C 1
ATOM 2843 O O . THR B 1 17 ? 28.703 -12.961 3.357 1 94.88 17 THR B O 1
ATOM 2846 N N . ARG B 1 18 ? 27.234 -11.492 2.67 1 97.38 18 ARG B N 1
ATOM 2847 C CA . ARG B 1 18 ? 28.172 -10.82 1.771 1 97.38 18 ARG B CA 1
ATOM 2848 C C . ARG B 1 18 ? 28.406 -9.383 2.207 1 97.38 18 ARG B C 1
ATOM 2850 O O . ARG B 1 18 ? 27.469 -8.617 2.395 1 97.38 18 ARG B O 1
ATOM 2857 N N . LEU B 1 19 ? 29.625 -9.008 2.365 1 98.06 19 LEU B N 1
ATOM 2858 C CA . LEU B 1 19 ? 30 -7.66 2.768 1 98.06 19 LEU B CA 1
ATOM 2859 C C . LEU B 1 19 ? 30.859 -6.992 1.694 1 98.06 19 LEU B C 1
ATOM 2861 O O . LEU B 1 19 ? 31.594 -7.664 0.968 1 98.06 19 LEU B O 1
ATOM 2865 N N . SER B 1 20 ? 30.719 -5.688 1.587 1 98.25 20 SER B N 1
ATOM 2866 C CA . SER B 1 20 ? 31.484 -4.895 0.63 1 98.25 20 SER B CA 1
ATOM 2867 C C . SER B 1 20 ? 31.953 -3.586 1.249 1 98.25 20 SER B C 1
ATOM 2869 O O . SER B 1 20 ? 31.234 -2.973 2.041 1 98.25 20 SER B O 1
ATOM 2871 N N . LEU B 1 21 ? 33.156 -3.172 0.878 1 97.88 21 LEU B N 1
ATOM 2872 C CA . LEU B 1 21 ? 33.75 -1.876 1.236 1 97.88 21 LEU B CA 1
ATOM 2873 C C . LEU B 1 21 ? 33.844 -0.97 0.014 1 97.88 21 LEU B C 1
ATOM 2875 O O . LEU B 1 21 ? 34.219 -1.423 -1.071 1 97.88 21 LEU B O 1
ATOM 2879 N N . TRP B 1 22 ? 33.469 0.267 0.26 1 97.75 22 TRP B N 1
ATOM 2880 C CA . TRP B 1 22 ? 33.469 1.251 -0.818 1 97.75 22 TRP B CA 1
ATOM 2881 C C . TRP B 1 22 ? 34.25 2.502 -0.409 1 97.75 22 TRP B C 1
ATOM 2883 O O . TRP B 1 22 ? 34.094 2.986 0.715 1 97.75 22 TRP B O 1
ATOM 2893 N N . THR B 1 23 ? 35.062 3.014 -1.304 1 96.94 23 THR B N 1
ATOM 2894 C CA . THR B 1 23 ? 35.656 4.34 -1.134 1 96.94 23 THR B CA 1
ATOM 2895 C C . THR B 1 23 ? 34.844 5.387 -1.887 1 96.94 23 THR B C 1
ATOM 2897 O O . THR B 1 23 ? 34.5 5.199 -3.059 1 96.94 23 THR B O 1
ATOM 2900 N N . ILE B 1 24 ? 34.438 6.43 -1.181 1 97.19 24 ILE B N 1
ATOM 2901 C CA . ILE B 1 24 ? 33.594 7.48 -1.735 1 97.19 24 ILE B CA 1
ATOM 2902 C C . ILE B 1 24 ? 34.375 8.789 -1.812 1 97.19 24 ILE B C 1
ATOM 2904 O O . ILE B 1 24 ? 34.75 9.352 -0.782 1 97.19 24 ILE B O 1
ATOM 2908 N N . PRO B 1 25 ? 34.625 9.328 -2.979 1 95.75 25 PRO B N 1
ATOM 2909 C CA . PRO B 1 25 ? 35.219 10.656 -3.025 1 95.75 25 PRO B CA 1
ATOM 2910 C C . PRO B 1 25 ? 34.406 11.711 -2.283 1 95.75 25 PRO B C 1
ATOM 2912 O O . PRO B 1 25 ? 33.188 11.727 -2.385 1 95.75 25 PRO B O 1
ATOM 2915 N N . LYS B 1 26 ? 35 12.57 -1.535 1 93.62 26 LYS B N 1
ATOM 2916 C CA . LYS B 1 26 ? 34.344 13.531 -0.667 1 93.62 26 LYS B CA 1
ATOM 2917 C C . LYS B 1 26 ? 33.438 14.453 -1.469 1 93.62 26 LYS B C 1
ATOM 2919 O O . LYS B 1 26 ? 32.375 14.859 -0.989 1 93.62 26 LYS B O 1
ATOM 2924 N N . GLU B 1 27 ? 33.719 14.711 -2.709 1 92.12 27 GLU B N 1
ATOM 2925 C CA . GLU B 1 27 ? 32.938 15.656 -3.5 1 92.12 27 GLU B CA 1
ATOM 2926 C C . GLU B 1 27 ? 31.953 14.93 -4.414 1 92.12 27 GLU B C 1
ATOM 2928 O O . GLU B 1 27 ? 31.219 15.555 -5.172 1 92.12 27 GLU B O 1
ATOM 2933 N N . ALA B 1 28 ? 31.906 13.656 -4.238 1 94 28 ALA B N 1
ATOM 2934 C CA . ALA B 1 28 ? 31.047 12.883 -5.129 1 94 28 ALA B CA 1
ATOM 2935 C C . ALA B 1 28 ? 29.578 13.125 -4.809 1 94 28 ALA B C 1
ATOM 2937 O O . ALA B 1 28 ? 29.203 13.227 -3.641 1 94 28 ALA B O 1
ATOM 2938 N N . LYS B 1 29 ? 28.75 13.328 -5.844 1 93.56 29 LYS B N 1
ATOM 2939 C CA . LYS B 1 29 ? 27.297 13.477 -5.73 1 93.56 29 LYS B CA 1
ATOM 2940 C C . LYS B 1 29 ? 26.578 12.438 -6.59 1 93.56 29 LYS B C 1
ATOM 2942 O O . LYS B 1 29 ? 27 12.141 -7.703 1 93.56 29 LYS B O 1
ATOM 2947 N N . HIS B 1 30 ? 25.562 11.852 -6.055 1 94.81 30 HIS B N 1
ATOM 2948 C CA . HIS B 1 30 ? 24.766 10.898 -6.812 1 94.81 30 HIS B CA 1
ATOM 2949 C C . HIS B 1 30 ? 24.016 11.586 -7.949 1 94.81 30 HIS B C 1
ATOM 2951 O O . HIS B 1 30 ? 23.422 12.648 -7.746 1 94.81 30 HIS B O 1
ATOM 2957 N N . VAL B 1 31 ? 24.062 10.977 -9.102 1 92.88 31 VAL B N 1
ATOM 2958 C CA . VAL B 1 31 ? 23.297 11.422 -10.258 1 92.88 31 VAL B CA 1
ATOM 2959 C C . VAL B 1 31 ? 22.094 10.508 -10.469 1 92.88 31 VAL B C 1
ATOM 2961 O O . VAL B 1 31 ? 22.234 9.289 -10.562 1 92.88 31 VAL B O 1
ATOM 2964 N N . LYS B 1 32 ? 20.953 11.141 -10.539 1 88.69 32 LYS B N 1
ATOM 2965 C CA . LYS B 1 32 ? 19.75 10.367 -10.781 1 88.69 32 LYS B CA 1
ATOM 2966 C C . LYS B 1 32 ? 19.875 9.523 -12.047 1 88.69 32 LYS B C 1
ATOM 2968 O O . LYS B 1 32 ? 20.359 10.008 -13.07 1 88.69 32 LYS B O 1
ATOM 2973 N N . GLY B 1 33 ? 19.375 8.25 -11.906 1 89.44 33 GLY B N 1
ATOM 2974 C CA . GLY B 1 33 ? 19.469 7.355 -13.047 1 89.44 33 GLY B CA 1
ATOM 2975 C C . GLY B 1 33 ? 20.797 6.656 -13.164 1 89.44 33 GLY B C 1
ATOM 2976 O O . GLY B 1 33 ? 21.125 6.105 -14.219 1 89.44 33 GLY B O 1
ATOM 2977 N N . ASP B 1 34 ? 21.594 6.746 -12.148 1 95.56 34 ASP B N 1
ATOM 2978 C CA . ASP B 1 34 ? 22.906 6.09 -12.141 1 95.56 34 ASP B CA 1
ATOM 2979 C C . ASP B 1 34 ? 23.156 5.383 -10.812 1 95.56 34 ASP B C 1
ATOM 2981 O O . ASP B 1 34 ? 22.406 5.57 -9.852 1 95.56 34 ASP B O 1
ATOM 2985 N N . ILE B 1 35 ? 24.172 4.559 -10.812 1 96.81 35 ILE B N 1
ATOM 2986 C CA . ILE B 1 35 ? 24.609 3.873 -9.602 1 96.81 35 ILE B CA 1
ATOM 2987 C C . ILE B 1 35 ? 25.188 4.887 -8.609 1 96.81 35 ILE B C 1
ATOM 2989 O O . ILE B 1 35 ? 25.766 5.891 -9.016 1 96.81 35 ILE B O 1
ATOM 2993 N N . ALA B 1 36 ? 25 4.625 -7.297 1 97.38 36 ALA B N 1
ATOM 2994 C CA . ALA B 1 36 ? 25.578 5.516 -6.293 1 97.38 36 ALA B CA 1
ATOM 2995 C C . ALA B 1 36 ? 27.094 5.617 -6.449 1 97.38 36 ALA B C 1
ATOM 2997 O O . ALA B 1 36 ? 27.734 4.668 -6.895 1 97.38 36 ALA B O 1
ATOM 2998 N N . PRO B 1 37 ? 27.656 6.75 -6.066 1 97.31 37 PRO B N 1
ATOM 2999 C CA . PRO B 1 37 ? 29.094 6.93 -6.234 1 97.31 37 PRO B CA 1
ATOM 3000 C C . PRO B 1 37 ? 29.922 5.984 -5.352 1 97.31 37 PRO B C 1
ATOM 3002 O O . PRO B 1 37 ? 29.438 5.547 -4.305 1 97.31 37 PRO B O 1
ATOM 3005 N N . GLY B 1 38 ? 31.125 5.762 -5.895 1 96.75 38 GLY B N 1
ATOM 3006 C CA . GLY B 1 38 ? 32.062 5 -5.109 1 96.75 38 GLY B CA 1
ATOM 3007 C C . GLY B 1 38 ? 32.719 3.861 -5.883 1 96.75 38 GLY B C 1
ATOM 3008 O O . GLY B 1 38 ? 32.219 3.473 -6.941 1 96.75 38 GLY B O 1
ATOM 3009 N N . GLU B 1 39 ? 33.812 3.42 -5.352 1 96.44 39 GLU B N 1
ATOM 3010 C CA . GLU B 1 39 ? 34.531 2.262 -5.879 1 96.44 39 GLU B CA 1
ATOM 3011 C C . GLU B 1 39 ? 34.625 1.144 -4.844 1 96.44 39 GLU B C 1
ATOM 3013 O O . GLU B 1 39 ? 35.031 1.377 -3.701 1 96.44 39 GLU B O 1
ATOM 3018 N N . MET B 1 40 ? 34.125 -0.025 -5.277 1 96.94 40 MET B N 1
ATOM 3019 C CA . MET B 1 40 ? 34.25 -1.169 -4.379 1 96.94 40 MET B CA 1
ATOM 3020 C C . MET B 1 40 ? 35.719 -1.598 -4.23 1 96.94 40 MET B C 1
ATOM 3022 O O . MET B 1 40 ? 36.375 -1.927 -5.223 1 96.94 40 MET B O 1
ATOM 3026 N N . VAL B 1 41 ? 36.25 -1.648 -3.047 1 96.12 41 VAL B N 1
ATOM 3027 C CA . VAL B 1 41 ? 37.688 -1.923 -2.859 1 96.12 41 VAL B CA 1
ATOM 3028 C C . VAL B 1 41 ? 37.875 -3.328 -2.291 1 96.12 41 VAL B C 1
ATOM 3030 O O . VAL B 1 41 ? 38.969 -3.898 -2.371 1 96.12 41 VAL B O 1
ATOM 3033 N N . TYR B 1 42 ? 36.812 -3.854 -1.695 1 97.25 42 TYR B N 1
ATOM 3034 C CA . TYR B 1 42 ? 36.875 -5.211 -1.163 1 97.25 42 TYR B CA 1
ATOM 3035 C C . TYR B 1 42 ? 35.5 -5.801 -0.987 1 97.25 42 TYR B C 1
ATOM 3037 O O . TYR B 1 42 ? 34.562 -5.09 -0.617 1 97.25 42 TYR B O 1
ATOM 3045 N N . SER B 1 43 ? 35.281 -7.082 -1.291 1 97.88 43 SER B N 1
ATOM 3046 C CA . SER B 1 43 ? 34.031 -7.809 -1.076 1 97.88 43 SER B CA 1
ATOM 3047 C C . SER B 1 43 ? 34.312 -9.289 -0.804 1 97.88 43 SER B C 1
ATOM 3049 O O . SER B 1 43 ? 35.219 -9.867 -1.361 1 97.88 43 SER B O 1
ATOM 3051 N N . LYS B 1 44 ? 33.469 -9.812 0.023 1 98 44 LYS B N 1
ATOM 3052 C CA . LYS B 1 44 ? 33.656 -11.227 0.344 1 98 44 LYS B CA 1
ATOM 3053 C C . LYS B 1 44 ? 32.344 -11.82 0.892 1 98 44 LYS B C 1
ATOM 3055 O O . LYS B 1 44 ? 31.578 -11.125 1.554 1 98 44 LYS B O 1
ATOM 3060 N N . LYS B 1 45 ? 32.156 -13.062 0.603 1 97.75 45 LYS B N 1
ATOM 3061 C CA . LYS B 1 45 ? 31.016 -13.836 1.093 1 97.75 45 LYS B CA 1
ATOM 3062 C C . LYS B 1 45 ? 31.453 -14.805 2.197 1 97.75 45 LYS B C 1
ATOM 3064 O O . LYS B 1 45 ? 32.5 -15.43 2.109 1 97.75 45 LYS B O 1
ATOM 3069 N N . TYR B 1 46 ? 30.672 -14.852 3.199 1 96.31 46 TYR B N 1
ATOM 3070 C CA . TYR B 1 46 ? 30.922 -15.727 4.336 1 96.31 46 TYR B CA 1
ATOM 3071 C C . TYR B 1 46 ? 29.766 -16.703 4.551 1 96.31 46 TYR B C 1
ATOM 3073 O O . TYR B 1 46 ? 28.609 -16.328 4.406 1 96.31 46 TYR B O 1
ATOM 3081 N N . LEU B 1 47 ? 30.094 -17.922 4.891 1 94.62 47 LEU B N 1
ATOM 3082 C CA . LEU B 1 47 ? 29.094 -18.859 5.387 1 94.62 47 LEU B CA 1
ATOM 3083 C C . LEU B 1 47 ? 28.812 -18.641 6.871 1 94.62 47 LEU B C 1
ATOM 3085 O O . LEU B 1 47 ? 29.703 -18.844 7.707 1 94.62 47 LEU B O 1
ATOM 3089 N N . ASN B 1 48 ? 27.625 -18.281 7.184 1 91.62 48 ASN B N 1
ATOM 3090 C CA . ASN B 1 48 ? 27.297 -17.828 8.531 1 91.62 48 ASN B CA 1
ATOM 3091 C C . ASN B 1 48 ? 27.625 -18.891 9.57 1 91.62 48 ASN B C 1
ATOM 3093 O O . ASN B 1 48 ? 28.125 -18.578 10.656 1 91.62 48 ASN B O 1
ATOM 3097 N N . GLU B 1 49 ? 27.359 -20.156 9.25 1 89.44 49 GLU B N 1
ATOM 3098 C CA . GLU B 1 49 ? 27.484 -21.266 10.195 1 89.44 49 GLU B CA 1
ATOM 3099 C C . GLU B 1 49 ? 28.938 -21.469 10.617 1 89.44 49 GLU B C 1
ATOM 3101 O O . GLU B 1 49 ? 29.219 -22.172 11.594 1 89.44 49 GLU B O 1
ATOM 3106 N N . GLU B 1 50 ? 29.859 -20.938 9.938 1 92.75 50 GLU B N 1
ATOM 3107 C CA . GLU B 1 50 ? 31.281 -21.125 10.219 1 92.75 50 GLU B CA 1
ATOM 3108 C C . GLU B 1 50 ? 31.766 -20.141 11.273 1 92.75 50 GLU B C 1
ATOM 3110 O O . GLU B 1 50 ? 32.906 -20.25 11.742 1 92.75 50 GLU B O 1
ATOM 3115 N N . TYR B 1 51 ? 30.922 -19.266 11.695 1 92.88 51 TYR B N 1
ATOM 3116 C CA . TYR B 1 51 ? 31.344 -18.219 12.617 1 92.88 51 TYR B CA 1
ATOM 3117 C C . TYR B 1 51 ? 30.391 -18.125 13.805 1 92.88 51 TYR B C 1
ATOM 3119 O O . TYR B 1 51 ? 29.203 -18.453 13.688 1 92.88 51 TYR B O 1
ATOM 3127 N N . ALA B 1 52 ? 30.844 -17.562 14.93 1 89.31 52 ALA B N 1
ATOM 3128 C CA . ALA B 1 52 ? 30.078 -17.562 16.172 1 89.31 52 ALA B CA 1
ATOM 3129 C C . ALA B 1 52 ? 29.078 -16.406 16.203 1 89.31 52 ALA B C 1
ATOM 3131 O O . ALA B 1 52 ? 28.031 -16.5 16.844 1 89.31 52 ALA B O 1
ATOM 3132 N N . SER B 1 53 ? 29.438 -15.328 15.555 1 89.75 53 SER B N 1
ATOM 3133 C CA . SER B 1 53 ? 28.578 -14.148 15.57 1 89.75 53 SER B CA 1
ATOM 3134 C C . SER B 1 53 ? 28.797 -13.281 14.344 1 89.75 53 SER B C 1
ATOM 3136 O O . SER B 1 53 ? 29.812 -13.422 13.648 1 89.75 53 SER B O 1
ATOM 3138 N N . PHE B 1 54 ? 27.859 -12.438 14.094 1 91.94 54 PHE B N 1
ATOM 3139 C CA . PHE B 1 54 ? 27.984 -11.5 12.977 1 91.94 54 PHE B CA 1
ATOM 3140 C C . PHE B 1 54 ? 29.125 -10.523 13.234 1 91.94 54 PHE B C 1
ATOM 3142 O O . PHE B 1 54 ? 29.844 -10.133 12.297 1 91.94 54 PHE B O 1
ATOM 3149 N N . ALA B 1 55 ? 29.266 -10.094 14.461 1 92.19 55 ALA B N 1
ATOM 3150 C CA . ALA B 1 55 ? 30.359 -9.195 14.812 1 92.19 55 ALA B CA 1
ATOM 3151 C C . ALA B 1 55 ? 31.719 -9.812 14.445 1 92.19 55 ALA B C 1
ATOM 3153 O O . ALA B 1 55 ? 32.594 -9.117 13.953 1 92.19 55 ALA B O 1
ATOM 3154 N N . GLU B 1 56 ? 31.844 -11.062 14.719 1 93.31 56 GLU B N 1
ATOM 3155 C CA . GLU B 1 56 ? 33.062 -11.773 14.344 1 93.31 56 GLU B CA 1
ATOM 3156 C C . GLU B 1 56 ? 33.312 -11.688 12.836 1 93.31 56 GLU B C 1
ATOM 3158 O O . GLU B 1 56 ? 34.438 -11.453 12.398 1 93.31 56 GLU B O 1
ATOM 3163 N N . VAL B 1 57 ? 32.25 -11.875 12.078 1 94.69 57 VAL B N 1
ATOM 3164 C CA . VAL B 1 57 ? 32.344 -11.805 10.625 1 94.69 57 VAL B CA 1
ATOM 3165 C C . VAL B 1 57 ? 32.812 -10.414 10.195 1 94.69 57 VAL B C 1
ATOM 3167 O O . VAL B 1 57 ? 33.656 -10.289 9.32 1 94.69 57 VAL B O 1
ATOM 3170 N N . CYS B 1 58 ? 32.312 -9.406 10.812 1 94.69 58 CYS B N 1
ATOM 3171 C CA . CYS B 1 58 ? 32.656 -8.039 10.461 1 94.69 58 CYS B CA 1
ATOM 3172 C C . CYS B 1 58 ? 34.125 -7.77 10.773 1 94.69 58 CYS B C 1
ATOM 3174 O O . CYS B 1 58 ? 34.844 -7.148 9.969 1 94.69 58 CYS B O 1
ATOM 3176 N N . HIS B 1 59 ? 34.594 -8.219 11.93 1 94.19 59 HIS B N 1
ATOM 3177 C CA . HIS B 1 59 ? 35.969 -8.047 12.289 1 94.19 59 HIS B CA 1
ATOM 3178 C C . HIS B 1 59 ? 36.906 -8.75 11.297 1 94.19 59 HIS B C 1
ATOM 3180 O O . HIS B 1 59 ? 37.906 -8.18 10.852 1 94.19 59 HIS B O 1
ATOM 3186 N N . LEU B 1 60 ? 36.531 -9.938 11.047 1 94.81 60 LEU B N 1
ATOM 3187 C CA . LEU B 1 60 ? 37.312 -10.719 10.102 1 94.81 60 LEU B CA 1
ATOM 3188 C C . LEU B 1 60 ? 37.375 -10.023 8.742 1 94.81 60 LEU B C 1
ATOM 3190 O O . LEU B 1 60 ? 38.438 -9.922 8.133 1 94.81 60 LEU B O 1
ATOM 3194 N N . PHE B 1 61 ? 36.281 -9.57 8.297 1 96.69 61 PHE B N 1
ATOM 3195 C CA . PHE B 1 61 ? 36.156 -8.898 7.008 1 96.69 61 PHE B CA 1
ATOM 3196 C C . PHE B 1 61 ? 37.031 -7.664 6.953 1 96.69 61 PHE B C 1
ATOM 3198 O O . PHE B 1 61 ? 37.781 -7.48 5.996 1 96.69 61 PHE B O 1
ATOM 3205 N N . LEU B 1 62 ? 36.906 -6.82 7.977 1 94.88 62 LEU B N 1
ATOM 3206 C CA . LEU B 1 62 ? 37.688 -5.586 8.023 1 94.88 62 LEU B CA 1
ATOM 3207 C C . LEU B 1 62 ? 39.188 -5.883 8.109 1 94.88 62 LEU B C 1
ATOM 3209 O O . LEU B 1 62 ? 40 -5.168 7.523 1 94.88 62 LEU B O 1
ATOM 3213 N N . ASN B 1 63 ? 39.531 -6.902 8.797 1 93.81 63 ASN B N 1
ATOM 3214 C CA . ASN B 1 63 ? 40.938 -7.309 8.883 1 93.81 63 ASN B CA 1
ATOM 3215 C C . ASN B 1 63 ? 41.469 -7.812 7.543 1 93.81 63 ASN B C 1
ATOM 3217 O O . ASN B 1 63 ? 42.594 -7.488 7.148 1 93.81 63 ASN B O 1
ATOM 3221 N N . GLU B 1 64 ? 40.625 -8.586 6.906 1 94.94 64 GLU B N 1
ATOM 3222 C CA . GLU B 1 64 ? 41 -9.188 5.633 1 94.94 64 GLU B CA 1
ATOM 3223 C C . GLU B 1 64 ? 41.156 -8.125 4.543 1 94.94 64 GLU B C 1
ATOM 3225 O O . GLU B 1 64 ? 41.938 -8.289 3.613 1 94.94 64 GLU B O 1
ATOM 3230 N N . ALA B 1 65 ? 40.406 -7.086 4.613 1 93.44 65 ALA B N 1
ATOM 3231 C CA . ALA B 1 65 ? 40.438 -6.016 3.623 1 93.44 65 ALA B CA 1
ATOM 3232 C C . ALA B 1 65 ? 41.75 -5.273 3.67 1 93.44 65 ALA B C 1
ATOM 3234 O O . ALA B 1 65 ? 42.125 -4.59 2.713 1 93.44 65 ALA B O 1
ATOM 3235 N N . LYS B 1 66 ? 42.562 -5.441 4.754 1 87.88 66 LYS B N 1
ATOM 3236 C CA . LYS B 1 66 ? 43.875 -4.867 4.941 1 87.88 66 LYS B CA 1
ATOM 3237 C C . LYS B 1 66 ? 43.844 -3.354 4.762 1 87.88 66 LYS B C 1
ATOM 3239 O O . LYS B 1 66 ? 44.75 -2.781 4.145 1 87.88 66 LYS B O 1
ATOM 3244 N N . LEU B 1 67 ? 42.781 -2.771 4.879 1 75.12 67 LEU B N 1
ATOM 3245 C CA . LEU B 1 67 ? 42.719 -1.313 4.867 1 75.12 67 LEU B CA 1
ATOM 3246 C C . LEU B 1 67 ? 43.094 -0.742 6.227 1 75.12 67 LEU B C 1
ATOM 3248 O O . LEU B 1 67 ? 42.25 -0.54 7.09 1 75.12 67 LEU B O 1
ATOM 3252 N N . VAL B 1 68 ? 44.344 -0.713 6.508 1 66.38 68 VAL B N 1
ATOM 3253 C CA . VAL B 1 68 ? 44.969 -0.361 7.789 1 66.38 68 VAL B CA 1
ATOM 3254 C C . VAL B 1 68 ? 44.5 1.027 8.219 1 66.38 68 VAL B C 1
ATOM 3256 O O . VAL B 1 68 ? 44.438 1.955 7.402 1 66.38 68 VAL B O 1
ATOM 3259 N N . ASP B 1 69 ? 43.906 1.163 9.406 1 72.62 69 ASP B N 1
ATOM 3260 C CA . ASP B 1 69 ? 43.625 2.385 10.164 1 72.62 69 ASP B CA 1
ATOM 3261 C C . ASP B 1 69 ? 42.406 3.117 9.594 1 72.62 69 ASP B C 1
ATOM 3263 O O . ASP B 1 69 ? 42.25 4.316 9.828 1 72.62 69 ASP B O 1
ATOM 3267 N N . GLN B 1 70 ? 41.625 2.432 8.703 1 88.38 70 GLN B N 1
ATOM 3268 C CA . GLN B 1 70 ? 40.438 3.109 8.211 1 88.38 70 GLN B CA 1
ATOM 3269 C C . GLN B 1 70 ? 39.188 2.4 8.68 1 88.38 70 GLN B C 1
ATOM 3271 O O . GLN B 1 70 ? 39.062 1.183 8.531 1 88.38 70 GLN B O 1
ATOM 3276 N N . ILE B 1 71 ? 38.375 3.111 9.312 1 93.31 71 ILE B N 1
ATOM 3277 C CA . ILE B 1 71 ? 37.062 2.633 9.773 1 93.31 71 ILE B CA 1
ATOM 3278 C C . ILE B 1 71 ? 35.969 3.242 8.922 1 93.31 71 ILE B C 1
ATOM 3280 O O . ILE B 1 71 ? 35.938 4.453 8.68 1 93.31 71 ILE B O 1
ATOM 3284 N N . PRO B 1 72 ? 35.125 2.373 8.422 1 97.38 72 PRO B N 1
ATOM 3285 C CA . PRO B 1 72 ? 34 2.949 7.66 1 97.38 72 PRO B CA 1
ATOM 3286 C C . PRO B 1 72 ? 33.219 3.982 8.461 1 97.38 72 PRO B C 1
ATOM 3288 O O . PRO B 1 72 ? 33 3.807 9.656 1 97.38 72 PRO B O 1
ATOM 3291 N N . GLU B 1 73 ? 32.75 5.012 7.754 1 97.38 73 GLU B N 1
ATOM 3292 C CA . GLU B 1 73 ? 31.969 6.062 8.398 1 97.38 73 GLU B CA 1
ATOM 3293 C C . GLU B 1 73 ? 30.516 5.641 8.562 1 97.38 73 GLU B C 1
ATOM 3295 O O . GLU B 1 73 ? 29.844 6.051 9.516 1 97.38 73 GLU B O 1
ATOM 3300 N N . ALA B 1 74 ? 30.062 4.848 7.617 1 98.19 74 ALA B N 1
ATOM 3301 C CA . ALA B 1 74 ? 28.672 4.383 7.594 1 98.19 74 ALA B CA 1
ATOM 3302 C C . ALA B 1 74 ? 28.594 2.939 7.105 1 98.19 74 ALA B C 1
ATOM 3304 O O . ALA B 1 74 ? 29.406 2.498 6.301 1 98.19 74 ALA B O 1
ATOM 3305 N N . CYS B 1 75 ? 27.578 2.24 7.625 1 98.5 75 CYS B N 1
ATOM 3306 C CA . CYS B 1 75 ? 27.359 0.85 7.25 1 98.5 75 CYS B CA 1
ATOM 3307 C C . CYS B 1 75 ? 25.859 0.558 7.125 1 98.5 75 CYS B C 1
ATOM 3309 O O . CYS B 1 75 ? 25.078 0.904 8.016 1 98.5 75 CYS B O 1
ATOM 3311 N N . VAL B 1 76 ? 25.5 -0.026 6.012 1 98.69 76 VAL B N 1
ATOM 3312 C CA . VAL B 1 76 ? 24.109 -0.475 5.828 1 98.69 76 VAL B CA 1
ATOM 3313 C C . VAL B 1 76 ? 24.094 -1.974 5.535 1 98.69 76 VAL B C 1
ATOM 3315 O O . VAL B 1 76 ? 24.797 -2.447 4.641 1 98.69 76 VAL B O 1
ATOM 3318 N N . LEU B 1 77 ? 23.297 -2.682 6.305 1 98.25 77 LEU B N 1
ATOM 3319 C CA . LEU B 1 77 ? 23.172 -4.125 6.16 1 98.25 77 LEU B CA 1
ATOM 3320 C C . LEU B 1 77 ? 21.75 -4.5 5.758 1 98.25 77 LEU B C 1
ATOM 3322 O O . LEU B 1 77 ? 20.797 -4.262 6.508 1 98.25 77 LEU B O 1
ATOM 3326 N N . ALA B 1 78 ? 21.578 -5.039 4.559 1 97.94 78 ALA B N 1
ATOM 3327 C CA . ALA B 1 78 ? 20.312 -5.625 4.129 1 97.94 78 ALA B CA 1
ATOM 3328 C C . ALA B 1 78 ? 20.125 -7.016 4.727 1 97.94 78 ALA B C 1
ATOM 3330 O O . ALA B 1 78 ? 20.906 -7.926 4.457 1 97.94 78 ALA B O 1
ATOM 3331 N N . CYS B 1 79 ? 19.078 -7.152 5.48 1 95.56 79 CYS B N 1
ATOM 3332 C CA . CYS B 1 79 ? 18.922 -8.391 6.234 1 95.56 79 CYS B CA 1
ATOM 3333 C C . CYS B 1 79 ? 17.609 -9.07 5.891 1 95.56 79 CYS B C 1
ATOM 3335 O O . CYS B 1 79 ? 16.594 -8.406 5.676 1 95.56 79 CYS B O 1
ATOM 3337 N N . ALA B 1 80 ? 17.688 -10.391 5.883 1 88.12 80 ALA B N 1
ATOM 3338 C CA . ALA B 1 80 ? 16.453 -11.156 5.77 1 88.12 80 ALA B CA 1
ATOM 3339 C C . ALA B 1 80 ? 15.641 -11.07 7.055 1 88.12 80 ALA B C 1
ATOM 3341 O O . ALA B 1 80 ? 16.203 -11.078 8.156 1 88.12 80 ALA B O 1
ATOM 3342 N N . GLY B 1 81 ? 14.359 -10.867 6.941 1 83 81 GLY B N 1
ATOM 3343 C CA . GLY B 1 81 ? 13.492 -10.875 8.109 1 83 81 GLY B CA 1
ATOM 3344 C C . GLY B 1 81 ? 13.102 -9.484 8.57 1 83 81 GLY B C 1
ATOM 3345 O O . GLY B 1 81 ? 13.602 -8.484 8.039 1 83 81 GLY B O 1
ATOM 3346 N N . PRO B 1 82 ? 12.305 -9.406 9.562 1 84.06 82 PRO B N 1
ATOM 3347 C CA . PRO B 1 82 ? 11.82 -8.125 10.086 1 84.06 82 PRO B CA 1
ATOM 3348 C C . PRO B 1 82 ? 12.883 -7.375 10.883 1 84.06 82 PRO B C 1
ATOM 3350 O O . PRO B 1 82 ? 13.555 -7.965 11.727 1 84.06 82 PRO B O 1
ATOM 3353 N N . ILE B 1 83 ? 13.039 -6.109 10.609 1 91.06 83 ILE B N 1
ATOM 3354 C CA . ILE B 1 83 ? 13.945 -5.238 11.352 1 91.06 83 ILE B CA 1
ATOM 3355 C C . ILE B 1 83 ? 13.172 -4.484 12.43 1 91.06 83 ILE B C 1
ATOM 3357 O O . ILE B 1 83 ? 12.234 -3.748 12.125 1 91.06 83 ILE B O 1
ATOM 3361 N N . LEU B 1 84 ? 13.492 -4.695 13.641 1 85.62 84 LEU B N 1
ATOM 3362 C CA . LEU B 1 84 ? 12.875 -3.982 14.758 1 85.62 84 LEU B CA 1
ATOM 3363 C C . LEU B 1 84 ? 13.922 -3.213 15.555 1 85.62 84 LEU B C 1
ATOM 3365 O O . LEU B 1 84 ? 14.867 -3.805 16.078 1 85.62 84 LEU B O 1
ATOM 3369 N N . LYS B 1 85 ? 13.844 -1.888 15.641 1 88.25 85 LYS B N 1
ATOM 3370 C CA . LYS B 1 85 ? 14.758 -1.033 16.391 1 88.25 85 LYS B CA 1
ATOM 3371 C C . LYS B 1 85 ? 16.203 -1.252 15.953 1 88.25 85 LYS B C 1
ATOM 3373 O O . LYS B 1 85 ? 17.094 -1.451 16.781 1 88.25 85 LYS B O 1
ATOM 3378 N N . ASN B 1 86 ? 16.344 -1.428 14.68 1 94.88 86 ASN B N 1
ATOM 3379 C CA . ASN B 1 86 ? 17.656 -1.564 14.062 1 94.88 86 ASN B CA 1
ATOM 3380 C C . ASN B 1 86 ? 18.344 -2.855 14.492 1 94.88 86 ASN B C 1
ATOM 3382 O O . ASN B 1 86 ? 19.562 -2.881 14.68 1 94.88 86 ASN B O 1
ATOM 3386 N N . THR B 1 87 ? 17.516 -3.873 14.758 1 94.06 87 THR B N 1
ATOM 3387 C CA . THR B 1 87 ? 17.984 -5.207 15.094 1 94.06 87 THR B CA 1
ATOM 3388 C C . THR B 1 87 ? 17.234 -6.27 14.305 1 94.06 87 THR B C 1
ATOM 3390 O O . THR B 1 87 ? 16.109 -6.023 13.836 1 94.06 87 THR B O 1
ATOM 3393 N N . VAL B 1 88 ? 17.859 -7.426 14.102 1 92.94 88 VAL B N 1
ATOM 3394 C CA . VAL B 1 88 ? 17.203 -8.555 13.445 1 92.94 88 VAL B CA 1
ATOM 3395 C C . VAL B 1 88 ? 17.672 -9.859 14.086 1 92.94 88 VAL B C 1
ATOM 3397 O O . VAL B 1 88 ? 18.844 -9.984 14.477 1 92.94 88 VAL B O 1
ATOM 3400 N N . ASP B 1 89 ? 16.719 -10.766 14.273 1 87.5 89 ASP B N 1
ATOM 3401 C CA . ASP B 1 89 ? 17 -12.117 14.758 1 87.5 89 ASP B CA 1
ATOM 3402 C C . ASP B 1 89 ? 16.844 -13.148 13.641 1 87.5 89 ASP B C 1
ATOM 3404 O O . ASP B 1 89 ? 15.781 -13.219 13.008 1 87.5 89 ASP B O 1
ATOM 3408 N N . PHE B 1 90 ? 17.891 -13.859 13.391 1 81.19 90 PHE B N 1
ATOM 3409 C CA . PHE B 1 90 ? 17.797 -14.961 12.438 1 81.19 90 PHE B CA 1
ATOM 3410 C C . PHE B 1 90 ? 17.469 -16.266 13.148 1 81.19 90 PHE B C 1
ATOM 3412 O O . PHE B 1 90 ? 18.312 -16.828 13.844 1 81.19 90 PHE B O 1
ATOM 3419 N N . THR B 1 91 ? 16.281 -16.672 13.242 1 63.78 91 THR B N 1
ATOM 3420 C CA . THR B 1 91 ? 15.844 -17.828 14.016 1 63.78 91 THR B CA 1
ATOM 3421 C C . THR B 1 91 ? 16.281 -19.125 13.344 1 63.78 91 THR B C 1
ATOM 3423 O O . THR B 1 91 ? 16.328 -20.188 13.977 1 63.78 91 THR B O 1
ATOM 3426 N N . ASN B 1 92 ? 16.422 -19.141 12.172 1 59.81 92 ASN B N 1
ATOM 3427 C CA . ASN B 1 92 ? 16.719 -20.375 11.445 1 59.81 92 ASN B CA 1
ATOM 3428 C C . ASN B 1 9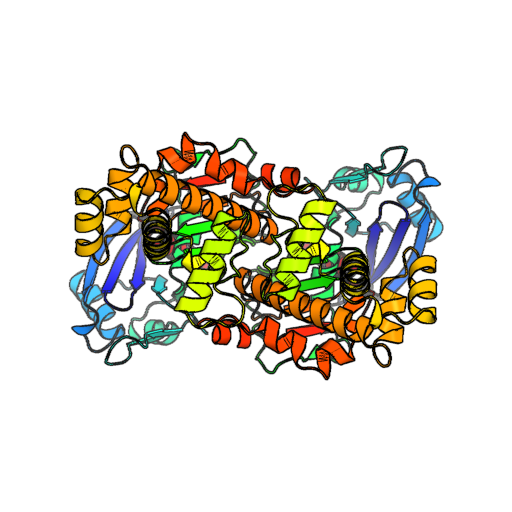2 ? 18.203 -20.734 11.539 1 59.81 92 ASN B C 1
ATOM 3430 O O . ASN B 1 92 ? 18.625 -21.766 11 1 59.81 92 ASN B O 1
ATOM 3434 N N . VAL B 1 93 ? 18.969 -19.906 12.117 1 59.16 93 VAL B N 1
ATOM 3435 C CA . VAL B 1 93 ? 20.391 -20.219 12.258 1 59.16 93 VAL B CA 1
ATOM 3436 C C . VAL B 1 93 ? 20.625 -20.984 13.562 1 59.16 93 VAL B C 1
ATOM 3438 O O . VAL B 1 93 ? 20.078 -20.609 14.609 1 59.16 93 VAL B O 1
ATOM 3441 N N . GLU B 1 94 ? 21.062 -22.203 13.555 1 55.06 94 GLU B N 1
ATOM 3442 C CA . GLU B 1 94 ? 21.234 -23.141 14.664 1 55.06 94 GLU B CA 1
ATOM 3443 C C . GLU B 1 94 ? 21.609 -22.422 15.953 1 55.06 94 GLU B C 1
ATOM 3445 O O . GLU B 1 94 ? 21.078 -22.734 17.016 1 55.06 94 GLU B O 1
ATOM 3450 N N . PHE B 1 95 ? 22.531 -21.547 15.938 1 59.53 95 PHE B N 1
ATOM 3451 C CA . PHE B 1 95 ? 22.969 -20.922 17.188 1 59.53 95 PHE B CA 1
ATOM 3452 C C . PHE B 1 95 ? 22.359 -19.531 17.328 1 59.53 95 PHE B C 1
ATOM 3454 O O . PHE B 1 95 ? 22.672 -18.812 18.281 1 59.53 95 PHE B O 1
ATOM 3461 N N . GLY B 1 96 ? 21.375 -19.219 16.609 1 65.44 96 GLY B N 1
ATOM 3462 C CA . GLY B 1 96 ? 20.703 -17.922 16.672 1 65.44 96 GLY B CA 1
ATOM 3463 C C . GLY B 1 96 ? 21.609 -16.766 16.344 1 65.44 96 GLY B C 1
ATOM 3464 O O . GLY B 1 96 ? 22.734 -16.672 16.844 1 65.44 96 GLY B O 1
ATOM 3465 N N . TRP B 1 97 ? 21.688 -16.234 15.219 1 80.12 97 TRP B N 1
ATOM 3466 C CA . TRP B 1 97 ? 22.453 -15.047 14.836 1 80.12 97 TRP B CA 1
ATOM 3467 C C . TRP B 1 97 ? 21.594 -13.789 14.977 1 80.12 97 TRP B C 1
ATOM 3469 O O . TRP B 1 97 ? 20.438 -13.773 14.562 1 80.12 97 TRP B O 1
ATOM 3479 N N . LYS B 1 98 ? 22.125 -12.938 15.891 1 87.81 98 LYS B N 1
ATOM 3480 C CA . LYS B 1 98 ? 21.484 -11.641 16.062 1 87.81 98 LYS B CA 1
ATOM 3481 C C . LYS B 1 98 ? 22.391 -10.516 15.562 1 87.81 98 LYS B C 1
ATOM 3483 O O . LYS B 1 98 ? 23.594 -10.531 15.812 1 87.81 98 LYS B O 1
ATOM 3488 N N . ILE B 1 99 ? 21.859 -9.656 14.758 1 94.12 99 ILE B N 1
ATOM 3489 C CA . ILE B 1 99 ? 22.562 -8.453 14.352 1 94.12 99 ILE B CA 1
ATOM 3490 C C . ILE B 1 99 ? 21.969 -7.234 15.055 1 94.12 99 ILE B C 1
ATOM 3492 O O . ILE B 1 99 ? 20.766 -6.973 14.938 1 94.12 99 ILE B O 1
ATOM 3496 N N . ASP B 1 100 ? 22.797 -6.578 15.781 1 95.5 100 ASP B N 1
ATOM 3497 C CA . ASP B 1 100 ? 22.422 -5.391 16.547 1 95.5 100 ASP B CA 1
ATOM 3498 C C . ASP B 1 100 ? 23.172 -4.156 16.047 1 95.5 100 ASP B C 1
ATOM 3500 O O . ASP B 1 100 ? 24.344 -3.977 16.344 1 95.5 100 ASP B O 1
ATOM 3504 N N . GLY B 1 101 ? 22.453 -3.195 15.359 1 96.75 101 GLY B N 1
ATOM 3505 C CA . GLY B 1 101 ? 23.062 -2.018 14.758 1 96.75 101 GLY B CA 1
ATOM 3506 C C . GLY B 1 101 ? 23.828 -1.171 15.75 1 96.75 101 GLY B C 1
ATOM 3507 O O . GLY B 1 101 ? 25.047 -0.972 15.602 1 96.75 101 GLY B O 1
ATOM 3508 N N . PRO B 1 102 ? 23.172 -0.71 16.766 1 96.81 102 PRO B N 1
ATOM 3509 C CA . PRO B 1 102 ? 23.859 0.076 17.781 1 96.81 102 PRO B CA 1
ATOM 3510 C C . PRO B 1 102 ? 25.047 -0.661 18.391 1 96.81 102 PRO B C 1
ATOM 3512 O O . PRO B 1 102 ? 26.094 -0.051 18.656 1 96.81 102 PRO B O 1
ATOM 3515 N N . GLY B 1 103 ? 24.891 -1.908 18.688 1 96.38 103 GLY B N 1
ATOM 3516 C CA . GLY B 1 103 ? 26 -2.707 19.172 1 96.38 103 GLY B CA 1
ATOM 3517 C C . GLY B 1 103 ? 27.188 -2.73 18.234 1 96.38 103 GLY B C 1
ATOM 3518 O O . GLY B 1 103 ? 28.344 -2.643 18.656 1 96.38 103 GLY B O 1
ATOM 3519 N N . LEU B 1 104 ? 26.906 -2.881 16.984 1 96.69 104 LEU B N 1
ATOM 3520 C CA . LEU B 1 104 ? 27.953 -2.91 15.969 1 96.69 104 LEU B CA 1
ATOM 3521 C C . LEU B 1 104 ? 28.656 -1.562 15.883 1 96.69 104 LEU B C 1
ATOM 3523 O O . LEU B 1 104 ? 29.875 -1.504 15.648 1 96.69 104 LEU B O 1
ATOM 3527 N N . GLU B 1 105 ? 27.875 -0.467 15.961 1 97.56 105 GLU B N 1
ATOM 3528 C CA . GLU B 1 105 ? 28.484 0.86 15.992 1 97.56 105 GLU B CA 1
ATOM 3529 C C . GLU B 1 105 ? 29.562 0.945 17.062 1 97.56 105 GLU B C 1
ATOM 3531 O O . GLU B 1 105 ? 30.688 1.382 16.781 1 97.56 105 GLU B O 1
ATOM 3536 N N . LYS B 1 106 ? 29.297 0.458 18.234 1 96.81 106 LYS B N 1
ATOM 3537 C CA . LYS B 1 106 ? 30.219 0.51 19.359 1 96.81 106 LYS B CA 1
ATOM 3538 C C . LYS B 1 106 ? 31.391 -0.442 19.156 1 96.81 106 LYS B C 1
ATOM 3540 O O . LYS B 1 106 ? 32.531 -0.064 19.375 1 96.81 106 LYS B O 1
ATOM 3545 N N . GLU B 1 107 ? 31.109 -1.562 18.781 1 94.5 107 GLU B N 1
ATOM 3546 C CA . GLU B 1 107 ? 32.125 -2.621 18.688 1 94.5 107 GLU B CA 1
ATOM 3547 C C . GLU B 1 107 ? 33.125 -2.346 17.562 1 94.5 107 GLU B C 1
ATOM 3549 O O . GLU B 1 107 ? 34.312 -2.648 17.703 1 94.5 107 GLU B O 1
ATOM 3554 N N . LEU B 1 108 ? 32.625 -1.824 16.469 1 94.56 108 LEU B N 1
ATOM 3555 C CA . LEU B 1 108 ? 33.5 -1.666 15.297 1 94.56 108 LEU B CA 1
ATOM 3556 C C . LEU B 1 108 ? 34 -0.23 15.172 1 94.56 108 LEU B C 1
ATOM 3558 O O . LEU B 1 108 ? 34.875 0.057 14.375 1 94.56 108 LEU B O 1
ATOM 3562 N N . GLY B 1 109 ? 33.375 0.635 15.953 1 94.88 109 GLY B N 1
ATOM 3563 C CA . GLY B 1 109 ? 33.75 2.041 15.891 1 94.88 109 GLY B CA 1
ATOM 3564 C C . GLY B 1 109 ? 33.156 2.754 14.68 1 94.88 109 GLY B C 1
ATOM 3565 O O . GLY B 1 109 ? 33.719 3.764 14.227 1 94.88 109 GLY B O 1
ATOM 3566 N N . ILE B 1 110 ? 32.156 2.215 14.078 1 96.62 110 ILE B N 1
ATOM 3567 C CA . ILE B 1 110 ? 31.5 2.838 12.945 1 96.62 110 ILE B CA 1
ATOM 3568 C C . ILE B 1 110 ? 30.484 3.865 13.445 1 96.62 110 ILE B C 1
ATOM 3570 O O . ILE B 1 110 ? 29.688 3.576 14.344 1 96.62 110 ILE B O 1
ATOM 3574 N N . LYS B 1 111 ? 30.453 5.012 12.836 1 97 111 LYS B N 1
ATOM 3575 C CA . LYS B 1 111 ? 29.641 6.109 13.344 1 97 111 LYS B CA 1
ATOM 3576 C C . LYS B 1 111 ? 28.156 5.785 13.219 1 97 111 LYS B C 1
ATOM 3578 O O . LYS B 1 111 ? 27.375 6.078 14.125 1 97 111 LYS B O 1
ATOM 3583 N N . LYS B 1 112 ? 27.781 5.23 12.078 1 97.69 112 LYS B N 1
ATOM 3584 C CA . LYS B 1 112 ? 26.375 4.922 11.852 1 97.69 112 LYS B CA 1
ATOM 3585 C C . LYS B 1 112 ? 26.203 3.559 11.188 1 97.69 112 LYS B C 1
ATOM 3587 O O . LYS B 1 112 ? 26.781 3.307 10.125 1 97.69 112 LYS B O 1
ATOM 3592 N N . VAL B 1 113 ? 25.453 2.699 11.875 1 98.12 113 VAL B N 1
ATOM 3593 C CA . VAL B 1 113 ? 25.078 1.404 11.312 1 98.12 113 VAL B CA 1
ATOM 3594 C C . VAL B 1 113 ? 23.562 1.297 11.211 1 98.12 113 VAL B C 1
ATOM 3596 O O . VAL B 1 113 ? 22.844 1.501 12.195 1 98.12 113 VAL B O 1
ATOM 3599 N N . ARG B 1 114 ? 23.078 1.008 10 1 97.88 114 ARG B N 1
ATOM 3600 C CA . ARG B 1 114 ? 21.641 0.833 9.789 1 97.88 114 ARG B CA 1
ATOM 3601 C C . ARG B 1 114 ? 21.344 -0.532 9.18 1 97.88 114 ARG B C 1
ATOM 3603 O O . ARG B 1 114 ? 22.016 -0.966 8.25 1 97.88 114 ARG B O 1
ATOM 3610 N N . LEU B 1 115 ? 20.438 -1.191 9.82 1 97.56 115 LEU B N 1
ATOM 3611 C CA . LEU B 1 115 ? 19.875 -2.41 9.25 1 97.56 115 LEU B CA 1
ATOM 3612 C C . LEU B 1 115 ? 18.594 -2.107 8.477 1 97.56 115 LEU B C 1
ATOM 3614 O O . LEU B 1 115 ? 17.75 -1.346 8.938 1 97.56 115 LEU B O 1
ATOM 3618 N N . ILE B 1 116 ? 18.484 -2.672 7.27 1 96.81 116 ILE B N 1
ATOM 3619 C CA . ILE B 1 116 ? 17.25 -2.574 6.5 1 96.81 116 ILE B CA 1
ATOM 3620 C C . ILE B 1 116 ? 16.844 -3.963 6.016 1 96.81 116 ILE B C 1
ATOM 3622 O O . ILE B 1 116 ? 17.672 -4.867 5.926 1 96.81 116 ILE B O 1
ATOM 3626 N N . ASN B 1 117 ? 15.539 -4.133 5.809 1 95.62 117 ASN B N 1
ATOM 3627 C CA . ASN B 1 117 ? 15.031 -5.348 5.188 1 95.62 117 ASN B CA 1
ATOM 3628 C C . ASN B 1 117 ? 15.586 -5.535 3.781 1 95.62 117 ASN B C 1
ATOM 3630 O O . ASN B 1 117 ? 15.805 -4.559 3.059 1 95.62 117 ASN B O 1
ATOM 3634 N N . ASP B 1 118 ? 15.758 -6.754 3.424 1 94.12 118 ASP B N 1
ATOM 3635 C CA . ASP B 1 118 ? 16.328 -7.066 2.117 1 94.12 118 ASP B CA 1
ATOM 3636 C C . ASP B 1 118 ? 15.477 -6.48 0.993 1 94.12 118 ASP B C 1
ATOM 3638 O O . ASP B 1 118 ? 16 -6.027 -0.022 1 94.12 118 ASP B O 1
ATOM 3642 N N . PHE B 1 119 ? 14.195 -6.434 1.142 1 94.81 119 PHE B N 1
ATOM 3643 C CA . PHE B 1 119 ? 13.367 -5.887 0.071 1 94.81 119 PHE B CA 1
ATOM 3644 C C . PHE B 1 119 ? 13.375 -4.363 0.114 1 94.81 119 PHE B C 1
ATOM 3646 O O . PHE B 1 119 ? 13.102 -3.709 -0.896 1 94.81 119 PHE B O 1
ATOM 3653 N N . ALA B 1 120 ? 13.57 -3.826 1.292 1 96.94 120 ALA B N 1
ATOM 3654 C CA . ALA B 1 120 ? 13.82 -2.387 1.319 1 96.94 120 ALA B CA 1
ATOM 3655 C C . ALA B 1 120 ? 15.094 -2.035 0.555 1 96.94 120 ALA B C 1
ATOM 3657 O O . ALA B 1 120 ? 15.148 -1.018 -0.14 1 96.94 120 ALA B O 1
ATOM 3658 N N . ALA B 1 121 ? 16.141 -2.881 0.723 1 97.75 121 ALA B N 1
ATOM 3659 C CA . ALA B 1 121 ? 17.359 -2.67 -0.061 1 97.75 121 ALA B CA 1
ATOM 3660 C C . ALA B 1 121 ? 17.062 -2.729 -1.557 1 97.75 121 ALA B C 1
ATOM 3662 O O . ALA B 1 121 ? 17.578 -1.922 -2.33 1 97.75 121 ALA B O 1
ATOM 3663 N N . MET B 1 122 ? 16.234 -3.666 -1.948 1 96.44 122 MET B N 1
ATOM 3664 C CA . MET B 1 122 ? 15.773 -3.74 -3.334 1 96.44 122 MET B CA 1
ATOM 3665 C C . MET B 1 122 ? 15.109 -2.434 -3.758 1 96.44 122 MET B C 1
ATOM 3667 O O . MET B 1 122 ? 15.359 -1.934 -4.855 1 96.44 122 MET B O 1
ATOM 3671 N N . GLY B 1 123 ? 14.258 -1.914 -2.898 1 98.06 123 GLY B N 1
ATOM 3672 C CA . GLY B 1 123 ? 13.594 -0.647 -3.162 1 98.06 123 GLY B CA 1
ATOM 3673 C C . GLY B 1 123 ? 14.562 0.499 -3.389 1 98.06 123 GLY B C 1
ATOM 3674 O O . GLY B 1 123 ? 14.43 1.242 -4.363 1 98.06 123 GLY B O 1
ATOM 3675 N N . TYR B 1 124 ? 15.547 0.616 -2.518 1 98.19 124 TYR B N 1
ATOM 3676 C CA . TYR B 1 124 ? 16.547 1.66 -2.693 1 98.19 124 TYR B CA 1
ATOM 3677 C C . TYR B 1 124 ? 17.344 1.448 -3.98 1 98.19 124 TYR B C 1
ATOM 3679 O O . TYR B 1 124 ? 17.766 2.412 -4.621 1 98.19 124 TYR B O 1
ATOM 3687 N N . GLY B 1 125 ? 17.531 0.196 -4.336 1 98.25 125 GLY B N 1
ATOM 3688 C CA . GLY B 1 125 ? 18.188 -0.126 -5.586 1 98.25 125 GLY B CA 1
ATOM 3689 C C . GLY B 1 125 ? 17.5 0.466 -6.801 1 98.25 125 GLY B C 1
ATOM 3690 O O . GLY B 1 125 ? 18.156 0.78 -7.801 1 98.25 125 GLY B O 1
ATOM 3691 N N . LEU B 1 126 ? 16.219 0.631 -6.762 1 98.25 126 LEU B N 1
ATOM 3692 C CA . LEU B 1 126 ? 15.453 1.206 -7.863 1 98.25 126 LEU B CA 1
ATOM 3693 C C . LEU B 1 126 ? 15.961 2.602 -8.203 1 98.25 126 LEU B C 1
ATOM 3695 O O . LEU B 1 126 ? 15.914 3.016 -9.367 1 98.25 126 LEU B O 1
ATOM 3699 N N . LEU B 1 127 ? 16.453 3.314 -7.188 1 97.94 127 LEU B N 1
ATOM 3700 C CA . LEU B 1 127 ? 16.891 4.695 -7.344 1 97.94 127 LEU B CA 1
ATOM 3701 C C . LEU B 1 127 ? 18.234 4.754 -8.07 1 97.94 127 LEU B C 1
ATOM 3703 O O . LEU B 1 127 ? 18.719 5.84 -8.398 1 97.94 127 LEU B O 1
ATOM 3707 N N . THR B 1 128 ? 18.781 3.562 -8.414 1 98 128 THR B N 1
ATOM 3708 C CA . THR B 1 128 ? 20.094 3.49 -9.039 1 98 128 THR B CA 1
ATOM 3709 C C . THR B 1 128 ? 20 2.906 -10.445 1 98 128 THR B C 1
ATOM 3711 O O . THR B 1 128 ? 21.016 2.68 -11.102 1 98 128 THR B O 1
ATOM 3714 N N . LEU B 1 129 ? 18.828 2.668 -10.898 1 98.06 129 LEU B N 1
ATOM 3715 C CA . LEU B 1 129 ? 18.641 2.021 -12.195 1 98.06 129 LEU B CA 1
ATOM 3716 C C . LEU B 1 129 ? 19 2.967 -13.336 1 98.06 129 LEU B C 1
ATOM 3718 O O . LEU B 1 129 ? 18.625 4.141 -13.32 1 98.06 129 LEU B O 1
ATOM 3722 N N . ARG B 1 130 ? 19.766 2.477 -14.305 1 97.06 130 ARG B N 1
ATOM 3723 C CA . ARG B 1 130 ? 20.047 3.166 -15.562 1 97.06 130 ARG B CA 1
ATOM 3724 C C . ARG B 1 130 ? 19.031 2.789 -16.641 1 97.06 130 ARG B C 1
ATOM 3726 O O . ARG B 1 130 ? 18.469 1.694 -16.609 1 97.06 130 ARG B O 1
ATOM 3733 N N . PRO B 1 131 ? 18.734 3.586 -17.609 1 95.44 131 PRO B N 1
ATOM 3734 C CA . PRO B 1 131 ? 17.656 3.389 -18.594 1 95.44 131 PRO B CA 1
ATOM 3735 C C . PRO B 1 131 ? 17.766 2.053 -19.312 1 95.44 131 PRO B C 1
ATOM 3737 O O . PRO B 1 131 ? 16.75 1.465 -19.688 1 95.44 131 PRO B O 1
ATOM 3740 N N . HIS B 1 132 ? 18.953 1.491 -19.5 1 96.81 132 HIS B N 1
ATOM 3741 C CA . HIS B 1 132 ? 19.109 0.261 -20.266 1 96.81 132 HIS B CA 1
ATOM 3742 C C . HIS B 1 132 ? 18.891 -0.967 -19.391 1 96.81 132 HIS B C 1
ATOM 3744 O O . HIS B 1 132 ? 18.906 -2.098 -19.891 1 96.81 132 HIS B O 1
ATOM 3750 N N . GLU B 1 133 ? 18.594 -0.749 -18.141 1 97.94 133 GLU B N 1
ATOM 3751 C CA . GLU B 1 133 ? 18.531 -1.851 -17.188 1 97.94 133 GLU B CA 1
ATOM 3752 C C . GLU B 1 133 ? 17.094 -2.24 -16.891 1 97.94 133 GLU B C 1
ATOM 3754 O O . GLU B 1 133 ? 16.844 -3.053 -16 1 97.94 133 GLU B O 1
ATOM 3759 N N . TYR B 1 134 ? 16.156 -1.7 -17.547 1 97.88 134 TYR B N 1
ATOM 3760 C CA . TYR B 1 134 ? 14.758 -2.076 -17.422 1 97.88 134 TYR B CA 1
ATOM 3761 C C . TYR B 1 134 ? 14.023 -1.907 -18.75 1 97.88 134 TYR B C 1
ATOM 3763 O O . TYR B 1 134 ? 14.5 -1.21 -19.641 1 97.88 134 TYR B O 1
ATOM 3771 N N . ILE B 1 135 ? 12.93 -2.545 -18.875 1 98.31 135 ILE B N 1
ATOM 3772 C CA . ILE B 1 135 ? 12.047 -2.434 -20.031 1 98.31 135 ILE B CA 1
ATOM 3773 C C . ILE B 1 135 ? 10.812 -1.606 -19.656 1 98.31 135 ILE B C 1
ATOM 3775 O O . ILE B 1 135 ? 10.195 -1.837 -18.609 1 98.31 135 ILE B O 1
ATOM 3779 N N . VAL B 1 136 ? 10.484 -0.583 -20.438 1 98.12 136 VAL B N 1
ATOM 3780 C CA . VAL B 1 136 ? 9.273 0.208 -20.266 1 98.12 136 VAL B CA 1
ATOM 3781 C C . VAL B 1 136 ? 8.07 -0.576 -20.781 1 98.12 136 VAL B C 1
ATOM 3783 O O . VAL B 1 136 ? 8 -0.924 -21.969 1 98.12 136 VAL B O 1
ATOM 3786 N N . LEU B 1 137 ? 7.105 -0.862 -19.938 1 98.25 137 LEU B N 1
ATOM 3787 C CA . LEU B 1 137 ? 6.004 -1.738 -20.312 1 98.25 137 LEU B CA 1
ATOM 3788 C C . LEU B 1 137 ? 4.797 -0.926 -20.781 1 98.25 137 LEU B C 1
ATOM 3790 O O . LEU B 1 137 ? 3.893 -1.462 -21.422 1 98.25 137 LEU B O 1
ATOM 3794 N N . ASN B 1 138 ? 4.688 0.312 -20.359 1 97.94 138 ASN B N 1
ATOM 3795 C CA . ASN B 1 138 ? 3.621 1.196 -20.812 1 97.94 138 ASN B CA 1
ATOM 3796 C C . ASN B 1 138 ? 4.094 2.643 -20.906 1 97.94 138 ASN B C 1
ATOM 3798 O O . ASN B 1 138 ? 5.102 3.014 -20.297 1 97.94 138 ASN B O 1
ATOM 3802 N N . GLU B 1 139 ? 3.367 3.436 -21.656 1 96.19 139 GLU B N 1
ATOM 3803 C CA . GLU B 1 139 ? 3.693 4.848 -21.828 1 96.19 139 GLU B CA 1
ATOM 3804 C C . GLU B 1 139 ? 2.953 5.707 -20.797 1 96.19 139 GLU B C 1
ATOM 3806 O O . GLU B 1 139 ? 1.739 5.895 -20.906 1 96.19 139 GLU B O 1
ATOM 3811 N N . ALA B 1 140 ? 3.568 6.195 -19.844 1 97.06 140 ALA B N 1
ATOM 3812 C CA . ALA B 1 140 ? 3.061 7.117 -18.828 1 97.06 140 ALA B CA 1
ATOM 3813 C C . ALA B 1 140 ? 4.184 7.973 -18.25 1 97.06 140 ALA B C 1
ATOM 3815 O O . ALA B 1 140 ? 5.305 7.492 -18.062 1 97.06 140 ALA B O 1
ATOM 3816 N N . PRO B 1 141 ? 3.908 9.219 -18.047 1 95.69 141 PRO B N 1
ATOM 3817 C CA . PRO B 1 141 ? 4.961 10.078 -17.516 1 95.69 141 PRO B CA 1
ATOM 3818 C C . PRO B 1 141 ? 5.328 9.727 -16.078 1 95.69 141 PRO B C 1
ATOM 3820 O O . PRO B 1 141 ? 4.457 9.359 -15.281 1 95.69 141 PRO B O 1
ATOM 3823 N N . LYS B 1 142 ? 6.582 9.891 -15.773 1 96.25 142 LYS B N 1
ATOM 3824 C CA . LYS B 1 142 ? 7.074 9.68 -14.414 1 96.25 142 LYS B CA 1
ATOM 3825 C C . LYS B 1 142 ? 6.934 10.945 -13.578 1 96.25 142 LYS B C 1
ATOM 3827 O O . LYS B 1 142 ? 7.289 12.039 -14.023 1 96.25 142 LYS B O 1
ATOM 3832 N N . ASP B 1 143 ? 6.328 10.852 -12.383 1 95.56 143 ASP B N 1
ATOM 3833 C CA . ASP B 1 143 ? 6.207 11.945 -11.43 1 95.56 143 ASP B CA 1
ATOM 3834 C C . ASP B 1 143 ? 7.148 11.742 -10.242 1 95.56 143 ASP B C 1
ATOM 3836 O O . ASP B 1 143 ? 6.844 10.984 -9.32 1 95.56 143 ASP B O 1
ATOM 3840 N N . GLU B 1 144 ? 8.203 12.453 -10.148 1 93.31 144 GLU B N 1
ATOM 3841 C CA . GLU B 1 144 ? 9.266 12.258 -9.164 1 93.31 144 GLU B CA 1
ATOM 3842 C C . GLU B 1 144 ? 8.812 12.711 -7.777 1 93.31 144 GLU B C 1
ATOM 3844 O O . GLU B 1 144 ? 9.523 12.508 -6.789 1 93.31 144 GLU B O 1
ATOM 3849 N N . THR B 1 145 ? 7.664 13.281 -7.688 1 92.62 145 THR B N 1
ATOM 3850 C CA . THR B 1 145 ? 7.145 13.75 -6.41 1 92.62 145 THR B CA 1
ATOM 3851 C C . THR B 1 145 ? 6.078 12.789 -5.879 1 92.62 145 THR B C 1
ATOM 3853 O O . THR B 1 145 ? 5.375 13.109 -4.914 1 92.62 145 THR B O 1
ATOM 3856 N N . ALA B 1 146 ? 5.934 11.664 -6.52 1 96 146 ALA B N 1
ATOM 3857 C CA . ALA B 1 146 ? 4.918 10.68 -6.156 1 96 146 ALA B CA 1
ATOM 3858 C C . ALA B 1 146 ? 5.559 9.383 -5.676 1 96 146 ALA B C 1
ATOM 3860 O O . ALA B 1 146 ? 6.762 9.172 -5.852 1 96 146 ALA B O 1
ATOM 3861 N N . PRO B 1 147 ? 4.812 8.531 -5.074 1 97.94 147 PRO B N 1
ATOM 3862 C CA . PRO B 1 147 ? 5.344 7.254 -4.582 1 97.94 147 PRO B CA 1
ATOM 3863 C C . PRO B 1 147 ? 5.859 6.359 -5.703 1 97.94 147 PRO B C 1
ATOM 3865 O O . PRO B 1 147 ? 5.426 6.488 -6.852 1 97.94 147 PRO B O 1
ATOM 3868 N N . MET B 1 148 ? 6.832 5.551 -5.379 1 98.75 148 MET B N 1
ATOM 3869 C CA . MET B 1 148 ? 7.281 4.402 -6.156 1 98.75 148 MET B CA 1
ATOM 3870 C C . MET B 1 148 ? 6.93 3.096 -5.453 1 98.75 148 MET B C 1
ATOM 3872 O O . MET B 1 148 ? 6.629 3.092 -4.258 1 98.75 148 MET B O 1
ATOM 3876 N N . ALA B 1 149 ? 6.926 2.016 -6.172 1 98.81 149 ALA B N 1
ATOM 3877 C CA . ALA B 1 149 ? 6.719 0.703 -5.566 1 98.81 149 ALA B CA 1
ATOM 3878 C C . ALA B 1 149 ? 7.293 -0.405 -6.445 1 98.81 149 ALA B C 1
ATOM 3880 O O . ALA B 1 149 ? 7.578 -0.185 -7.625 1 98.81 149 ALA B O 1
ATOM 3881 N N . THR B 1 150 ? 7.516 -1.505 -5.844 1 98.62 150 THR B N 1
ATOM 3882 C CA . THR B 1 150 ? 7.992 -2.658 -6.602 1 98.62 150 THR B CA 1
ATOM 3883 C C . THR B 1 150 ? 7.359 -3.945 -6.078 1 98.62 150 THR B C 1
ATOM 3885 O O . THR B 1 150 ? 6.91 -4 -4.93 1 98.62 150 THR B O 1
ATOM 3888 N N . ILE B 1 151 ? 7.207 -4.852 -6.895 1 98.62 151 ILE B N 1
ATOM 3889 C CA . ILE B 1 151 ? 6.805 -6.23 -6.637 1 98.62 151 ILE B CA 1
ATOM 3890 C C . ILE B 1 151 ? 7.758 -7.188 -7.348 1 98.62 151 ILE B C 1
ATOM 3892 O O . ILE B 1 151 ? 8.18 -6.93 -8.477 1 98.62 151 ILE B O 1
ATOM 3896 N N . GLY B 1 152 ? 8.188 -8.164 -6.691 1 97.75 152 GLY B N 1
ATOM 3897 C CA . GLY B 1 152 ? 9.141 -9.094 -7.285 1 97.75 152 GLY B CA 1
ATOM 3898 C C . GLY B 1 152 ? 8.891 -10.539 -6.883 1 97.75 152 GLY B C 1
ATOM 3899 O O . GLY B 1 152 ? 8.852 -10.859 -5.695 1 97.75 152 GLY B O 1
ATOM 3900 N N . ALA B 1 153 ? 8.789 -11.445 -7.883 1 97.19 153 ALA B N 1
ATOM 3901 C CA . ALA B 1 153 ? 8.57 -12.867 -7.641 1 97.19 153 ALA B CA 1
ATOM 3902 C C . ALA B 1 153 ? 9.875 -13.656 -7.797 1 97.19 153 ALA B C 1
ATOM 3904 O O . ALA B 1 153 ? 10.641 -13.414 -8.734 1 97.19 153 ALA B O 1
ATOM 3905 N N . GLY B 1 154 ? 10.203 -14.453 -6.949 1 94.06 154 GLY B N 1
ATOM 3906 C CA . GLY B 1 154 ? 11.242 -15.469 -6.895 1 94.06 154 GLY B CA 1
ATOM 3907 C C . GLY B 1 154 ? 10.859 -16.672 -6.055 1 94.06 154 GLY B C 1
ATOM 3908 O O . GLY B 1 154 ? 9.805 -17.281 -6.27 1 94.06 154 GLY B O 1
ATOM 3909 N N . THR B 1 155 ? 11.719 -16.938 -5.008 1 91.5 155 THR B N 1
ATOM 3910 C CA . THR B 1 155 ? 11.305 -17.969 -4.059 1 91.5 155 THR B CA 1
ATOM 3911 C C . THR B 1 155 ? 10 -17.578 -3.377 1 91.5 155 THR B C 1
ATOM 3913 O O . THR B 1 155 ? 9.172 -18.438 -3.062 1 91.5 155 THR B O 1
ATOM 3916 N N . GLY B 1 156 ? 9.82 -16.375 -3.113 1 94.81 156 GLY B N 1
ATOM 3917 C CA . GLY B 1 156 ? 8.586 -15.789 -2.621 1 94.81 156 GLY B CA 1
ATOM 3918 C C . GLY B 1 156 ? 8.133 -14.594 -3.432 1 94.81 156 GLY B C 1
ATOM 3919 O O . GLY B 1 156 ? 8.547 -14.422 -4.578 1 94.81 156 GLY B O 1
ATOM 3920 N N . LEU B 1 157 ? 7.242 -13.875 -2.932 1 97.5 157 LEU B N 1
ATOM 3921 C CA . LEU B 1 157 ? 6.73 -12.664 -3.553 1 97.5 157 LEU B CA 1
ATOM 3922 C C . LEU B 1 157 ? 6.918 -11.461 -2.629 1 97.5 157 LEU B C 1
ATOM 3924 O O . LEU B 1 157 ? 6.199 -11.32 -1.638 1 97.5 157 LEU B O 1
ATOM 3928 N N . GLY B 1 158 ? 7.891 -10.617 -2.953 1 96.88 158 GLY B N 1
ATOM 3929 C CA . GLY B 1 158 ? 8.18 -9.453 -2.129 1 96.88 158 GLY B CA 1
ATOM 3930 C C . GLY B 1 158 ? 7.57 -8.172 -2.672 1 96.88 158 GLY B C 1
ATOM 3931 O O . GLY B 1 158 ? 7.34 -8.047 -3.877 1 96.88 158 GLY B O 1
ATOM 3932 N N . GLU B 1 159 ? 7.262 -7.281 -1.805 1 98.06 159 GLU B N 1
ATOM 3933 C CA . GLU B 1 159 ? 6.793 -5.941 -2.146 1 98.06 159 GLU B CA 1
ATOM 3934 C C . GLU B 1 159 ? 7.379 -4.895 -1.204 1 98.06 159 GLU B C 1
ATOM 3936 O O . GLU B 1 159 ? 7.688 -5.191 -0.049 1 98.06 159 GLU B O 1
ATOM 3941 N N . CYS B 1 160 ? 7.594 -3.748 -1.667 1 98.25 160 CYS B N 1
ATOM 3942 C CA . CYS B 1 160 ? 7.863 -2.566 -0.856 1 98.25 160 CYS B CA 1
ATOM 3943 C C . CYS B 1 160 ? 7.461 -1.295 -1.595 1 98.25 160 CYS B C 1
ATOM 3945 O O . CYS B 1 160 ? 7.059 -1.349 -2.758 1 98.25 160 CYS B O 1
ATOM 3947 N N . PHE B 1 161 ? 7.441 -0.19 -0.928 1 98.75 161 PHE B N 1
ATOM 3948 C CA . PHE B 1 161 ? 7.098 1.088 -1.541 1 98.75 161 PHE B CA 1
ATOM 3949 C C . PHE B 1 161 ? 8.008 2.195 -1.033 1 98.75 161 PHE B C 1
ATOM 3951 O O . PHE B 1 161 ? 8.664 2.045 0.004 1 98.75 161 PHE B O 1
ATOM 3958 N N . LEU B 1 162 ? 8.195 3.219 -1.831 1 98.5 162 LEU B N 1
ATOM 3959 C CA . LEU B 1 162 ? 9 4.398 -1.512 1 98.5 162 LEU B CA 1
ATOM 3960 C C . LEU B 1 162 ? 8.156 5.664 -1.6 1 98.5 162 LEU B C 1
ATOM 3962 O O . LEU B 1 162 ? 7.277 5.773 -2.455 1 98.5 162 LEU B O 1
ATOM 3966 N N . THR B 1 163 ? 8.383 6.578 -0.713 1 98 163 THR B N 1
ATOM 3967 C CA . THR B 1 163 ? 7.734 7.879 -0.77 1 98 163 THR B CA 1
ATOM 3968 C C . THR B 1 163 ? 8.766 9.008 -0.72 1 98 163 THR B C 1
ATOM 3970 O O . THR B 1 163 ? 9.773 8.898 -0.02 1 98 163 THR B O 1
ATOM 3973 N N . PRO B 1 164 ? 8.523 10.047 -1.49 1 95.12 164 PRO B N 1
ATOM 3974 C CA . PRO B 1 164 ? 9.43 11.195 -1.459 1 95.12 164 PRO B CA 1
ATOM 3975 C C . PRO B 1 164 ? 9.242 12.07 -0.223 1 95.12 164 PRO B C 1
ATOM 3977 O O . PRO B 1 164 ? 8.102 12.305 0.199 1 95.12 164 PRO B O 1
ATOM 3980 N N . GLY B 1 165 ? 10.352 12.484 0.369 1 90.25 165 GLY B N 1
ATOM 3981 C CA . GLY B 1 165 ? 10.289 13.5 1.412 1 90.25 165 GLY B CA 1
ATOM 3982 C C . GLY B 1 165 ? 10.203 14.906 0.868 1 90.25 165 GLY B C 1
ATOM 3983 O O . GLY B 1 165 ? 10.172 15.109 -0.348 1 90.25 165 GLY B O 1
ATOM 3984 N N . THR B 1 166 ? 10.07 15.859 1.762 1 83.31 166 THR B N 1
ATOM 3985 C CA . THR B 1 166 ? 10.016 17.266 1.371 1 83.31 166 THR B CA 1
ATOM 3986 C C . THR B 1 166 ? 11.312 17.688 0.694 1 83.31 166 THR B C 1
ATOM 3988 O O . THR B 1 166 ? 11.336 18.672 -0.063 1 83.31 166 THR B O 1
ATOM 3991 N N . ASP B 1 167 ? 12.391 16.953 0.954 1 83.62 167 ASP B N 1
ATOM 3992 C CA . ASP B 1 167 ? 13.68 17.25 0.346 1 83.62 167 ASP B CA 1
ATOM 3993 C C . ASP B 1 167 ? 13.82 16.547 -1.008 1 83.62 167 ASP B C 1
ATOM 3995 O O . ASP B 1 167 ? 14.836 16.703 -1.689 1 83.62 167 ASP B O 1
ATOM 3999 N N . GLY B 1 168 ? 12.844 15.812 -1.366 1 86.69 168 GLY B N 1
ATOM 4000 C CA . GLY B 1 168 ? 12.867 15.117 -2.645 1 86.69 168 GLY B CA 1
ATOM 4001 C C . GLY B 1 168 ? 13.531 13.758 -2.578 1 86.69 168 GLY B C 1
ATOM 4002 O O . GLY B 1 168 ? 13.531 13.008 -3.561 1 86.69 168 GLY B O 1
ATOM 4003 N N . GLN B 1 169 ? 14.102 13.43 -1.396 1 91.31 169 GLN B N 1
ATOM 4004 C CA . GLN B 1 169 ? 14.742 12.133 -1.232 1 91.31 169 GLN B CA 1
ATOM 4005 C C . GLN B 1 169 ? 13.727 11.055 -0.854 1 91.31 169 GLN B C 1
ATOM 4007 O O . GLN B 1 169 ? 12.836 11.297 -0.036 1 91.31 169 GLN B O 1
ATOM 4012 N N . TYR B 1 170 ? 13.852 9.922 -1.43 1 96.06 170 TYR B N 1
ATOM 4013 C CA . TYR B 1 170 ? 12.906 8.836 -1.185 1 96.06 170 TYR B CA 1
ATOM 4014 C C . TYR B 1 170 ? 13.297 8.039 0.053 1 96.06 170 TYR B C 1
ATOM 4016 O O . TYR B 1 170 ? 14.484 7.832 0.315 1 96.06 170 TYR B O 1
ATOM 4024 N N . SER B 1 171 ? 12.352 7.637 0.781 1 96.38 171 SER B N 1
ATOM 4025 C CA . SER B 1 171 ? 12.469 6.625 1.826 1 96.38 171 SER B CA 1
ATOM 4026 C C . SER B 1 171 ? 11.734 5.348 1.445 1 96.38 171 SER B C 1
ATOM 4028 O O . SER B 1 171 ? 10.641 5.398 0.875 1 96.38 171 SER B O 1
ATOM 4030 N N . CYS B 1 172 ? 12.352 4.262 1.736 1 97.38 172 CYS B N 1
ATOM 4031 C CA . CYS B 1 172 ? 11.766 2.975 1.371 1 97.38 172 CYS B CA 1
ATOM 4032 C C . CYS B 1 172 ? 11.18 2.277 2.592 1 97.38 172 CYS B C 1
ATOM 4034 O O . CYS B 1 172 ? 11.773 2.305 3.674 1 97.38 172 CYS B O 1
ATOM 4036 N N . PHE B 1 173 ? 10.078 1.655 2.441 1 97.12 173 PHE B N 1
ATOM 4037 C CA . PHE B 1 173 ? 9.367 0.925 3.488 1 97.12 173 PHE B CA 1
ATOM 4038 C C . PHE B 1 173 ? 9.07 -0.503 3.047 1 97.12 173 PHE B C 1
ATOM 4040 O O . PHE B 1 173 ? 8.336 -0.72 2.084 1 97.12 173 PHE B O 1
ATOM 4047 N N . ALA B 1 174 ? 9.68 -1.463 3.746 1 96.38 174 ALA B N 1
ATOM 4048 C CA . ALA B 1 174 ? 9.391 -2.871 3.49 1 96.38 174 ALA B CA 1
ATOM 4049 C C . ALA B 1 174 ? 7.992 -3.242 3.988 1 96.38 174 ALA B C 1
ATOM 4051 O O . ALA B 1 174 ? 7.469 -2.615 4.91 1 96.38 174 ALA B O 1
ATOM 4052 N N . CYS B 1 175 ? 7.438 -4.25 3.344 1 96.81 175 CYS B N 1
ATOM 4053 C CA . CYS B 1 175 ? 6.125 -4.719 3.775 1 96.81 175 CYS B CA 1
ATOM 4054 C C . CYS B 1 175 ? 5.953 -6.207 3.496 1 96.81 175 CYS B C 1
ATOM 4056 O O . CYS B 1 175 ? 6.941 -6.926 3.322 1 96.81 1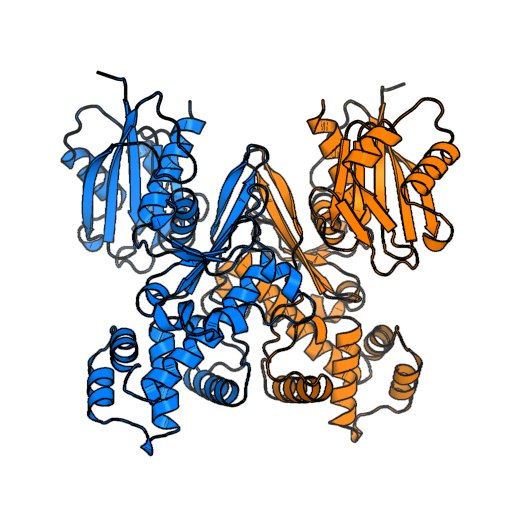75 CYS B O 1
ATOM 4058 N N . GLU B 1 176 ? 4.711 -6.688 3.668 1 97.31 176 GLU B N 1
ATOM 4059 C CA . GLU B 1 176 ? 4.387 -8.094 3.459 1 97.31 176 GLU B CA 1
ATOM 4060 C C . GLU B 1 176 ? 3.266 -8.258 2.438 1 97.31 176 GLU B C 1
ATOM 4062 O O . GLU B 1 176 ? 2.414 -9.141 2.576 1 97.31 176 GLU B O 1
ATOM 4067 N N . GLY B 1 177 ? 3.297 -7.434 1.427 1 97.88 177 GLY B N 1
ATOM 4068 C CA . GLY B 1 177 ? 2.197 -7.371 0.479 1 97.88 177 GLY B CA 1
ATOM 4069 C C . GLY B 1 177 ? 2.012 -8.656 -0.302 1 97.88 177 GLY B C 1
ATOM 4070 O O . GLY B 1 177 ? 0.92 -8.93 -0.807 1 97.88 177 GLY B O 1
ATOM 4071 N N . GLY B 1 178 ? 3.025 -9.453 -0.418 1 97.94 178 GLY B N 1
ATOM 4072 C CA . GLY B 1 178 ? 2.936 -10.719 -1.14 1 97.94 178 GLY B CA 1
ATOM 4073 C C . GLY B 1 178 ? 2.068 -11.742 -0.44 1 97.94 178 GLY B C 1
ATOM 4074 O O . GLY B 1 178 ? 1.709 -12.766 -1.029 1 97.94 178 GLY B O 1
ATOM 4075 N N . HIS B 1 179 ? 1.619 -11.445 0.754 1 98.12 179 HIS B N 1
ATOM 4076 C CA . HIS B 1 179 ? 0.862 -12.414 1.543 1 98.12 179 HIS B CA 1
ATOM 4077 C C . HIS B 1 179 ? -0.615 -12.039 1.604 1 98.12 179 HIS B C 1
ATOM 4079 O O . HIS B 1 179 ? -1.368 -12.594 2.404 1 98.12 179 HIS B O 1
ATOM 4085 N N . THR B 1 180 ? -1.054 -11.086 0.8 1 98.19 180 THR B N 1
ATOM 4086 C CA . THR B 1 180 ? -2.475 -10.773 0.704 1 98.19 180 THR B CA 1
ATOM 4087 C C . THR B 1 180 ? -3.254 -11.953 0.135 1 98.19 180 THR B C 1
ATOM 4089 O O . THR B 1 180 ? -2.66 -12.914 -0.361 1 98.19 180 THR B O 1
ATOM 4092 N N . ASP B 1 181 ? -4.539 -11.875 0.229 1 97.5 181 ASP B N 1
ATOM 4093 C CA . ASP B 1 181 ? -5.418 -12.969 -0.156 1 97.5 181 ASP B CA 1
ATOM 4094 C C . ASP B 1 181 ? -5.418 -13.172 -1.669 1 97.5 181 ASP B C 1
ATOM 4096 O O . ASP B 1 181 ? -5.473 -12.203 -2.43 1 97.5 181 ASP B O 1
ATOM 4100 N N . PHE B 1 182 ? -5.297 -14.406 -2.113 1 97 182 PHE B N 1
ATOM 4101 C CA . PHE B 1 182 ? -5.465 -14.734 -3.523 1 97 182 PHE B CA 1
ATOM 4102 C C . PHE B 1 182 ? -6.934 -14.641 -3.928 1 97 182 PHE B C 1
ATOM 4104 O O . PHE B 1 182 ? -7.797 -15.242 -3.287 1 97 182 PHE B O 1
ATOM 4111 N N . ALA B 1 183 ? -7.234 -13.859 -4.949 1 95.75 183 ALA B N 1
ATOM 4112 C CA . ALA B 1 183 ? -8.57 -13.734 -5.523 1 95.75 183 ALA B CA 1
ATOM 4113 C C . ALA B 1 183 ? -8.656 -14.445 -6.871 1 95.75 183 ALA B C 1
ATOM 4115 O O . ALA B 1 183 ? -8.195 -13.93 -7.887 1 95.75 183 ALA B O 1
ATOM 4116 N N . PRO B 1 184 ? -9.281 -15.578 -6.91 1 93.56 184 PRO B N 1
ATOM 4117 C CA . PRO B 1 184 ? -9.406 -16.266 -8.195 1 93.56 184 PRO B CA 1
ATOM 4118 C C . PRO B 1 184 ? -10.25 -15.492 -9.203 1 93.56 184 PRO B C 1
ATOM 4120 O O . PRO B 1 184 ? -11.25 -14.883 -8.828 1 93.56 184 PRO B O 1
ATOM 4123 N N . ALA B 1 185 ? -9.875 -15.547 -10.461 1 90.62 185 ALA B N 1
ATOM 4124 C CA . ALA B 1 185 ? -10.492 -14.656 -11.445 1 90.62 185 ALA B CA 1
ATOM 4125 C C . ALA B 1 185 ? -11.523 -15.406 -12.289 1 90.62 185 ALA B C 1
ATOM 4127 O O . ALA B 1 185 ? -12.469 -14.797 -12.797 1 90.62 185 ALA B O 1
ATOM 4128 N N . ASP B 1 186 ? -11.297 -16.641 -12.484 1 90.19 186 ASP B N 1
ATOM 4129 C CA . ASP B 1 186 ? -12.156 -17.406 -13.383 1 90.19 186 ASP B CA 1
ATOM 4130 C C . ASP B 1 186 ? -12.344 -18.828 -12.875 1 90.19 186 ASP B C 1
ATOM 4132 O O . ASP B 1 186 ? -11.93 -19.156 -11.766 1 90.19 186 ASP B O 1
ATOM 4136 N N . GLU B 1 187 ? -12.992 -19.609 -13.703 1 91 187 GLU B N 1
ATOM 4137 C CA . GLU B 1 187 ? -13.406 -20.938 -13.25 1 91 187 GLU B CA 1
ATOM 4138 C C . GLU B 1 187 ? -12.195 -21.828 -12.969 1 91 187 GLU B C 1
ATOM 4140 O O . GLU B 1 187 ? -12.172 -22.547 -11.969 1 91 187 GLU B O 1
ATOM 4145 N N . ILE B 1 188 ? -11.219 -21.812 -13.844 1 95.12 188 ILE B N 1
ATOM 4146 C CA . ILE B 1 188 ? -10.047 -22.656 -13.664 1 95.12 188 ILE B CA 1
ATOM 4147 C C . ILE B 1 188 ? -9.297 -22.25 -12.398 1 95.12 188 ILE B C 1
ATOM 4149 O O . ILE B 1 188 ? -8.789 -23.094 -11.656 1 95.12 188 ILE B O 1
ATOM 4153 N N . GLU B 1 189 ? -9.195 -20.953 -12.109 1 94.94 189 GLU B N 1
ATOM 4154 C CA . GLU B 1 189 ? -8.523 -20.484 -10.906 1 94.94 189 GLU B CA 1
ATOM 4155 C C . GLU B 1 189 ? -9.336 -20.797 -9.656 1 94.94 189 GLU B C 1
ATOM 4157 O O . GLU B 1 189 ? -8.773 -21.031 -8.578 1 94.94 189 GLU B O 1
ATOM 4162 N N . ILE B 1 190 ? -10.633 -20.828 -9.773 1 92.56 190 ILE B N 1
ATOM 4163 C CA . ILE B 1 190 ? -11.469 -21.219 -8.648 1 92.56 190 ILE B CA 1
ATOM 4164 C C . ILE B 1 190 ? -11.227 -22.688 -8.305 1 92.56 190 ILE B C 1
ATOM 4166 O O . ILE B 1 190 ? -11.148 -23.047 -7.133 1 92.56 190 ILE B O 1
ATOM 4170 N N . GLU B 1 191 ? -11.148 -23.531 -9.367 1 95 191 GLU B N 1
ATOM 4171 C CA . GLU B 1 191 ? -10.82 -24.938 -9.133 1 95 191 GLU B CA 1
ATOM 4172 C C . GLU B 1 191 ? -9.445 -25.078 -8.492 1 95 191 GLU B C 1
ATOM 4174 O O . GLU B 1 191 ? -9.273 -25.859 -7.551 1 95 191 GLU B O 1
ATOM 4179 N N . LEU B 1 192 ? -8.508 -24.359 -9.039 1 96 192 LEU B N 1
ATOM 4180 C CA . LEU B 1 192 ? -7.16 -24.312 -8.484 1 96 192 LEU B CA 1
ATOM 4181 C C . LEU B 1 192 ? -7.191 -23.891 -7.02 1 96 192 LEU B C 1
ATOM 4183 O O . LEU B 1 192 ? -6.543 -24.516 -6.172 1 96 192 LEU B O 1
ATOM 4187 N N . TYR B 1 193 ? -7.926 -22.812 -6.738 1 93.44 193 TYR B N 1
ATOM 4188 C CA . TYR B 1 193 ? -8.102 -22.25 -5.402 1 93.44 193 TYR B CA 1
ATOM 4189 C C . TYR B 1 193 ? -8.633 -23.312 -4.434 1 93.44 193 TYR B C 1
ATOM 4191 O O . TYR B 1 193 ? -8.07 -23.5 -3.352 1 93.44 193 TYR B O 1
ATOM 4199 N N . ASN B 1 194 ? -9.641 -24 -4.809 1 92.31 194 ASN B N 1
ATOM 4200 C CA . ASN B 1 194 ? -10.258 -25 -3.961 1 92.31 194 ASN B CA 1
ATOM 4201 C C . ASN B 1 194 ? -9.312 -26.172 -3.699 1 92.31 194 ASN B C 1
ATOM 4203 O O . ASN B 1 194 ? -9.258 -26.703 -2.584 1 92.31 194 ASN B O 1
ATOM 4207 N N . GLU B 1 195 ? -8.617 -26.578 -4.684 1 93.56 195 GLU B N 1
ATOM 4208 C CA . GLU B 1 195 ? -7.68 -27.688 -4.527 1 93.56 195 GLU B CA 1
ATOM 4209 C C . GLU B 1 195 ? -6.555 -27.328 -3.557 1 93.56 195 GLU B C 1
ATOM 4211 O O . GLU B 1 195 ? -6.195 -28.141 -2.691 1 93.56 195 GLU B O 1
ATOM 4216 N N . ILE B 1 196 ? -5.98 -26.172 -3.783 1 93.12 196 ILE B N 1
ATOM 4217 C CA . ILE B 1 196 ? -4.879 -25.734 -2.932 1 93.12 196 ILE B CA 1
ATOM 4218 C C . ILE B 1 196 ? -5.363 -25.594 -1.49 1 93.12 196 ILE B C 1
ATOM 4220 O O . ILE B 1 196 ? -4.668 -26 -0.555 1 93.12 196 ILE B O 1
ATOM 4224 N N . LYS B 1 197 ? -6.52 -25 -1.328 1 91.19 197 LYS B N 1
ATOM 4225 C CA . LYS B 1 197 ? -7.09 -24.859 0.009 1 91.19 197 LYS B CA 1
ATOM 4226 C C . LYS B 1 197 ? -7.199 -26.219 0.694 1 91.19 197 LYS B C 1
ATOM 4228 O O . LYS B 1 197 ? -6.863 -26.359 1.872 1 91.19 197 LYS B O 1
ATOM 4233 N N . SER B 1 198 ? -7.699 -27.156 -0.011 1 90.56 198 SER B N 1
ATOM 4234 C CA . SER B 1 198 ? -7.852 -28.5 0.519 1 90.56 198 SER B CA 1
ATOM 4235 C C . SER B 1 198 ? -6.504 -29.109 0.896 1 90.56 198 SER B C 1
ATOM 4237 O O . SER B 1 198 ? -6.363 -29.703 1.967 1 90.56 198 SER B O 1
ATOM 4239 N N . LYS B 1 199 ? -5.523 -28.953 0.113 1 89.88 199 LYS B N 1
ATOM 4240 C CA . LYS B 1 199 ? -4.191 -29.5 0.335 1 89.88 199 LYS B CA 1
ATOM 4241 C C . LYS B 1 199 ? -3.521 -28.859 1.542 1 89.88 199 LYS B C 1
ATOM 4243 O O . LYS B 1 199 ? -2.834 -29.531 2.314 1 89.88 199 LYS B O 1
ATOM 4248 N N . LEU B 1 200 ? -3.725 -27.547 1.65 1 86.81 200 LEU B N 1
ATOM 4249 C CA . LEU B 1 200 ? -3.08 -26.797 2.719 1 86.81 200 LEU B CA 1
ATOM 4250 C C . LEU B 1 200 ? -3.85 -26.938 4.027 1 86.81 200 LEU B C 1
ATOM 4252 O O . LEU B 1 200 ? -3.322 -26.625 5.102 1 86.81 200 LEU B O 1
ATOM 4256 N N . GLY B 1 201 ? -5.117 -27.406 3.92 1 80.31 201 GLY B N 1
ATOM 4257 C CA . GLY B 1 201 ? -5.957 -27.484 5.105 1 80.31 201 GLY B CA 1
ATOM 4258 C C . GLY B 1 201 ? -6.426 -26.125 5.598 1 80.31 201 GLY B C 1
ATOM 4259 O O . GLY B 1 201 ? -6.637 -25.938 6.797 1 80.31 201 GLY B O 1
ATOM 4260 N N . CYS B 1 202 ? -6.41 -25.219 4.719 1 77.56 202 CYS B N 1
ATOM 4261 C CA . CYS B 1 202 ? -6.887 -23.891 5.086 1 77.56 202 CYS B CA 1
ATOM 4262 C C . CYS B 1 202 ? -8.406 -23.797 4.949 1 77.56 202 CYS B C 1
ATOM 4264 O O . CYS B 1 202 ? -8.961 -24.203 3.928 1 77.56 202 CYS B O 1
ATOM 4266 N N . GLY B 1 203 ? -9 -23.375 5.926 1 71.44 203 GLY B N 1
ATOM 4267 C CA . GLY B 1 203 ? -10.453 -23.281 5.898 1 71.44 203 GLY B CA 1
ATOM 4268 C C . GLY B 1 203 ? -10.961 -22.062 5.152 1 71.44 203 GLY B C 1
ATOM 4269 O O . GLY B 1 203 ? -12.125 -22.016 4.746 1 71.44 203 GLY B O 1
ATOM 4270 N N . LYS B 1 204 ? -10.07 -21.109 4.949 1 82.06 204 LYS B N 1
ATOM 4271 C CA . LYS B 1 204 ? -10.609 -19.875 4.371 1 82.06 204 LYS B CA 1
ATOM 4272 C C . LYS B 1 204 ? -9.727 -19.359 3.248 1 82.06 204 LYS B C 1
ATOM 4274 O O . LYS B 1 204 ? -9.867 -19.766 2.094 1 82.06 204 LYS B O 1
ATOM 4279 N N . ARG B 1 205 ? -8.773 -18.609 3.488 1 84.31 205 ARG B N 1
ATOM 4280 C CA . ARG B 1 205 ? -7.969 -17.906 2.49 1 84.31 205 ARG B CA 1
ATOM 4281 C C . ARG B 1 205 ? -6.539 -18.438 2.482 1 84.31 205 ARG B C 1
ATOM 4283 O O . ARG B 1 205 ? -6.113 -19.109 3.422 1 84.31 205 ARG B O 1
ATOM 4290 N N . PHE B 1 206 ? -5.809 -18.281 1.349 1 92.19 206 PHE B N 1
ATOM 4291 C CA . PHE B 1 206 ? -4.355 -18.406 1.334 1 92.19 206 PHE B CA 1
ATOM 4292 C C . PHE B 1 206 ? -3.727 -17.234 0.584 1 92.19 206 PHE B C 1
ATOM 4294 O O . PHE B 1 206 ? -4.43 -16.453 -0.065 1 92.19 206 PHE B O 1
ATOM 4301 N N . SER B 1 207 ? -2.439 -17.078 0.701 1 96.19 207 SER B N 1
ATOM 4302 C CA . SER B 1 207 ? -1.689 -15.938 0.179 1 96.19 207 SER B CA 1
ATOM 4303 C C . SER B 1 207 ? -1.492 -16.047 -1.329 1 96.19 207 SER B C 1
ATOM 4305 O O . SER B 1 207 ? -1.303 -17.156 -1.855 1 96.19 207 SER B O 1
ATOM 4307 N N . ILE B 1 208 ? -1.459 -14.898 -2.027 1 97.94 208 ILE B N 1
ATOM 4308 C CA . ILE B 1 208 ? -1.186 -14.805 -3.457 1 97.94 208 ILE B CA 1
ATOM 4309 C C . ILE B 1 208 ? 0.202 -15.367 -3.756 1 97.94 208 I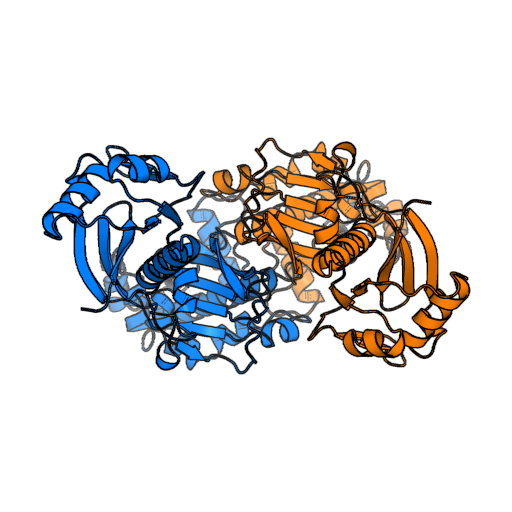LE B C 1
ATOM 4311 O O . ILE B 1 208 ? 0.451 -15.867 -4.855 1 97.94 208 ILE B O 1
ATOM 4315 N N . GLU B 1 209 ? 1.091 -15.375 -2.793 1 97.75 209 GLU B N 1
ATOM 4316 C CA . GLU B 1 209 ? 2.436 -15.922 -2.951 1 97.75 209 GLU B CA 1
ATOM 4317 C C . GLU B 1 209 ? 2.395 -17.406 -3.314 1 97.75 209 GLU B C 1
ATOM 4319 O O . GLU B 1 209 ? 3.322 -17.922 -3.936 1 97.75 209 GLU B O 1
ATOM 4324 N N . ARG B 1 210 ? 1.304 -18.078 -2.922 1 96.38 210 ARG B N 1
ATOM 4325 C CA . ARG B 1 210 ? 1.153 -19.5 -3.221 1 96.38 210 ARG B CA 1
ATOM 4326 C C . ARG B 1 210 ? 0.933 -19.734 -4.711 1 96.38 210 ARG B C 1
ATOM 4328 O O . ARG B 1 210 ? 1.062 -20.859 -5.199 1 96.38 210 ARG B O 1
ATOM 4335 N N . ILE B 1 211 ? 0.606 -18.719 -5.426 1 97.69 211 ILE B N 1
ATOM 4336 C CA . ILE B 1 211 ? 0.357 -18.781 -6.863 1 97.69 211 ILE B CA 1
ATOM 4337 C C . ILE B 1 211 ? 1.466 -18.047 -7.613 1 97.69 211 ILE B C 1
ATOM 4339 O O . ILE B 1 211 ? 1.99 -18.547 -8.609 1 97.69 211 ILE B O 1
ATOM 4343 N N . VAL B 1 212 ? 1.845 -16.859 -7.105 1 98.44 212 VAL B N 1
ATOM 4344 C CA . VAL B 1 212 ? 2.812 -16 -7.785 1 98.44 212 VAL B CA 1
ATOM 4345 C C . VAL B 1 212 ? 4.168 -16.109 -7.086 1 98.44 212 VAL B C 1
ATOM 4347 O O . VAL B 1 212 ? 4.543 -15.219 -6.312 1 98.44 212 VAL B O 1
ATOM 4350 N N . SER B 1 213 ? 4.902 -17.094 -7.332 1 97.5 213 SER B N 1
ATOM 4351 C CA . SER B 1 213 ? 6.254 -17.406 -6.883 1 97.5 213 SER B CA 1
ATOM 4352 C C . SER B 1 213 ? 6.812 -18.625 -7.617 1 97.5 213 SER B C 1
ATOM 4354 O O . SER B 1 213 ? 6.102 -19.266 -8.391 1 97.5 213 SER B O 1
ATOM 4356 N N . GLY B 1 214 ? 8.109 -18.906 -7.445 1 96.06 214 GLY B N 1
ATOM 4357 C CA . GLY B 1 214 ? 8.68 -20.125 -8.008 1 96.06 214 GLY B CA 1
ATOM 4358 C C . GLY B 1 214 ? 7.902 -21.375 -7.625 1 96.06 214 GLY B C 1
ATOM 4359 O O . GLY B 1 214 ? 7.395 -22.094 -8.492 1 96.06 214 GLY B O 1
ATOM 4360 N N . PRO B 1 215 ? 7.766 -21.656 -6.352 1 96.12 215 PRO B N 1
ATOM 4361 C CA . PRO B 1 215 ? 6.934 -22.766 -5.898 1 96.12 215 PRO B CA 1
ATOM 4362 C C . PRO B 1 215 ? 5.496 -22.672 -6.406 1 96.12 215 PRO B C 1
ATOM 4364 O O . PRO B 1 215 ? 4.855 -23.703 -6.648 1 96.12 215 PRO B O 1
ATOM 4367 N N . GLY B 1 216 ? 4.98 -21.484 -6.527 1 97 216 GLY B N 1
ATOM 4368 C CA . GLY B 1 216 ? 3.643 -21.297 -7.066 1 97 216 GLY B CA 1
ATOM 4369 C C . GLY B 1 216 ? 3.49 -21.828 -8.477 1 97 216 GLY B C 1
ATOM 4370 O O . GLY B 1 216 ? 2.461 -22.422 -8.82 1 97 216 GLY B O 1
ATOM 4371 N N . LEU B 1 217 ? 4.527 -21.641 -9.328 1 97.25 217 LEU B N 1
ATOM 4372 C CA . LEU B 1 217 ? 4.539 -22.188 -10.68 1 97.25 217 LEU B CA 1
ATOM 4373 C C . LEU B 1 217 ? 4.375 -23.703 -10.648 1 97.25 217 LEU B C 1
ATOM 4375 O O . LEU B 1 217 ? 3.6 -24.266 -11.43 1 97.25 217 LEU B O 1
ATOM 4379 N N . ALA B 1 218 ? 5.109 -24.266 -9.789 1 97.44 218 ALA B N 1
ATOM 4380 C CA . ALA B 1 218 ? 5.047 -25.719 -9.648 1 97.44 218 ALA B CA 1
ATOM 4381 C C . ALA B 1 218 ? 3.648 -26.156 -9.227 1 97.44 218 ALA B C 1
ATOM 4383 O O . ALA B 1 218 ? 3.123 -27.156 -9.75 1 97.44 218 ALA B O 1
ATOM 4384 N N . THR B 1 219 ? 3.066 -25.469 -8.305 1 97.12 219 THR B N 1
ATOM 4385 C CA . THR B 1 219 ? 1.73 -25.781 -7.805 1 97.12 219 THR B CA 1
ATOM 4386 C C . THR B 1 219 ? 0.705 -25.719 -8.938 1 97.12 219 THR B C 1
ATOM 4388 O O . THR B 1 219 ? -0.155 -26.594 -9.047 1 97.12 219 THR B O 1
ATOM 4391 N N . ILE B 1 220 ? 0.744 -24.703 -9.766 1 98.31 220 ILE B N 1
ATOM 4392 C CA . ILE B 1 220 ? -0.18 -24.547 -10.883 1 98.31 220 ILE B CA 1
ATOM 4393 C C . ILE B 1 220 ? -0.013 -25.703 -11.867 1 98.31 220 ILE B C 1
ATOM 4395 O O . ILE B 1 220 ? -0.998 -26.297 -12.297 1 98.31 220 ILE B O 1
ATOM 4399 N N . TYR B 1 221 ? 1.246 -26.016 -12.211 1 98.56 221 TYR B N 1
ATOM 4400 C CA . TYR B 1 221 ? 1.52 -27.094 -13.148 1 98.56 221 TYR B CA 1
ATOM 4401 C C . TYR B 1 221 ? 0.968 -28.422 -12.625 1 98.56 221 TYR B C 1
ATOM 4403 O O . TYR B 1 221 ? 0.339 -29.172 -13.367 1 98.56 221 TYR B O 1
ATOM 4411 N N . GLU B 1 222 ? 1.218 -28.688 -11.391 1 97.69 222 GLU B N 1
ATOM 4412 C CA . GLU B 1 222 ? 0.744 -29.922 -10.781 1 97.69 222 GLU B CA 1
ATOM 4413 C C . GLU B 1 222 ? -0.776 -30.031 -10.867 1 97.69 222 GLU B C 1
ATOM 4415 O O . GLU B 1 222 ? -1.313 -31.109 -11.156 1 97.69 222 GLU B O 1
ATOM 4420 N N . PHE B 1 223 ? -1.436 -29.016 -10.602 1 98.12 223 PHE B N 1
ATOM 4421 C CA . PHE B 1 223 ? -2.889 -28.969 -10.703 1 98.12 223 PHE B CA 1
ATOM 4422 C C . PHE B 1 223 ? -3.342 -29.281 -12.125 1 98.12 223 PHE B C 1
ATOM 4424 O O . PHE B 1 223 ? -4.227 -30.125 -12.328 1 98.12 223 PHE B O 1
ATOM 4431 N N . LEU B 1 224 ? -2.732 -28.578 -13.086 1 98.38 224 LEU B N 1
ATOM 4432 C CA . LEU B 1 224 ? -3.127 -28.75 -14.477 1 98.38 224 LEU B CA 1
ATOM 4433 C C . LEU B 1 224 ? -2.838 -30.156 -14.953 1 98.38 224 LEU B C 1
ATOM 4435 O O . LEU B 1 224 ? -3.631 -30.75 -15.695 1 98.38 224 LEU B O 1
ATOM 4439 N N . ALA B 1 225 ? -1.695 -30.703 -14.539 1 98.31 225 ALA B N 1
ATOM 4440 C CA . ALA B 1 225 ? -1.329 -32.062 -14.914 1 98.31 225 ALA B CA 1
ATOM 4441 C C . ALA B 1 225 ? -2.346 -33.062 -14.383 1 98.31 225 ALA B C 1
ATOM 4443 O O . ALA B 1 225 ? -2.646 -34.062 -15.047 1 98.31 225 ALA B O 1
ATOM 4444 N N . LYS B 1 226 ? -2.793 -32.875 -13.203 1 97.69 226 LYS B N 1
ATOM 4445 C CA . LYS B 1 226 ? -3.811 -33.719 -12.602 1 97.69 226 LYS B CA 1
ATOM 4446 C C . LYS B 1 226 ? -5.152 -33.562 -13.312 1 97.69 226 LYS B C 1
ATOM 4448 O O . LYS B 1 226 ? -5.863 -34.531 -13.547 1 97.69 226 LYS B O 1
ATOM 4453 N N . LYS B 1 227 ? -5.527 -32.344 -13.609 1 97.56 227 LYS B N 1
ATOM 4454 C CA . LYS B 1 227 ? -6.816 -32.031 -14.211 1 97.56 227 LYS B CA 1
ATOM 4455 C C . LYS B 1 227 ? -6.887 -32.531 -15.648 1 97.56 227 LYS B C 1
ATOM 4457 O O . LYS B 1 227 ? -7.945 -32.969 -16.109 1 97.56 227 LYS B O 1
ATOM 4462 N N . PHE B 1 228 ? -5.785 -32.406 -16.328 1 97.94 228 PHE B N 1
ATOM 4463 C CA . PHE B 1 228 ? -5.73 -32.781 -17.734 1 97.94 228 PHE B CA 1
ATOM 4464 C C . PHE B 1 228 ? -4.652 -33.844 -17.969 1 97.94 228 PHE B C 1
ATOM 4466 O O . PHE B 1 228 ? -3.699 -33.625 -18.719 1 97.94 228 PHE B O 1
ATOM 4473 N N . PRO B 1 229 ? -4.812 -35 -17.516 1 97.69 229 PRO B N 1
ATOM 4474 C CA . PRO B 1 229 ? -3.789 -36.031 -17.641 1 97.69 229 PRO B CA 1
ATOM 4475 C C . PRO B 1 229 ? -3.463 -36.375 -19.094 1 97.69 229 PRO B C 1
ATOM 4477 O O . PRO B 1 229 ? -2.336 -36.781 -19.391 1 97.69 229 PRO B O 1
ATOM 4480 N N . GLU B 1 230 ? -4.375 -36.188 -19.922 1 97.31 230 GLU B N 1
ATOM 4481 C CA . GLU B 1 230 ? -4.195 -36.5 -21.328 1 97.31 230 GLU B CA 1
ATOM 4482 C C . GLU B 1 230 ? -3.221 -35.562 -22 1 97.31 230 GLU B C 1
ATOM 4484 O O . GLU B 1 230 ? -2.672 -35.844 -23.062 1 97.31 230 GLU B O 1
ATOM 4489 N N . LYS B 1 231 ? -2.975 -34.406 -21.422 1 97.56 231 LYS B N 1
ATOM 4490 C CA . LYS B 1 231 ? -2.105 -33.406 -22 1 97.56 231 LYS B CA 1
ATOM 4491 C C . LYS B 1 231 ? -0.694 -33.5 -21.438 1 97.56 231 LYS B C 1
ATOM 4493 O O . LYS B 1 231 ? 0.199 -32.75 -21.859 1 97.56 231 LYS B O 1
ATOM 4498 N N . VAL B 1 232 ? -0.486 -34.406 -20.547 1 98.31 232 VAL B N 1
ATOM 4499 C CA . VAL B 1 232 ? 0.804 -34.5 -19.875 1 98.31 232 VAL B CA 1
ATOM 4500 C C . VAL B 1 232 ? 1.829 -35.125 -20.828 1 98.31 232 VAL B C 1
ATOM 4502 O O . VAL B 1 232 ? 1.601 -36.219 -21.375 1 98.31 232 VAL B O 1
ATOM 4505 N N . ASP B 1 233 ? 2.885 -34.406 -21.062 1 98.06 233 ASP B N 1
ATOM 4506 C CA . ASP B 1 233 ? 4.059 -34.938 -21.734 1 98.06 233 ASP B CA 1
ATOM 4507 C C . ASP B 1 233 ? 4.941 -35.719 -20.75 1 98.06 233 ASP B C 1
ATOM 4509 O O . ASP B 1 233 ? 5.543 -35.125 -19.859 1 98.06 233 ASP B O 1
ATOM 4513 N N . PRO B 1 234 ? 5.043 -37 -20.938 1 97.81 234 PRO B N 1
ATOM 4514 C CA . PRO B 1 234 ? 5.754 -37.812 -19.953 1 97.81 234 PRO B CA 1
ATOM 4515 C C . PRO B 1 234 ? 7.195 -37.344 -19.734 1 97.81 234 PRO B C 1
ATOM 4517 O O . PRO B 1 234 ? 7.695 -37.375 -18.609 1 97.81 234 PRO B O 1
ATOM 4520 N N . LYS B 1 235 ? 7.836 -36.969 -20.781 1 97.69 235 LYS B N 1
ATOM 4521 C CA . LYS B 1 235 ? 9.227 -36.531 -20.672 1 97.69 235 LYS B CA 1
ATOM 4522 C C . LYS B 1 235 ? 9.344 -35.25 -19.828 1 97.69 235 LYS B C 1
ATOM 4524 O O . LYS B 1 235 ? 10.188 -35.188 -18.938 1 97.69 235 LYS B O 1
ATOM 4529 N N . VAL B 1 236 ? 8.531 -34.344 -20.109 1 97.94 236 VAL B N 1
ATOM 4530 C CA . VAL B 1 236 ? 8.539 -33.062 -19.391 1 97.94 236 VAL B CA 1
ATOM 4531 C C . VAL B 1 236 ? 8.141 -33.312 -17.938 1 97.94 236 VAL B C 1
ATOM 4533 O O . VAL B 1 236 ? 8.727 -32.719 -17.031 1 97.94 236 VAL B O 1
ATOM 4536 N N . HIS B 1 237 ? 7.156 -34.062 -17.734 1 98.06 237 HIS B N 1
ATOM 4537 C CA . HIS B 1 237 ? 6.672 -34.344 -16.391 1 98.06 237 HIS B CA 1
ATOM 4538 C C . HIS B 1 237 ? 7.754 -35.031 -15.539 1 98.06 237 HIS B C 1
ATOM 4540 O O . HIS B 1 237 ? 7.902 -34.719 -14.359 1 98.06 237 HIS B O 1
ATOM 4546 N N . GLU B 1 238 ? 8.461 -35.969 -16.094 1 97.81 238 GLU B N 1
ATOM 4547 C CA . GLU B 1 238 ? 9.555 -36.625 -15.391 1 97.81 238 GLU B CA 1
ATOM 4548 C C . GLU B 1 238 ? 10.641 -35.625 -15.016 1 97.81 238 GLU B C 1
ATOM 4550 O O . GLU B 1 238 ? 11.18 -35.688 -13.906 1 97.81 238 GLU B O 1
ATOM 4555 N N . GLU B 1 239 ? 10.961 -34.781 -15.992 1 97.69 239 GLU B N 1
ATOM 4556 C CA . GLU B 1 239 ? 11.922 -33.719 -15.711 1 97.69 239 GLU B CA 1
ATOM 4557 C C . GLU B 1 239 ? 11.453 -32.844 -14.562 1 97.69 239 GLU B C 1
ATOM 4559 O O . GLU B 1 239 ? 12.242 -32.469 -13.688 1 97.69 239 GLU B O 1
ATOM 4564 N N . PHE B 1 240 ? 10.211 -32.531 -14.586 1 97.69 240 PHE B N 1
ATOM 4565 C CA . PHE B 1 240 ? 9.594 -31.703 -13.555 1 97.69 240 PHE B CA 1
ATOM 4566 C C . PHE B 1 240 ? 9.703 -32.375 -12.188 1 97.69 240 PHE B C 1
ATOM 4568 O O . PHE B 1 240 ? 10.094 -31.734 -11.211 1 97.69 240 PHE B O 1
ATOM 4575 N N . LEU B 1 241 ? 9.398 -33.656 -12.078 1 97 241 LEU B N 1
ATOM 4576 C CA . LEU B 1 241 ? 9.414 -34.375 -10.82 1 97 241 LEU B CA 1
ATOM 4577 C C . LEU B 1 241 ? 10.828 -34.469 -10.266 1 97 241 LEU B C 1
ATOM 4579 O O . LEU B 1 241 ? 11.016 -34.469 -9.047 1 97 241 LEU B O 1
ATOM 4583 N N . LYS B 1 242 ? 11.836 -34.438 -11.109 1 96.94 242 LYS B N 1
ATOM 4584 C CA . LYS B 1 242 ? 13.227 -34.594 -10.703 1 96.94 242 LYS B CA 1
ATOM 4585 C C . LYS B 1 242 ? 13.875 -33.25 -10.375 1 96.94 242 LYS B C 1
ATOM 4587 O O . LYS B 1 242 ? 14.945 -33.219 -9.766 1 96.94 242 LYS B O 1
ATOM 4592 N N . ALA B 1 243 ? 13.273 -32.188 -10.758 1 94.81 243 ALA B N 1
ATOM 4593 C CA . ALA B 1 243 ? 13.891 -30.875 -10.719 1 94.81 243 ALA B CA 1
ATOM 4594 C C . ALA B 1 243 ? 13.898 -30.312 -9.297 1 94.81 243 ALA B C 1
ATOM 4596 O O . ALA B 1 243 ? 14.625 -29.359 -9.008 1 94.81 243 ALA B O 1
ATOM 4597 N N . ASN B 1 244 ? 13.211 -30.828 -8.352 1 90 244 ASN B N 1
ATOM 4598 C CA . ASN B 1 244 ? 13.133 -30.359 -6.969 1 90 244 ASN B CA 1
ATOM 4599 C C . ASN B 1 244 ? 12.883 -28.859 -6.887 1 90 244 ASN B C 1
ATOM 4601 O O . ASN B 1 244 ? 11.812 -28.391 -7.277 1 90 244 ASN B O 1
ATOM 4605 N N . THR B 1 245 ? 13.961 -28.047 -6.551 1 86.94 245 THR B N 1
ATOM 4606 C CA . THR B 1 245 ? 13.789 -26.625 -6.355 1 86.94 245 THR B CA 1
ATOM 4607 C C . THR B 1 245 ? 13.852 -25.875 -7.688 1 86.94 245 THR B C 1
ATOM 4609 O O . THR B 1 245 ? 13.602 -24.672 -7.742 1 86.94 245 THR B O 1
ATOM 4612 N N . GLN B 1 246 ? 14.055 -26.594 -8.789 1 91.81 246 GLN B N 1
ATOM 4613 C CA . GLN B 1 246 ? 14.188 -25.969 -10.102 1 91.81 246 GLN B CA 1
ATOM 4614 C C . GLN B 1 246 ? 12.977 -26.25 -10.977 1 91.81 246 GLN B C 1
ATOM 4616 O O . GLN B 1 246 ? 13.062 -26.203 -12.203 1 91.81 246 GLN B O 1
ATOM 4621 N N . GLN B 1 247 ? 11.875 -26.609 -10.359 1 95.94 247 GLN B N 1
ATOM 4622 C CA . GLN B 1 247 ? 10.664 -26.938 -11.094 1 95.94 247 GLN B CA 1
ATOM 4623 C C . GLN B 1 247 ? 10.195 -25.766 -11.953 1 95.94 247 GLN B C 1
ATOM 4625 O O . GLN B 1 247 ? 9.742 -25.969 -13.086 1 95.94 247 GLN B O 1
ATOM 4630 N N . GLY B 1 248 ? 10.32 -24.562 -11.383 1 94.62 248 GLY B N 1
ATOM 4631 C CA . GLY B 1 248 ? 9.961 -23.391 -12.148 1 94.62 248 GLY B CA 1
ATOM 4632 C C . GLY B 1 248 ? 10.75 -23.25 -13.445 1 94.62 248 GLY B C 1
ATOM 4633 O O . GLY B 1 248 ? 10.203 -22.844 -14.469 1 94.62 248 GLY B O 1
ATOM 4634 N N . LYS B 1 249 ? 12 -23.625 -13.383 1 94.62 249 LYS B N 1
ATOM 4635 C CA . LYS B 1 249 ? 12.859 -23.578 -14.555 1 94.62 249 LYS B CA 1
ATOM 4636 C C . LYS B 1 249 ? 12.398 -24.562 -15.625 1 94.62 249 LYS B C 1
ATOM 4638 O O . LYS B 1 249 ? 12.375 -24.219 -16.812 1 94.62 249 LYS B O 1
ATOM 4643 N N . VAL B 1 250 ? 12.047 -25.719 -15.211 1 97.19 250 VAL B N 1
ATOM 4644 C CA . VAL B 1 250 ? 11.57 -26.75 -16.125 1 97.19 250 VAL B CA 1
ATOM 4645 C C . VAL B 1 250 ? 10.336 -26.234 -16.875 1 97.19 250 VAL B C 1
ATOM 4647 O O . VAL B 1 250 ? 10.227 -26.391 -18.094 1 97.19 250 VAL B O 1
ATOM 4650 N N . ILE B 1 251 ? 9.438 -25.641 -16.156 1 98 251 ILE B N 1
ATOM 4651 C CA . ILE B 1 251 ? 8.203 -25.109 -16.734 1 98 251 ILE B CA 1
ATOM 4652 C C . ILE B 1 251 ? 8.531 -24.016 -17.75 1 98 251 ILE B C 1
ATOM 4654 O O . ILE B 1 251 ? 8.039 -24.047 -18.891 1 98 251 ILE B O 1
ATOM 4658 N N . GLY B 1 252 ? 9.375 -23.047 -17.359 1 96.56 252 GLY B N 1
ATOM 4659 C CA . GLY B 1 252 ? 9.742 -21.953 -18.234 1 96.56 252 GLY B CA 1
ATOM 4660 C C . GLY B 1 252 ? 10.422 -22.406 -19.516 1 96.56 252 GLY B C 1
ATOM 4661 O O . GLY B 1 252 ? 10.125 -21.906 -20.609 1 96.56 252 GLY B O 1
ATOM 4662 N N . GLU B 1 253 ? 11.25 -23.391 -19.391 1 96.56 253 GLU B N 1
ATOM 4663 C CA . GLU B 1 253 ? 12.039 -23.844 -20.531 1 96.56 253 GLU B CA 1
ATOM 4664 C C . GLU B 1 253 ? 11.188 -24.625 -21.516 1 96.56 253 GLU B C 1
ATOM 4666 O O . GLU B 1 253 ? 11.477 -24.641 -22.719 1 96.56 253 GLU B O 1
ATOM 4671 N N . ASN B 1 254 ? 10.133 -25.234 -21.062 1 97.62 254 ASN B N 1
ATOM 4672 C CA . ASN B 1 254 ? 9.328 -26.094 -21.922 1 97.62 254 ASN B CA 1
ATOM 4673 C C . ASN B 1 254 ? 8.047 -25.391 -22.375 1 97.62 254 ASN B C 1
ATOM 4675 O O . ASN B 1 254 ? 7.285 -25.938 -23.172 1 97.62 254 ASN B O 1
ATOM 4679 N N . ALA B 1 255 ? 7.809 -24.188 -21.969 1 96.94 255 ALA B N 1
ATOM 4680 C CA . ALA B 1 255 ? 6.527 -23.516 -22.156 1 96.94 255 ALA B CA 1
ATOM 4681 C C . ALA B 1 255 ? 6.254 -23.25 -23.625 1 96.94 255 ALA B C 1
ATOM 4683 O O . ALA B 1 255 ? 5.098 -23.219 -24.062 1 96.94 255 ALA B O 1
ATOM 4684 N N . LYS B 1 256 ? 7.223 -23.094 -24.453 1 94.12 256 LYS B N 1
ATOM 4685 C CA . LYS B 1 256 ? 7.047 -22.781 -25.859 1 94.12 256 LYS B CA 1
ATOM 4686 C C . LYS B 1 256 ? 6.473 -23.969 -26.625 1 94.12 256 LYS B C 1
ATOM 4688 O O . LYS B 1 256 ? 5.758 -23.797 -27.609 1 94.12 256 LYS B O 1
ATOM 4693 N N . THR B 1 257 ? 6.727 -25.125 -26.156 1 95.44 257 THR B N 1
ATOM 4694 C CA . THR B 1 257 ? 6.352 -26.297 -26.953 1 95.44 257 THR B CA 1
ATOM 4695 C C . THR B 1 257 ? 5.391 -27.188 -26.172 1 95.44 257 THR B C 1
ATOM 4697 O O . THR B 1 257 ? 4.723 -28.047 -26.75 1 95.44 257 THR B O 1
ATOM 4700 N N . ASN B 1 258 ? 5.383 -27.016 -24.906 1 97.5 258 ASN B N 1
ATOM 4701 C CA . ASN B 1 258 ? 4.523 -27.844 -24.062 1 97.5 258 ASN B CA 1
ATOM 4702 C C . ASN B 1 258 ? 3.268 -27.094 -23.641 1 97.5 258 ASN B C 1
ATOM 4704 O O . ASN B 1 258 ? 3.355 -26.062 -22.984 1 97.5 258 ASN B O 1
ATOM 4708 N N . GLU B 1 259 ? 2.182 -27.688 -23.922 1 97.38 259 GLU B N 1
ATOM 4709 C CA . GLU B 1 259 ? 0.894 -27.031 -23.734 1 97.38 259 GLU B CA 1
ATOM 4710 C C . GLU B 1 259 ? 0.635 -26.75 -22.25 1 97.38 259 GLU B C 1
ATOM 4712 O O . GLU B 1 259 ? 0.187 -25.656 -21.891 1 97.38 259 GLU B O 1
ATOM 4717 N N . LEU B 1 260 ? 0.89 -27.703 -21.391 1 98.12 260 LEU B N 1
ATOM 4718 C CA . LEU B 1 260 ? 0.615 -27.516 -19.969 1 98.12 260 LEU B CA 1
ATOM 4719 C C . LEU B 1 260 ? 1.555 -26.484 -19.359 1 98.12 260 LEU B C 1
ATOM 4721 O O . LEU B 1 260 ? 1.144 -25.703 -18.5 1 98.12 260 LEU B O 1
ATOM 4725 N N . CYS B 1 261 ? 2.818 -26.547 -19.781 1 98.44 261 CYS B N 1
ATOM 4726 C CA . CYS B 1 261 ? 3.766 -25.531 -19.312 1 98.44 261 CYS B CA 1
ATOM 4727 C C . CYS B 1 261 ? 3.354 -24.141 -19.766 1 98.44 261 CYS B C 1
ATOM 4729 O O . CYS B 1 261 ? 3.438 -23.188 -19 1 98.44 261 CYS B O 1
ATOM 4731 N N . ASN B 1 262 ? 2.918 -24.094 -21.016 1 98.31 262 ASN B N 1
ATOM 4732 C CA . ASN B 1 262 ? 2.439 -22.812 -21.531 1 98.31 262 ASN B CA 1
ATOM 4733 C C . ASN B 1 262 ? 1.244 -22.297 -20.75 1 98.31 262 ASN B C 1
ATOM 4735 O O . ASN B 1 262 ? 1.218 -21.141 -20.344 1 98.31 262 ASN B O 1
ATOM 4739 N N . GLN B 1 263 ? 0.275 -23.156 -20.531 1 98.25 263 GLN B N 1
ATOM 4740 C CA . GLN B 1 263 ? -0.918 -22.781 -19.781 1 98.25 263 GLN B CA 1
ATOM 4741 C C . GLN B 1 263 ? -0.565 -22.391 -18.344 1 98.25 263 GLN B C 1
ATOM 4743 O O . GLN B 1 263 ? -1.164 -21.469 -17.781 1 98.25 263 GLN B O 1
ATOM 4748 N N . THR B 1 264 ? 0.38 -23.094 -17.766 1 98.62 264 THR B N 1
ATOM 4749 C CA . THR B 1 264 ? 0.853 -22.781 -16.422 1 98.62 264 THR B CA 1
ATOM 4750 C C . THR B 1 264 ? 1.381 -21.344 -16.344 1 98.62 264 THR B C 1
ATOM 4752 O O . THR B 1 264 ? 0.994 -20.578 -15.469 1 98.62 264 THR B O 1
ATOM 4755 N N . LEU B 1 265 ? 2.207 -21 -17.297 1 98.56 265 LEU B N 1
ATOM 4756 C CA . LEU B 1 265 ? 2.799 -19.672 -17.312 1 98.56 265 LEU B CA 1
ATOM 4757 C C . LEU B 1 265 ? 1.74 -18.609 -17.578 1 98.56 265 LEU B C 1
ATOM 4759 O O . LEU B 1 265 ? 1.812 -17.5 -17.031 1 98.56 265 LEU B O 1
ATOM 4763 N N . GLU B 1 266 ? 0.779 -18.922 -18.375 1 98.31 266 GLU B N 1
ATOM 4764 C CA . GLU B 1 266 ? -0.284 -17.969 -18.656 1 98.31 266 GLU B CA 1
ATOM 4765 C C . GLU B 1 266 ? -1.1 -17.672 -17.391 1 98.31 266 GLU B C 1
ATOM 4767 O O . GLU B 1 266 ? -1.423 -16.516 -17.125 1 98.31 266 GLU B O 1
ATOM 4772 N N . ILE B 1 267 ? -1.448 -18.719 -16.594 1 98.25 267 ILE B N 1
ATOM 4773 C CA . ILE B 1 267 ? -2.18 -18.547 -15.352 1 98.25 267 ILE B CA 1
ATOM 4774 C C . ILE B 1 267 ? -1.329 -17.75 -14.367 1 98.25 267 ILE B C 1
ATOM 4776 O O . ILE B 1 267 ? -1.815 -16.797 -13.742 1 98.25 267 ILE B O 1
ATOM 4780 N N . PHE B 1 268 ? -0.03 -18.141 -14.305 1 98.5 268 PHE B N 1
ATOM 4781 C CA . PHE B 1 268 ? 0.913 -17.484 -13.414 1 98.5 268 PHE B CA 1
ATOM 4782 C C . PHE B 1 268 ? 1.02 -15.992 -13.742 1 98.5 268 PHE B C 1
ATOM 4784 O O . PHE B 1 268 ? 0.89 -15.148 -12.859 1 98.5 268 PHE B O 1
ATOM 4791 N N . VAL B 1 269 ? 1.22 -15.641 -14.969 1 98.62 269 VAL B N 1
ATOM 4792 C CA . VAL B 1 269 ? 1.443 -14.273 -15.414 1 98.62 269 VAL B CA 1
ATOM 4793 C C . VAL B 1 269 ? 0.158 -13.461 -15.266 1 98.62 269 VAL B C 1
ATOM 4795 O O . VAL B 1 269 ? 0.198 -12.281 -14.898 1 98.62 269 VAL B O 1
ATOM 4798 N N . GLY B 1 270 ? -0.968 -14.07 -15.539 1 98.25 270 GLY B N 1
ATOM 4799 C CA . GLY B 1 270 ? -2.24 -13.414 -15.297 1 98.25 270 GLY B CA 1
ATOM 4800 C C . GLY B 1 270 ? -2.447 -13.039 -13.836 1 98.25 270 GLY B C 1
ATOM 4801 O O . GLY B 1 270 ? -2.82 -11.906 -13.523 1 98.25 270 GLY B O 1
ATOM 4802 N N . ALA B 1 271 ? -2.186 -14 -12.945 1 98.38 271 ALA B N 1
ATOM 4803 C CA . ALA B 1 271 ? -2.311 -13.758 -11.508 1 98.38 271 ALA B CA 1
ATOM 4804 C C . ALA B 1 271 ? -1.312 -12.711 -11.031 1 98.38 271 ALA B C 1
ATOM 4806 O O . ALA B 1 271 ? -1.637 -11.867 -10.188 1 98.38 271 ALA B O 1
ATOM 4807 N N . TYR B 1 272 ? -0.074 -12.797 -11.602 1 98.81 272 TYR B N 1
ATOM 4808 C CA . TYR B 1 272 ? 0.967 -11.82 -11.289 1 98.81 272 TYR B CA 1
ATOM 4809 C C . TYR B 1 272 ? 0.533 -10.414 -11.672 1 98.81 272 TYR B C 1
ATOM 4811 O O . TYR B 1 272 ? 0.667 -9.477 -10.875 1 98.81 272 TYR B O 1
ATOM 4819 N N . GLY B 1 273 ? -0.039 -10.273 -12.859 1 98.69 273 GLY B N 1
ATOM 4820 C CA . GLY B 1 273 ? -0.551 -8.984 -13.305 1 98.69 273 GLY B CA 1
ATOM 4821 C C . GLY B 1 273 ? -1.654 -8.438 -12.422 1 98.69 273 GLY B C 1
ATOM 4822 O O . GLY B 1 273 ? -1.654 -7.258 -12.078 1 98.69 273 GLY B O 1
ATOM 4823 N N . ARG B 1 274 ? -2.6 -9.266 -12.016 1 98.31 274 ARG B N 1
ATOM 4824 C CA . ARG B 1 274 ? -3.697 -8.836 -11.148 1 98.31 274 ARG B CA 1
ATOM 4825 C C . ARG B 1 274 ? -3.18 -8.352 -9.805 1 98.31 274 ARG B C 1
ATOM 4827 O O . ARG B 1 274 ? -3.635 -7.324 -9.289 1 98.31 274 ARG B O 1
ATOM 4834 N N . GLU B 1 275 ? -2.229 -9.094 -9.219 1 98.69 275 GLU B N 1
ATOM 4835 C CA . GLU B 1 275 ? -1.666 -8.68 -7.941 1 98.69 275 GLU B CA 1
ATOM 4836 C C . GLU B 1 275 ? -0.882 -7.375 -8.086 1 98.69 275 GLU B C 1
ATOM 4838 O O . GLU B 1 275 ? -0.936 -6.512 -7.207 1 98.69 275 GLU B O 1
ATOM 4843 N N . ALA B 1 276 ? -0.114 -7.281 -9.148 1 98.88 276 ALA B N 1
ATOM 4844 C CA . ALA B 1 276 ? 0.579 -6.023 -9.43 1 98.88 276 ALA B CA 1
ATOM 4845 C C . ALA B 1 276 ? -0.404 -4.859 -9.492 1 98.88 276 ALA B C 1
ATOM 4847 O O . ALA B 1 276 ? -0.162 -3.803 -8.906 1 98.88 276 ALA B O 1
ATOM 4848 N N . GLY B 1 277 ? -1.494 -5.059 -10.203 1 98.69 277 GLY B N 1
ATOM 4849 C CA . GLY B 1 277 ? -2.533 -4.043 -10.25 1 98.69 277 GLY B CA 1
ATOM 4850 C C . GLY B 1 277 ? -3.096 -3.703 -8.883 1 98.69 277 GLY B C 1
ATOM 4851 O O . GLY B 1 277 ? -3.332 -2.533 -8.578 1 98.69 277 GLY B O 1
ATOM 4852 N N . ASN B 1 278 ? -3.354 -4.734 -8.07 1 98.75 278 ASN B N 1
ATOM 4853 C CA . ASN B 1 278 ? -3.816 -4.508 -6.707 1 98.75 278 ASN B CA 1
ATOM 4854 C C . ASN B 1 278 ? -2.809 -3.688 -5.902 1 98.75 278 ASN B C 1
ATOM 4856 O O . ASN B 1 278 ? -3.191 -2.779 -5.164 1 98.75 278 ASN B O 1
ATOM 4860 N N . ALA B 1 279 ? -1.534 -4.035 -6.047 1 98.81 279 ALA B N 1
ATOM 4861 C CA . ALA B 1 279 ? -0.489 -3.271 -5.367 1 98.81 279 ALA B CA 1
ATOM 4862 C C . ALA B 1 279 ? -0.488 -1.815 -5.828 1 98.81 279 ALA B C 1
ATOM 4864 O O . ALA B 1 279 ? -0.38 -0.9 -5.008 1 98.81 279 ALA B O 1
ATOM 4865 N N . MET B 1 280 ? -0.626 -1.608 -7.125 1 98.75 280 MET B N 1
ATOM 4866 C CA . MET B 1 280 ? -0.639 -0.253 -7.668 1 98.75 280 MET B CA 1
ATOM 4867 C C . MET B 1 280 ? -1.811 0.547 -7.109 1 98.75 280 MET B C 1
ATOM 4869 O O . MET B 1 280 ? -1.683 1.744 -6.848 1 98.75 280 MET B O 1
ATOM 4873 N N . LEU B 1 281 ? -2.908 -0.064 -6.906 1 98.56 281 LEU B N 1
ATOM 4874 C CA . LEU B 1 281 ? -4.078 0.611 -6.352 1 98.56 281 LEU B CA 1
ATOM 4875 C C . LEU B 1 281 ? -3.818 1.05 -4.914 1 98.56 281 LEU B C 1
ATOM 4877 O O . LEU B 1 281 ? -4.406 2.025 -4.441 1 98.56 281 LEU B O 1
ATOM 4881 N N . LYS B 1 282 ? -2.949 0.314 -4.168 1 98.62 282 LYS B N 1
ATOM 4882 C CA . LYS B 1 282 ? -2.643 0.605 -2.77 1 98.62 282 LYS B CA 1
ATOM 4883 C C . LYS B 1 282 ? -1.646 1.756 -2.654 1 98.62 282 LYS B C 1
ATOM 4885 O O . LYS B 1 282 ? -1.609 2.451 -1.637 1 98.62 282 LYS B O 1
ATOM 4890 N N . TYR B 1 283 ? -0.866 2.029 -3.76 1 98.38 283 TYR B N 1
ATOM 4891 C CA . TYR B 1 283 ? 0.232 2.98 -3.623 1 98.38 283 TYR B CA 1
ATOM 4892 C C . TYR B 1 283 ? 0.077 4.137 -4.602 1 98.38 283 TYR B C 1
ATOM 4894 O O . TYR B 1 283 ? 0.665 5.203 -4.41 1 98.38 283 TYR B O 1
ATOM 4902 N N . LEU B 1 284 ? -0.658 3.924 -5.742 1 97.62 284 LEU B N 1
ATOM 4903 C CA . LEU B 1 284 ? -0.693 4.832 -6.887 1 97.62 284 LEU B CA 1
ATOM 4904 C C . LEU B 1 284 ? 0.704 5.348 -7.215 1 97.62 284 LEU B C 1
ATOM 4906 O O . LEU B 1 284 ? 0.955 6.551 -7.164 1 97.62 284 LEU B O 1
ATOM 4910 N N . PRO B 1 285 ? 1.56 4.48 -7.594 1 98.5 285 PRO B N 1
ATOM 4911 C CA . PRO B 1 285 ? 2.98 4.797 -7.754 1 98.5 285 PRO B CA 1
ATOM 4912 C C . PRO B 1 285 ? 3.279 5.539 -9.055 1 98.5 285 PRO B C 1
ATOM 4914 O O . PRO B 1 285 ? 3.996 5.02 -9.914 1 98.5 285 PRO B O 1
ATOM 4917 N N . ARG B 1 286 ? 2.916 6.777 -9.156 1 97.38 286 ARG B N 1
ATOM 4918 C CA . ARG B 1 286 ? 3.164 7.598 -10.336 1 97.38 286 ARG B CA 1
ATOM 4919 C C . ARG B 1 286 ? 4.652 7.898 -10.484 1 97.38 286 ARG B C 1
ATOM 4921 O O . ARG B 1 286 ? 5.094 8.352 -11.547 1 97.38 286 ARG B O 1
ATOM 4928 N N . GLY B 1 287 ? 5.465 7.699 -9.414 1 97.75 287 GLY B N 1
ATOM 4929 C CA . GLY B 1 287 ? 6.914 7.797 -9.516 1 97.75 287 GLY B CA 1
ATOM 4930 C C . GLY B 1 287 ? 7.543 6.617 -10.227 1 97.75 287 GLY B C 1
ATOM 4931 O O . GLY B 1 287 ? 8.727 6.648 -10.562 1 97.75 287 GLY B O 1
ATOM 4932 N N . GLY B 1 288 ? 6.754 5.574 -10.375 1 98.69 288 GLY B N 1
ATOM 4933 C CA . GLY B 1 288 ? 7.195 4.367 -11.055 1 98.69 288 GLY B CA 1
ATOM 4934 C C . GLY B 1 288 ? 6.82 3.096 -10.32 1 98.69 288 GLY B C 1
ATOM 4935 O O . GLY B 1 288 ? 6.957 3.016 -9.102 1 98.69 288 GLY B O 1
ATOM 4936 N N . PHE B 1 289 ? 6.328 2.176 -11.039 1 98.88 289 PHE B N 1
ATOM 4937 C CA . PHE B 1 289 ? 6.066 0.833 -10.539 1 98.88 289 PHE B CA 1
ATOM 4938 C C . PHE B 1 289 ? 6.98 -0.184 -11.211 1 98.88 289 PHE B C 1
ATOM 4940 O O . PHE B 1 289 ? 7.023 -0.271 -12.438 1 98.88 289 PHE B O 1
ATOM 4947 N N . TYR B 1 290 ? 7.711 -0.97 -10.445 1 98.81 290 TYR B N 1
ATOM 4948 C CA . TYR B 1 290 ? 8.797 -1.785 -10.969 1 98.81 290 TYR B CA 1
ATOM 4949 C C . TYR B 1 290 ? 8.562 -3.264 -10.688 1 98.81 290 TYR B C 1
ATOM 4951 O O . TYR B 1 290 ? 8.297 -3.65 -9.547 1 98.81 290 TYR B O 1
ATOM 4959 N N . ILE B 1 291 ? 8.578 -4.043 -11.711 1 98.69 291 ILE B N 1
ATOM 4960 C CA . ILE B 1 291 ? 8.586 -5.496 -11.586 1 98.69 291 ILE B CA 1
ATOM 4961 C C . ILE B 1 291 ? 10.023 -5.996 -11.414 1 98.69 291 ILE B C 1
ATOM 4963 O O . ILE B 1 291 ? 10.836 -5.871 -12.328 1 98.69 291 ILE B O 1
ATOM 4967 N N . THR B 1 292 ? 10.281 -6.52 -10.25 1 97.75 292 THR B N 1
ATOM 4968 C CA . THR B 1 292 ? 11.617 -7.02 -9.938 1 97.75 292 THR B CA 1
ATOM 4969 C C . THR B 1 292 ? 11.586 -8.531 -9.719 1 97.75 292 THR B C 1
ATOM 4971 O O . THR B 1 292 ? 10.617 -9.195 -10.07 1 97.75 292 THR B O 1
ATOM 4974 N N . GLY B 1 293 ? 12.68 -9.062 -9.188 1 94.06 293 GLY B N 1
ATOM 4975 C CA . GLY B 1 293 ? 12.742 -10.508 -9 1 94.06 293 GLY B CA 1
ATOM 4976 C C . GLY B 1 293 ? 13.188 -11.25 -10.242 1 94.06 293 GLY B C 1
ATOM 4977 O O . GLY B 1 293 ? 13.18 -10.695 -11.344 1 94.06 293 GLY B O 1
ATOM 4978 N N . GLY B 1 294 ? 13.492 -12.539 -10.125 1 93.94 294 GLY B N 1
ATOM 4979 C CA . GLY B 1 294 ? 14.148 -13.297 -11.18 1 93.94 294 GLY B CA 1
ATOM 4980 C C . GLY B 1 294 ? 13.172 -13.953 -12.133 1 93.94 294 GLY B C 1
ATOM 4981 O O . GLY B 1 294 ? 13.539 -14.32 -13.25 1 93.94 294 GLY B O 1
ATOM 4982 N N . LEU B 1 295 ? 11.891 -14.07 -11.852 1 95.38 295 LEU B N 1
ATOM 4983 C CA . LEU B 1 295 ? 10.969 -14.875 -12.641 1 95.38 295 LEU B CA 1
ATOM 4984 C C . LEU B 1 295 ? 10.539 -14.141 -13.898 1 95.38 295 LEU B C 1
ATOM 4986 O O . LEU B 1 295 ? 10.438 -14.734 -14.977 1 95.38 295 LEU B O 1
ATOM 4990 N N . ALA B 1 296 ? 10.281 -12.828 -13.781 1 96.44 296 ALA B N 1
ATOM 4991 C CA . ALA B 1 296 ? 9.82 -12.078 -14.945 1 96.44 296 ALA B CA 1
ATOM 4992 C C . ALA B 1 296 ? 10.898 -12.008 -16.031 1 96.44 296 ALA B C 1
ATOM 4994 O O . ALA B 1 296 ? 10.648 -12.344 -17.188 1 96.44 296 ALA B O 1
ATOM 4995 N N . PRO B 1 297 ? 12.164 -11.68 -15.68 1 95.88 297 PRO B N 1
ATOM 4996 C CA . PRO B 1 297 ? 13.211 -11.633 -16.703 1 95.88 297 PRO B CA 1
ATOM 4997 C C . PRO B 1 297 ? 13.469 -12.992 -17.344 1 95.88 297 PRO B C 1
ATOM 4999 O O . PRO B 1 297 ? 13.852 -13.062 -18.516 1 95.88 297 PRO B O 1
ATOM 5002 N N . LYS B 1 298 ? 13.266 -14.062 -16.641 1 94.94 298 LYS B N 1
ATOM 5003 C CA . LYS B 1 298 ? 13.508 -15.406 -17.156 1 94.94 298 LYS B CA 1
ATOM 5004 C C . LYS B 1 298 ? 12.359 -15.859 -18.062 1 94.94 298 LYS B C 1
ATOM 5006 O O . LYS B 1 298 ? 12.477 -16.859 -18.766 1 94.94 298 LYS B O 1
ATOM 5011 N N . ASN B 1 299 ? 11.266 -15.211 -18.031 1 96.19 299 ASN B N 1
ATOM 5012 C CA . ASN B 1 299 ? 10.094 -15.484 -18.859 1 96.19 299 ASN B CA 1
ATOM 5013 C C . ASN B 1 299 ? 9.633 -14.234 -19.609 1 96.19 299 ASN B C 1
ATOM 5015 O O . ASN B 1 299 ? 8.43 -13.945 -19.656 1 96.19 299 ASN B O 1
ATOM 5019 N N . LEU B 1 300 ? 10.5 -13.508 -20.172 1 96.19 300 LEU B N 1
ATOM 5020 C CA . LEU B 1 300 ? 10.32 -12.156 -20.688 1 96.19 300 LEU B CA 1
ATOM 5021 C C . LEU B 1 300 ? 9.195 -12.102 -21.703 1 96.19 300 LEU B C 1
ATOM 5023 O O . LEU B 1 300 ? 8.398 -11.164 -21.719 1 96.19 300 LEU B O 1
ATOM 5027 N N . ASP B 1 301 ? 9.07 -13.078 -22.594 1 96.12 301 ASP B N 1
ATOM 5028 C CA . ASP B 1 301 ? 8.086 -13.078 -23.672 1 96.12 301 ASP B CA 1
ATOM 5029 C C . ASP B 1 301 ? 6.664 -13.008 -23.109 1 96.12 301 ASP B C 1
ATOM 5031 O O . ASP B 1 301 ? 5.781 -12.391 -23.719 1 96.12 301 ASP B O 1
ATOM 5035 N N . TYR B 1 302 ? 6.41 -13.594 -22 1 97.12 302 TYR B N 1
ATOM 5036 C CA . TYR B 1 302 ? 5.082 -13.641 -21.391 1 97.12 302 TYR B CA 1
ATOM 5037 C C . TYR B 1 302 ? 4.715 -12.297 -20.766 1 97.12 302 TYR B C 1
ATOM 5039 O O . TYR B 1 302 ? 3.541 -12.039 -20.5 1 97.12 302 TYR B O 1
ATOM 5047 N N . PHE B 1 303 ? 5.684 -11.43 -20.578 1 97.5 303 PHE B N 1
ATOM 5048 C CA . PHE B 1 303 ? 5.449 -10.125 -19.953 1 97.5 303 PHE B CA 1
ATOM 5049 C C . PHE B 1 303 ? 5.52 -9.016 -21 1 97.5 303 PHE B C 1
ATOM 5051 O O . PHE B 1 303 ? 5.035 -7.906 -20.766 1 97.5 303 PHE B O 1
ATOM 5058 N N . THR B 1 304 ? 6.18 -9.297 -22.141 1 96.19 304 THR B N 1
ATOM 5059 C CA . THR B 1 304 ? 6.484 -8.203 -23.062 1 96.19 304 THR B CA 1
ATOM 5060 C C . THR B 1 304 ? 5.848 -8.461 -24.422 1 96.19 304 THR B C 1
ATOM 5062 O O . THR B 1 304 ? 5.508 -7.516 -25.141 1 96.19 304 THR B O 1
ATOM 5065 N N . LYS B 1 305 ? 5.773 -9.648 -24.812 1 95.31 305 LYS B N 1
ATOM 5066 C CA . LYS B 1 305 ? 5.234 -9.969 -26.141 1 95.31 305 LYS B CA 1
ATOM 5067 C C . LYS B 1 305 ? 3.762 -10.359 -26.047 1 95.31 305 LYS B C 1
ATOM 5069 O O . LYS B 1 305 ? 2.969 -10.023 -26.922 1 95.31 305 LYS B O 1
ATOM 5074 N N . LYS B 1 306 ? 3.492 -11.078 -24.984 1 92.75 306 LYS B N 1
ATOM 5075 C CA . LYS B 1 306 ? 2.086 -11.367 -24.719 1 92.75 306 LYS B CA 1
ATOM 5076 C C . LYS B 1 306 ? 1.438 -10.25 -23.906 1 92.75 306 LYS B C 1
ATOM 5078 O O . LYS B 1 306 ? 2.119 -9.539 -23.172 1 92.75 306 LYS B O 1
ATOM 5083 N N . ASP B 1 307 ? 0.149 -10.023 -24.016 1 95.69 307 ASP B N 1
ATOM 5084 C CA . ASP B 1 307 ? -0.5 -8.914 -23.328 1 95.69 307 ASP B CA 1
ATOM 5085 C C . ASP B 1 307 ? -1.163 -9.383 -22.031 1 95.69 307 ASP B C 1
ATOM 5087 O O . ASP B 1 307 ? -1.94 -8.641 -21.422 1 95.69 307 ASP B O 1
ATOM 5091 N N . ILE B 1 308 ? -0.785 -10.57 -21.641 1 96.88 308 ILE B N 1
ATOM 5092 C CA . ILE B 1 308 ? -1.439 -11.195 -20.5 1 96.88 308 ILE B CA 1
ATOM 5093 C C . ILE B 1 308 ? -1.198 -10.359 -19.25 1 96.88 308 ILE B C 1
ATOM 5095 O O . ILE B 1 308 ? -2.143 -10.023 -18.531 1 96.88 308 ILE B O 1
ATOM 5099 N N . PHE B 1 309 ? 0.032 -9.992 -19.031 1 98.38 309 PHE B N 1
ATOM 5100 C CA . PHE B 1 309 ? 0.411 -9.312 -17.797 1 98.38 309 PHE B CA 1
ATOM 5101 C C . PHE B 1 309 ? -0.241 -7.934 -17.719 1 98.38 309 PHE B C 1
ATOM 5103 O O . PHE B 1 309 ? -0.948 -7.629 -16.75 1 98.38 309 PHE B O 1
ATOM 5110 N N . LEU B 1 310 ? -0.075 -7.117 -18.672 1 98.31 310 LEU B N 1
ATOM 5111 C CA . LEU B 1 310 ? -0.56 -5.742 -18.656 1 98.31 310 LEU B CA 1
ATOM 5112 C C . LEU B 1 310 ? -2.084 -5.703 -18.688 1 98.31 310 LEU B C 1
ATOM 5114 O O . LEU B 1 310 ? -2.701 -4.852 -18.047 1 98.31 310 LEU B O 1
ATOM 5118 N N . ASN B 1 311 ? -2.682 -6.617 -19.469 1 97.5 311 ASN B N 1
ATOM 5119 C CA . ASN B 1 311 ? -4.141 -6.672 -19.484 1 97.5 311 ASN B CA 1
ATOM 5120 C C . ASN B 1 311 ? -4.695 -6.953 -18.094 1 97.5 311 ASN B C 1
ATOM 5122 O O . ASN B 1 311 ? -5.652 -6.309 -17.656 1 97.5 311 ASN B O 1
ATOM 5126 N N . ALA B 1 312 ? -4.102 -7.914 -17.422 1 97.5 312 ALA B N 1
ATOM 5127 C CA . ALA B 1 312 ? -4.543 -8.266 -16.062 1 97.5 312 ALA B CA 1
ATOM 5128 C C . ALA B 1 312 ? -4.266 -7.137 -15.086 1 97.5 312 ALA B C 1
ATOM 5130 O O . ALA B 1 312 ? -5.09 -6.844 -14.219 1 97.5 312 ALA B O 1
ATOM 5131 N N . LEU B 1 313 ? -3.125 -6.516 -15.227 1 98.38 313 LEU B N 1
ATOM 5132 C CA . LEU B 1 313 ? -2.686 -5.445 -14.336 1 98.38 313 LEU B CA 1
ATOM 5133 C C . LEU B 1 313 ? -3.639 -4.258 -14.398 1 98.38 313 LEU B C 1
ATOM 5135 O O . LEU B 1 313 ? -4.008 -3.697 -13.367 1 98.38 313 LEU B O 1
ATOM 5139 N N . PHE B 1 314 ? -4.078 -3.9 -15.586 1 97.94 314 PHE B N 1
ATOM 5140 C CA . PHE B 1 314 ? -4.809 -2.656 -15.797 1 97.94 314 PHE B CA 1
ATOM 5141 C C . PHE B 1 314 ? -6.312 -2.887 -15.703 1 97.94 314 PHE B C 1
ATOM 5143 O O . PHE B 1 314 ? -7.09 -1.932 -15.688 1 97.94 314 PHE B O 1
ATOM 5150 N N . ASP B 1 315 ? -6.781 -4.137 -15.648 1 96.44 315 ASP B N 1
ATOM 5151 C CA . ASP B 1 315 ? -8.203 -4.445 -15.555 1 96.44 315 ASP B CA 1
ATOM 5152 C C . ASP B 1 315 ? -8.734 -4.16 -14.148 1 96.44 315 ASP B C 1
ATOM 5154 O O . ASP B 1 315 ? -8.945 -5.082 -13.359 1 96.44 315 ASP B O 1
ATOM 5158 N N . LYS B 1 316 ? -9.039 -2.896 -13.938 1 96.69 316 LYS B N 1
ATOM 5159 C CA . LYS B 1 316 ? -9.492 -2.477 -12.617 1 96.69 316 LYS B CA 1
ATOM 5160 C C . LYS B 1 316 ? -10.75 -1.615 -12.711 1 96.69 316 LYS B C 1
ATOM 5162 O O . LYS B 1 316 ? -10.984 -0.746 -11.875 1 96.69 316 LYS B O 1
ATOM 5167 N N . GLY B 1 317 ? -11.516 -1.845 -13.82 1 92.56 317 GLY B N 1
ATOM 5168 C CA . GLY B 1 317 ? -12.805 -1.188 -13.977 1 92.56 317 GLY B CA 1
ATOM 5169 C C . GLY B 1 317 ? -12.695 0.321 -14.086 1 92.56 317 GLY B C 1
ATOM 5170 O O . GLY B 1 317 ? -11.922 0.836 -14.891 1 92.56 317 GLY B O 1
ATOM 5171 N N . ARG B 1 318 ? -13.453 1.064 -13.352 1 90.44 318 ARG B N 1
ATOM 5172 C CA . ARG B 1 318 ? -13.602 2.512 -13.477 1 90.44 318 ARG B CA 1
ATOM 5173 C C . ARG B 1 318 ? -12.328 3.232 -13.055 1 90.44 318 ARG B C 1
ATOM 5175 O O . ARG B 1 318 ? -12.125 4.402 -13.383 1 90.44 318 ARG B O 1
ATOM 5182 N N . VAL B 1 319 ? -11.43 2.527 -12.344 1 94.56 319 VAL B N 1
ATOM 5183 C CA . VAL B 1 319 ? -10.234 3.209 -11.875 1 94.56 319 VAL B CA 1
ATOM 5184 C C . VAL B 1 319 ? -9.039 2.807 -12.734 1 94.56 319 VAL B C 1
ATOM 5186 O O . VAL B 1 319 ? -7.895 3.168 -12.43 1 94.56 319 VAL B O 1
ATOM 5189 N N . SER B 1 320 ? -9.234 2.051 -13.797 1 96.5 320 SER B N 1
ATOM 5190 C CA . SER B 1 320 ? -8.18 1.654 -14.719 1 96.5 320 SER B CA 1
ATOM 5191 C C . SER B 1 320 ? -7.387 2.863 -15.203 1 96.5 320 SER B C 1
ATOM 5193 O O . SER B 1 320 ? -6.156 2.807 -15.297 1 96.5 320 SER B O 1
ATOM 5195 N N . PRO B 1 321 ? -8.031 4.039 -15.492 1 94.25 321 PRO B N 1
ATOM 5196 C CA . PRO B 1 321 ? -7.246 5.195 -15.945 1 94.25 321 PRO B CA 1
ATOM 5197 C C . PRO B 1 321 ? -6.238 5.668 -14.906 1 94.25 321 PRO B C 1
ATOM 5199 O O . PRO B 1 321 ? -5.137 6.098 -15.258 1 94.25 321 PRO B O 1
ATOM 5202 N N . ALA B 1 322 ? -6.574 5.598 -13.656 1 93.06 322 ALA B N 1
ATOM 5203 C CA . ALA B 1 322 ? -5.676 6.023 -12.586 1 93.06 322 ALA B CA 1
ATOM 5204 C C . ALA B 1 322 ? -4.406 5.176 -12.57 1 93.06 322 ALA B C 1
ATOM 5206 O O . ALA B 1 322 ? -3.309 5.695 -12.359 1 93.06 322 ALA B O 1
ATOM 5207 N N . ILE B 1 323 ? -4.516 3.875 -12.781 1 96.31 323 ILE B N 1
ATOM 5208 C CA . ILE B 1 323 ? -3.361 2.982 -12.742 1 96.31 323 ILE B CA 1
ATOM 5209 C C . ILE B 1 323 ? -2.584 3.084 -14.055 1 96.31 323 ILE B C 1
ATOM 5211 O O . ILE B 1 323 ? -1.358 2.953 -14.062 1 96.31 323 ILE B O 1
ATOM 5215 N N . ARG B 1 324 ? -3.311 3.355 -15.164 1 97.44 324 ARG B N 1
ATOM 5216 C CA . ARG B 1 324 ? -2.639 3.516 -16.453 1 97.44 324 ARG B CA 1
ATOM 5217 C C . ARG B 1 324 ? -1.765 4.766 -16.453 1 97.44 324 ARG B C 1
ATOM 5219 O O . ARG B 1 324 ? -0.837 4.875 -17.266 1 97.44 324 ARG B O 1
ATOM 5226 N N . ALA B 1 325 ? -2.029 5.652 -15.562 1 96.12 325 ALA B N 1
ATOM 5227 C CA . ALA B 1 325 ? -1.263 6.887 -15.461 1 96.12 325 ALA B CA 1
ATOM 5228 C C . ALA B 1 325 ? 0.051 6.656 -14.719 1 96.12 325 ALA B C 1
ATOM 5230 O O . ALA B 1 325 ? 0.885 7.559 -14.617 1 96.12 325 ALA B O 1
ATOM 5231 N N . CYS B 1 326 ? 0.301 5.477 -14.219 1 97.88 326 CYS B N 1
ATOM 5232 C CA . CYS B 1 326 ? 1.541 5.109 -13.539 1 97.88 326 CYS B CA 1
ATOM 5233 C C . CYS B 1 326 ? 2.477 4.367 -14.484 1 97.88 326 CYS B C 1
ATOM 5235 O O . CYS B 1 326 ? 2.084 3.375 -15.102 1 97.88 326 CYS B O 1
ATOM 5237 N N . PRO B 1 327 ? 3.705 4.793 -14.633 1 98.69 327 PRO B N 1
ATOM 5238 C CA . PRO B 1 327 ? 4.637 4.031 -15.469 1 98.69 327 PRO B CA 1
ATOM 5239 C C . PRO B 1 327 ? 5.035 2.697 -14.836 1 98.69 327 PRO B C 1
ATOM 5241 O O . PRO B 1 327 ? 5.258 2.623 -13.625 1 98.69 327 PRO B O 1
ATOM 5244 N N . VAL B 1 328 ? 5.074 1.668 -15.664 1 98.81 328 VAL B N 1
ATOM 5245 C CA . VAL B 1 328 ? 5.41 0.315 -15.234 1 98.81 328 VAL B CA 1
ATOM 5246 C C . VAL B 1 328 ? 6.699 -0.138 -15.922 1 98.81 328 VAL B C 1
ATOM 5248 O O . VAL B 1 328 ? 6.828 -0.022 -17.141 1 98.81 328 VAL B O 1
ATOM 5251 N N . TYR B 1 329 ? 7.648 -0.654 -15.156 1 98.69 329 TYR B N 1
ATOM 5252 C CA . TYR B 1 329 ? 8.953 -1.073 -15.648 1 98.69 329 TYR B CA 1
ATOM 5253 C C . TYR B 1 329 ? 9.258 -2.512 -15.242 1 98.69 329 TYR B C 1
ATOM 5255 O O . TYR B 1 329 ? 8.883 -2.945 -14.148 1 98.69 329 TYR B O 1
ATOM 5263 N N . LEU B 1 330 ? 9.867 -3.232 -16.109 1 98.69 330 LEU B N 1
ATOM 5264 C CA . LEU B 1 330 ? 10.391 -4.559 -15.812 1 98.69 330 LEU B CA 1
ATOM 5265 C C . LEU B 1 330 ? 11.914 -4.535 -15.711 1 98.69 330 LEU B C 1
ATOM 5267 O O . LEU B 1 330 ? 12.602 -4.309 -16.719 1 98.69 330 LEU B O 1
ATOM 5271 N N . VAL B 1 331 ? 12.406 -4.727 -14.523 1 98.5 331 VAL B N 1
ATOM 5272 C CA . VAL B 1 331 ? 13.828 -4.59 -14.234 1 98.5 331 VAL B CA 1
ATOM 5273 C C . VAL B 1 331 ? 14.57 -5.855 -14.664 1 98.5 331 VAL B C 1
ATOM 5275 O O . VAL B 1 331 ? 14.117 -6.969 -14.375 1 98.5 331 VAL B O 1
ATOM 5278 N N . LEU B 1 332 ? 15.641 -5.711 -15.266 1 97.12 332 LEU B N 1
ATOM 5279 C CA . LEU B 1 332 ? 16.422 -6.82 -15.805 1 97.12 332 LEU B CA 1
ATOM 5280 C C . LEU B 1 332 ? 17.578 -7.172 -14.875 1 97.12 332 LEU B C 1
ATOM 5282 O O . LEU B 1 332 ? 18.094 -8.289 -14.914 1 97.12 332 LEU B O 1
ATOM 5286 N N . ASN B 1 333 ? 17.953 -6.238 -14.047 1 91.44 333 ASN B N 1
ATOM 5287 C CA . ASN B 1 333 ? 19.125 -6.383 -13.188 1 91.44 333 ASN B CA 1
ATOM 5288 C C . ASN B 1 333 ? 18.844 -7.297 -12 1 91.44 333 ASN B C 1
ATOM 5290 O O . ASN B 1 333 ? 17.766 -7.242 -11.414 1 91.44 333 ASN B O 1
ATOM 5294 N N . GLU B 1 334 ? 19.859 -8.016 -11.57 1 87.62 334 GLU B N 1
ATOM 5295 C CA . GLU B 1 334 ? 19.672 -8.961 -10.477 1 87.62 334 GLU B CA 1
ATOM 5296 C C . GLU B 1 334 ? 20.375 -8.492 -9.203 1 87.62 334 GLU B C 1
ATOM 5298 O O . GLU B 1 334 ? 20.172 -9.07 -8.133 1 87.62 334 GLU B O 1
ATOM 5303 N N . ASP B 1 335 ? 21.156 -7.473 -9.242 1 92.06 335 ASP B N 1
ATOM 5304 C CA . ASP B 1 335 ? 21.953 -7.09 -8.086 1 92.06 335 ASP B CA 1
ATOM 5305 C C . ASP B 1 335 ? 21.359 -5.863 -7.391 1 92.06 335 ASP B C 1
ATOM 5307 O O . ASP B 1 335 ? 22.094 -5.094 -6.758 1 92.06 335 ASP B O 1
ATOM 5311 N N . LEU B 1 336 ? 20.109 -5.602 -7.516 1 95.19 336 LEU B N 1
ATOM 5312 C CA . LEU B 1 336 ? 19.484 -4.387 -7.02 1 95.19 336 LEU B CA 1
ATOM 5313 C C . LEU B 1 336 ? 19.578 -4.301 -5.5 1 95.19 336 LEU B C 1
ATOM 5315 O O . LEU B 1 336 ? 19.703 -3.205 -4.945 1 95.19 336 LEU B O 1
ATOM 5319 N N . GLY B 1 337 ? 19.469 -5.445 -4.844 1 95.81 337 GLY B N 1
ATOM 5320 C CA . GLY B 1 337 ? 19.609 -5.43 -3.395 1 95.81 337 GLY B CA 1
ATOM 5321 C C . GLY B 1 337 ? 20.938 -4.879 -2.922 1 95.81 337 GLY B C 1
ATOM 5322 O O . GLY B 1 337 ? 20.984 -4.02 -2.039 1 95.81 337 GLY B O 1
ATOM 5323 N N . GLU B 1 338 ? 22.016 -5.34 -3.516 1 95.75 338 GLU B N 1
ATOM 5324 C CA . GLU B 1 338 ? 23.359 -4.879 -3.176 1 95.75 338 GLU B CA 1
ATOM 5325 C C . GLU B 1 338 ? 23.531 -3.396 -3.504 1 95.75 338 GLU B C 1
ATOM 5327 O O . GLU B 1 338 ? 24.094 -2.641 -2.707 1 95.75 338 GLU B O 1
ATOM 5332 N N . ARG B 1 339 ? 23.031 -3.012 -4.629 1 97.06 339 ARG B N 1
ATOM 5333 C CA . ARG B 1 339 ? 23.109 -1.614 -5.039 1 97.06 339 ARG B CA 1
ATOM 5334 C C . ARG B 1 339 ? 22.344 -0.718 -4.074 1 97.06 339 ARG B C 1
ATOM 5336 O O . ARG B 1 339 ? 22.766 0.409 -3.797 1 97.06 339 ARG B O 1
ATOM 5343 N N . GLY B 1 340 ? 21.172 -1.279 -3.68 1 98.25 340 GLY B N 1
ATOM 5344 C CA . GLY B 1 340 ? 20.375 -0.519 -2.732 1 98.25 340 GLY B CA 1
ATOM 5345 C C . GLY B 1 340 ? 21.078 -0.302 -1.401 1 98.25 340 GLY B C 1
ATOM 5346 O O . GLY B 1 340 ? 21.016 0.793 -0.838 1 98.25 340 GLY B O 1
ATOM 5347 N N . ALA B 1 341 ? 21.688 -1.307 -0.876 1 98.38 341 ALA B N 1
ATOM 5348 C CA . ALA B 1 341 ? 22.438 -1.18 0.369 1 98.38 341 ALA B CA 1
ATOM 5349 C C . ALA B 1 341 ? 23.578 -0.177 0.221 1 98.38 341 ALA B C 1
ATOM 5351 O O . ALA B 1 341 ? 23.812 0.652 1.106 1 98.38 341 ALA B O 1
ATOM 5352 N N . HIS B 1 342 ? 24.297 -0.25 -0.893 1 98.5 342 HIS B N 1
ATOM 5353 C CA . HIS B 1 342 ? 25.359 0.706 -1.202 1 98.5 342 HIS B CA 1
ATOM 5354 C C . HIS B 1 342 ? 24.812 2.127 -1.272 1 98.5 342 HIS B C 1
ATOM 5356 O O . HIS B 1 342 ? 25.375 3.043 -0.665 1 98.5 342 HIS B O 1
ATOM 5362 N N . TYR B 1 343 ? 23.734 2.287 -1.957 1 98.44 343 TYR B N 1
ATOM 5363 C CA . TYR B 1 343 ? 23.094 3.594 -2.113 1 98.44 343 TYR B CA 1
ATOM 5364 C C . TYR B 1 343 ? 22.719 4.18 -0.761 1 98.44 343 TYR B C 1
ATOM 5366 O O . TYR B 1 343 ? 23 5.348 -0.482 1 98.44 343 TYR B O 1
ATOM 5374 N N . TYR B 1 344 ? 22.078 3.389 0.043 1 98.06 344 TYR B N 1
ATOM 5375 C CA . TYR B 1 344 ? 21.625 3.889 1.333 1 98.06 344 TYR B CA 1
ATOM 5376 C C . TYR B 1 344 ? 22.797 4.207 2.246 1 98.06 344 TYR B C 1
ATOM 5378 O O . TYR B 1 344 ? 22.75 5.156 3.031 1 98.06 344 TYR B O 1
ATOM 5386 N N . ALA B 1 345 ? 23.844 3.428 2.174 1 98.38 345 ALA B N 1
ATOM 5387 C CA . ALA B 1 345 ? 25.062 3.736 2.934 1 98.38 345 ALA B CA 1
ATOM 5388 C C . ALA B 1 345 ? 25.656 5.074 2.5 1 98.38 345 ALA B C 1
ATOM 5390 O O . ALA B 1 345 ? 26.109 5.859 3.338 1 98.38 345 ALA B O 1
ATOM 5391 N N . TYR B 1 346 ? 25.703 5.285 1.234 1 98 346 TYR B N 1
ATOM 5392 C CA . TYR B 1 346 ? 26.156 6.566 0.704 1 98 346 TYR B CA 1
ATOM 5393 C C . TYR B 1 346 ? 25.297 7.711 1.234 1 98 346 TYR B C 1
ATOM 5395 O O . TYR B 1 346 ? 25.828 8.75 1.635 1 98 346 TYR B O 1
ATOM 5403 N N . GLN B 1 347 ? 24 7.52 1.239 1 95.75 347 GLN B N 1
ATOM 5404 C CA . GLN B 1 347 ? 23.094 8.547 1.757 1 95.75 347 GLN B CA 1
ATOM 5405 C C . GLN B 1 347 ? 23.375 8.836 3.229 1 95.75 347 GLN B C 1
ATOM 5407 O O . GLN B 1 347 ? 23.359 9.984 3.658 1 95.75 347 GLN B O 1
ATOM 5412 N N . LEU B 1 348 ? 23.578 7.758 3.963 1 95.62 348 LEU B N 1
ATOM 5413 C CA . LEU B 1 348 ? 23.875 7.898 5.383 1 95.62 348 LEU B CA 1
ATOM 5414 C C . LEU B 1 348 ? 25.141 8.727 5.594 1 95.62 348 LEU B C 1
ATOM 5416 O O . LEU B 1 348 ? 25.188 9.562 6.496 1 95.62 348 LEU B O 1
ATOM 5420 N N . LEU B 1 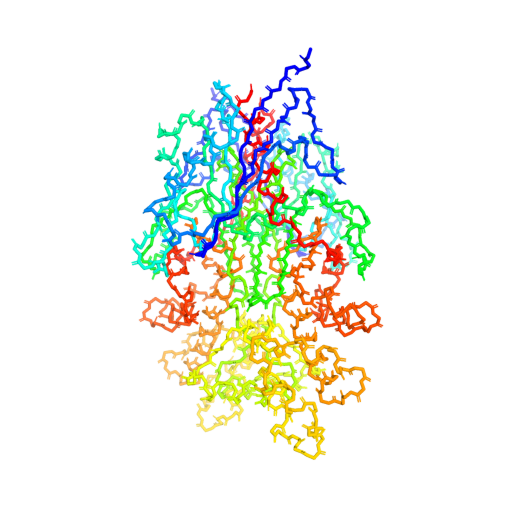349 ? 26.141 8.438 4.797 1 96.56 349 LEU B N 1
ATOM 5421 C CA . LEU B 1 349 ? 27.391 9.188 4.855 1 96.56 349 LEU B CA 1
ATOM 5422 C C . LEU B 1 349 ? 27.141 10.68 4.656 1 96.56 349 LEU B C 1
ATOM 5424 O O . LEU B 1 349 ? 27.656 11.508 5.402 1 96.56 349 LEU B O 1
ATOM 5428 N N . ARG B 1 350 ? 26.297 11.023 3.729 1 93.94 350 ARG B N 1
ATOM 5429 C CA . ARG B 1 350 ? 26.031 12.414 3.385 1 93.94 350 ARG B CA 1
ATOM 5430 C C . ARG B 1 350 ? 25.203 13.094 4.469 1 93.94 350 ARG B C 1
ATOM 5432 O O . ARG B 1 350 ? 25.359 14.297 4.711 1 93.94 350 ARG B O 1
ATOM 5439 N N . GLU B 1 351 ? 24.328 12.383 5.043 1 89.81 351 GLU B N 1
ATOM 5440 C CA . GLU B 1 351 ? 23.5 12.93 6.117 1 89.81 351 GLU B CA 1
ATOM 5441 C C . GLU B 1 351 ? 24.359 13.312 7.32 1 89.81 351 GLU B C 1
ATOM 5443 O O . GLU B 1 351 ? 24 14.203 8.086 1 89.81 351 GLU B O 1
ATOM 5448 N N . MET B 1 352 ? 25.453 12.664 7.504 1 90.06 352 MET B N 1
ATOM 5449 C CA . MET B 1 352 ? 26.328 12.883 8.656 1 90.06 352 MET B CA 1
ATOM 5450 C C . MET B 1 352 ? 27.281 14.047 8.406 1 90.06 352 MET B C 1
ATOM 5452 O O . MET B 1 352 ? 27.922 14.539 9.328 1 90.06 352 MET B O 1
ATOM 5456 N N . GLU B 1 353 ? 27.5 14.453 7.18 1 84.56 353 GLU B N 1
ATOM 5457 C CA . GLU B 1 353 ? 28.359 15.57 6.828 1 84.56 353 GLU B CA 1
ATOM 5458 C C . GLU B 1 353 ? 27.656 16.906 7.051 1 84.56 353 GLU B C 1
ATOM 5460 O O . GLU B 1 353 ? 28.281 17.891 7.449 1 84.56 353 GLU B O 1
#

Sequence (706 aa):
MTATDLIMSGDCGGTNTRLSLWTIPKEAKHVKGDIAPGEMVYSKKYLNEEYASFAEVCHLFLNEAKLVDQIPEACVLACAGPILKNTVDFTNVEFGWKIDGPGLEKELGIKKVRLINDFAAMGYGLLTLRPHEYIVLNEAPKDETAPMATIGAGTGLGECFLTPGTDGQYSCFACEGGHTDFAPADEIEIELYNEIKSKLGCGKRFSIERIVSGPGLATIYEFLAKKFPEKVDPKVHEEFLKANTQQGKVIGENAKTNELCNQTLEIFVGAYGREAGNAMLKYLPRGGFYITGGLAPKNLDYFTKKDIFLNALFDKGRVSPAIRACPVYLVLNEDLGERGAHYYAYQLLREMEMTATDLIMSGDCGGTNTRLSLWTIPKEAKHVKGDIAPGEMVYSKKYLNEEYASFAEVCHLFLNEAKLVDQIPEACVLACAGPILKNTVDFTNVEFGWKIDGPGLEKELGIKKVRLINDFAAMGYGLLTLRPHEYIVLNEAPKDETAPMATIGAGTGLGECFLTPGTDGQYSCFACEGGHTDFAPADEIEIELYNEIKSKLGCGKRFSIERIVSGPGLATIYEFLAKKFPEKVDPKVHEEFLKANTQQGKVIGENAKTNELCNQTLEIFVGAYGREAGNAMLKYLPRGGFYITGGLAPKNLDYFTKKDIFLNALFDKGRVSPAIRACPVYLVLNEDLGERGAHYYAYQLLREME

InterPro domains:
  IPR003836 Glucokinase [PF02685] (9-347)
  IPR003836 Glucokinase [TIGR00749] (9-341)
  IPR003836 Glucokinase [cd24008] (7-344)
  IPR043129 ATPase, nucleotide binding domain [SSF53067] (9-349)

Solvent-accessible surface area (backbone atoms only — not comparable to full-atom values): 35795 Å² total; per-residue (Å²): 128,83,61,62,43,42,32,31,22,27,45,36,50,76,56,39,33,35,41,37,33,29,42,30,52,72,84,64,70,72,50,87,49,31,60,55,70,58,44,80,78,41,73,52,75,42,61,45,87,82,47,94,41,54,66,56,52,50,52,50,49,54,58,69,59,63,53,78,95,63,64,37,52,14,30,18,35,19,25,62,62,70,64,57,93,39,25,37,69,36,78,86,29,93,82,48,44,62,49,46,21,70,60,46,20,66,74,68,61,26,77,40,46,44,53,39,29,39,53,22,15,34,51,46,13,60,64,29,46,38,82,88,44,40,44,80,74,53,89,36,65,72,35,77,82,35,24,29,34,38,42,25,30,32,87,44,30,49,28,28,38,30,41,47,36,97,83,60,52,70,47,61,44,51,39,48,40,27,52,25,68,47,48,61,44,44,71,71,41,44,53,51,49,53,51,50,30,61,74,70,66,42,85,49,68,56,37,34,29,62,46,35,18,36,65,9,44,40,51,48,36,52,50,48,43,66,75,38,56,88,66,55,50,67,69,59,51,52,52,37,70,70,35,67,94,42,26,41,55,48,36,62,73,38,23,89,82,32,68,57,34,32,52,30,50,51,53,36,37,30,52,42,14,38,49,51,30,35,52,39,27,58,50,50,18,24,37,27,30,34,40,36,51,62,50,55,60,73,43,41,58,57,60,69,72,37,62,48,20,59,53,33,26,47,66,46,70,93,52,21,65,67,59,55,47,27,19,34,33,41,37,63,67,86,58,34,36,61,48,6,14,44,35,51,19,51,50,51,45,57,72,72,106,128,84,61,62,44,42,32,31,23,28,45,36,51,76,57,38,34,36,43,36,34,30,42,29,52,71,84,65,72,72,49,87,49,31,62,55,70,59,44,78,77,39,72,52,75,43,60,46,88,81,50,92,41,55,67,56,52,52,52,50,49,55,59,70,59,63,52,80,97,63,66,37,50,16,31,17,36,18,25,62,61,73,64,56,94,40,25,36,70,36,77,87,29,92,81,49,45,61,50,49,22,70,58,46,19,66,75,68,61,25,78,39,46,45,53,41,29,39,54,22,15,33,51,45,14,62,63,29,46,37,80,88,44,42,44,78,74,51,88,37,66,72,35,80,81,35,25,29,33,38,41,24,29,31,86,45,30,48,28,28,38,30,42,47,35,98,84,60,52,70,45,60,42,53,42,47,40,28,52,26,69,48,48,62,44,45,70,70,41,42,54,51,50,55,51,49,31,62,74,71,67,42,85,52,68,55,37,32,26,62,46,36,17,37,63,8,43,41,51,48,36,53,51,49,40,67,74,37,58,88,65,57,49,66,68,58,50,52,51,38,71,68,34,67,92,43,25,38,54,48,36,61,72,37,23,90,81,31,67,56,33,32,53,30,49,51,55,34,38,31,52,41,14,37,48,52,28,35,52,39,27,57,50,49,19,24,38,27,30,35,39,36,50,62,51,54,60,73,44,42,57,56,60,70,74,37,61,48,19,60,53,33,28,48,66,46,72,93,52,21,67,67,58,54,47,27,18,37,34,41,38,65,67,85,59,34,40,61,48,6,16,45,34,51,19,52,50,51,47,57,73,72,107

Secondary structure (DSSP, 8-state):
---EEEEEEEEE-SSEEEEEEEEEETT--PPTTSPPS-EEEEEEEEEGGGSS-HHHHHHHHHHHTT-TT---SEEEEEESS--BTTEEEETTSTT-EEEEHHHHHHHHT-SEEEEEEHHHHHHHHHTT--GGGEEE-S-----TTS-EEEEEESSSEEEEEEEE-TTS-EEEEE--GGGSBP---SHHHHHHHHHHHHHHT-SS--BGGGTSSHHHHHHHHHHHHHH-GGG--HHHHHHHHH-GGGHHHHHHHHTTT-HHHHHHHHHHHHHHHHHHHHHHHHH--TTEEEEESSHHHHTHHHHHTSSHHHHHHH--GGGHHHHHTS-EEEE--S-HHHHHHHHHHHHHHHHH-/---EEEEEEEEE-SSEEEEEEEEEETT--PPTTSPPS-EEEEEEEEEGGGSS-HHHHHHHHHHHTT-TT---SEEEEEESS--BTTEEEETTSTT-EEEEHHHHHHHHT-SEEEEEEHHHHHHHHGGG--GGGEEE-S-----TTS-EEEEEESSSEEEEEEEE-TTS-EEEEE--GGGSBP---SHHHHHHHHHHHHHHT-SS--BGGGTSSHHHHHHHHHHHHHH-GGG--HHHHHHHHH-GGGHHHHHHHHTTT-HHHHHHHHHHHHHHHHHHHHHHHHH--TTEEEEESSHHHHTHHHHHTSSHHHHHHH--GGGHHHHHTS-EEEE--S-HHHHHHHHHHHHHHHHH-

Foldseek 3Di:
DQDWAKEKEWEAELFKIKIWIWTARPPDDDDFQAFGDTDTQDMDMDGPLVDDAVLVVVVVRVVVSVPPPHAHQFYEYAYADDADPQKDWNPPHPNIYIDHFVVSCVSRVHNGYGYDHLVLLLVLLVRHHHPVQWDWQADADADLQFKEKEWEAEQWIFIKIWHADPVSDIGIDGDDLQWDWQDQDDDLSVVLQVVVCVVVVPPPTTGLRCCQYQVNLLSQLVSLCVVCVVLDDPVLVVVLVPCVSCNSVSLLVCLVPRPSSVVSVLSNLLSVLLSLLVVCVVGLHSNEYEYDYDNCLSNVCCSHVNCNNVVSNLPPPPCSVSSSNHIYIYGNDDCSSRSSRVSVRSVVVVVVD/DQDWAKEKEWEAELFKIKIWIWTARPPDDDDFQAFGDTDTQDMDMDGPLVDDEVLVVVVVRVVVSVPPPHAHQFYEYAYADDADPQKDWNPPRPNIYIDHFVVSCVSRVHNGYGYDHLVLLLVLLVRHHHPVQWDWQADADADLQFKEKEWEAEQFIFIKIWHADPVSDIGIDGDDLQWDFQDQDDDLSVVLQVVVCVVVVPPDTTGLRCCQYQVNLLSQLVSLCVVCVVQDDPVLVVVLVPCVSCNSVSLLVCLVPRPSSVVSVLSNLLSVLQSLLVVCVVGLHSNEYEYDYDNCLSNVCSSHVNCNNVVSNLPPPPCSVSSSNHIYIYGNDDCSSRSSRVSVRSVVVVVVD

Nearest PDB structures (foldseek):
  1sz2-assembly1_A  TM=8.593E-01  e=1.827E-29  Escherichia coli
  3vpz-assembly1_A-2  TM=8.716E-01  e=5.211E-26  Pseudoalteromonas sp. AS-131
  6da0-assembly1_A  TM=7.594E-01  e=4.808E-23  Naegleria fowleri
  6vzz-assembly1_A-2  TM=7.365E-01  e=6.968E-20  Balamuthia mandrillaris
  3vgl-assembly1_A  TM=6.348E-01  e=1.293E-14  Streptomyces griseus subsp. griseus NBRC 13350

Radius of gyration: 27.02 Å; Cα contacts (8 Å, |Δi|>4): 1507; chains: 2; bounding box: 87×82×51 Å

Organism: NCBI:txid53985